Protein AF-0000000083320819 (afdb_homodimer)

pLDDT: mean 87.74, std 8.97, range [34.91, 97.31]

Secondary structure (DSSP, 8-state):
--HHHHHHHHHHHHH--HHHHHHHHTS-HHHHHHHHHHHHHHHTS--EEEETTEEEE-HHHHHHHHHHHHHHHHHHHHHHHHHHHTS---PEEEEEES--TTHHHHHHHHHHH-TT-EEEEEE--HHHHHHHHHTT--SEEEESS----TTEEEEEEEEEEEEEEEETTSTTTT-SEE-GGGGTT-EEEEEPTTSHHHHHHHHHHHHHT---EEEEEES-HHHHHHHHHTTS-BEEEEGGG----TTEEEEEES-TT-EEEEEEEEETT----HHHHHHHHHHHHHHHHHT-/--HHHHHHHHHHHHH--HHHHHHHHTS-HHHHHHHHHHHHHHHTS--EEEETTEEEE-HHHHHHHHHHHHHHHHHHHHHHHHHHHTS---PEEEEEES--TTHHHHHHHHHHH-TT-EEEEEE--HHHHHHHHHTT--SEEEESS----TTEEEEEEEEEEEEEEEETTSTTTT-SEE-GGGGTT-EEEEEPTTSHHHHHHHHHHHHHT---EEEEEES-HHHHHHHHHTTS-BEEEEGGG----TTEEEEEES-TT-EEEEEEEEETT----HHHHHHHHHHHHHHHHHT-

Structure (mmCIF, N/CA/C/O backbone):
data_AF-0000000083320819-model_v1
#
loop_
_entity.id
_entity.type
_entity.pdbx_description
1 polymer 'LysR family transcriptional regulator'
#
loop_
_atom_site.group_PDB
_atom_site.id
_atom_site.type_symbol
_atom_site.label_atom_id
_atom_site.label_alt_id
_atom_site.label_comp_id
_atom_site.label_asym_id
_atom_site.label_entity_id
_atom_site.label_seq_id
_atom_site.pdbx_PDB_ins_code
_atom_site.Cartn_x
_atom_site.Cartn_y
_atom_site.Cartn_z
_atom_site.occupancy
_atom_site.B_iso_or_equiv
_atom_site.auth_seq_id
_atom_site.auth_comp_id
_atom_site.auth_asym_id
_atom_site.auth_atom_id
_atom_site.pdbx_PDB_model_num
ATOM 1 N N . MET A 1 1 ? 3.346 19.578 39.281 1 72.62 1 MET A N 1
ATOM 2 C CA . MET A 1 1 ? 3.295 18.969 37.969 1 72.62 1 MET A CA 1
ATOM 3 C C . MET A 1 1 ? 3.766 19.953 36.906 1 72.62 1 MET A C 1
ATOM 5 O O . MET A 1 1 ? 3.377 21.125 36.906 1 72.62 1 MET A O 1
ATOM 9 N N . GLU A 1 2 ? 4.785 19.547 36.188 1 78.31 2 GLU A N 1
ATOM 10 C CA . GLU A 1 2 ? 5.43 20.391 35.188 1 78.31 2 GLU A CA 1
ATOM 11 C C . GLU A 1 2 ? 5.203 19.859 33.781 1 78.31 2 GLU A C 1
ATOM 13 O O . GLU A 1 2 ? 4.945 18.672 33.594 1 78.31 2 GLU A O 1
ATOM 18 N N . LEU A 1 3 ? 5.246 20.781 32.875 1 80.06 3 LEU A N 1
ATOM 19 C CA . LEU A 1 3 ? 5.02 20.453 31.469 1 80.06 3 LEU A CA 1
ATOM 20 C C . LEU A 1 3 ? 5.969 19.344 31.016 1 80.06 3 LEU A C 1
ATOM 22 O O . LEU A 1 3 ? 5.578 18.469 30.234 1 80.06 3 LEU A O 1
ATOM 26 N N . LEU A 1 4 ? 7.117 19.422 31.5 1 83.12 4 LEU A N 1
ATOM 27 C CA . LEU A 1 4 ? 8.133 18.422 31.141 1 83.12 4 LEU A CA 1
ATOM 28 C C . LEU A 1 4 ? 7.711 17.031 31.594 1 83.12 4 LEU A C 1
ATOM 30 O O . LEU A 1 4 ? 7.969 16.047 30.891 1 83.12 4 LEU A O 1
ATOM 34 N N . GLN A 1 5 ? 7.125 17.016 32.75 1 85.38 5 GLN A N 1
ATOM 35 C CA . GLN A 1 5 ? 6.656 15.734 33.281 1 85.38 5 GLN A CA 1
ATOM 36 C C . GLN A 1 5 ? 5.602 15.125 32.344 1 85.38 5 GLN A C 1
ATOM 38 O O . GLN A 1 5 ? 5.586 13.906 32.125 1 85.38 5 GLN A O 1
ATOM 43 N N . LEU A 1 6 ? 4.758 15.969 31.875 1 87.5 6 LEU A N 1
ATOM 44 C CA . LEU A 1 6 ? 3.713 15.5 30.969 1 87.5 6 LEU A CA 1
ATOM 45 C C . LEU A 1 6 ? 4.309 14.953 29.688 1 87.5 6 LEU A C 1
ATOM 47 O O . LEU A 1 6 ? 3.869 13.914 29.172 1 87.5 6 LEU A O 1
ATOM 51 N N . GLU A 1 7 ? 5.266 15.625 29.203 1 88.19 7 GLU A N 1
ATOM 52 C CA . GLU A 1 7 ? 5.945 15.188 27.984 1 88.19 7 GLU A CA 1
ATOM 53 C C . GLU A 1 7 ? 6.656 13.852 28.203 1 88.19 7 GLU A C 1
ATOM 55 O O . GLU A 1 7 ? 6.59 12.961 27.359 1 88.19 7 GLU A O 1
ATOM 60 N N . TYR A 1 8 ? 7.367 13.828 29.297 1 90 8 TYR A N 1
ATOM 61 C CA . TYR A 1 8 ? 8.062 12.586 29.625 1 90 8 TYR A CA 1
ATOM 62 C C . TYR A 1 8 ? 7.082 11.438 29.781 1 90 8 TYR A C 1
ATOM 64 O O . TYR A 1 8 ? 7.312 10.344 29.25 1 90 8 TYR A O 1
ATOM 72 N N . PHE A 1 9 ? 6.008 11.734 30.484 1 91.38 9 PHE A N 1
ATOM 73 C CA . PHE A 1 9 ? 4.945 10.758 30.703 1 91.38 9 PHE A CA 1
ATOM 74 C C . PHE A 1 9 ? 4.398 10.25 29.375 1 91.38 9 PHE A C 1
ATOM 76 O O . PHE A 1 9 ? 4.258 9.039 29.172 1 91.38 9 PHE A O 1
ATOM 83 N N . ARG A 1 10 ? 4.141 11.125 28.484 1 89.31 10 ARG A N 1
ATOM 84 C CA . ARG A 1 10 ? 3.586 10.781 27.172 1 89.31 10 ARG A CA 1
ATOM 85 C C . ARG A 1 10 ? 4.527 9.867 26.406 1 89.31 10 ARG A C 1
ATOM 87 O O . ARG A 1 10 ? 4.094 8.883 25.812 1 89.31 10 ARG A O 1
ATOM 94 N N . VAL A 1 11 ? 5.773 10.125 26.375 1 90.31 11 VAL A N 1
ATOM 95 C CA . VAL A 1 11 ? 6.766 9.367 25.625 1 90.31 11 VAL A CA 1
ATOM 96 C C . VAL A 1 11 ? 6.926 7.973 26.219 1 90.31 11 VAL A C 1
ATOM 98 O O . VAL A 1 11 ? 6.992 6.977 25.5 1 90.31 11 VAL A O 1
ATOM 101 N N . VAL A 1 12 ? 6.953 7.93 27.531 1 91.38 12 VAL A N 1
ATOM 102 C CA . VAL A 1 12 ? 7.074 6.645 28.219 1 91.38 12 VAL A CA 1
ATOM 103 C C . VAL A 1 12 ? 5.844 5.789 27.922 1 91.38 12 VAL A C 1
ATOM 105 O O . VAL A 1 12 ? 5.961 4.582 27.703 1 91.38 12 VAL A O 1
ATOM 108 N N . ALA A 1 13 ? 4.711 6.406 27.984 1 90.44 13 ALA A N 1
ATOM 109 C CA . ALA A 1 13 ? 3.459 5.695 27.734 1 90.44 13 ALA A CA 1
ATOM 110 C C . ALA A 1 13 ? 3.426 5.117 26.312 1 90.44 13 ALA A C 1
ATOM 112 O O . ALA A 1 13 ? 2.914 4.016 26.109 1 90.44 13 ALA A O 1
ATOM 113 N N . ARG A 1 14 ? 3.959 5.836 25.406 1 86.69 14 ARG A N 1
ATOM 114 C CA . ARG A 1 14 ? 3.938 5.438 24 1 86.69 14 ARG A CA 1
ATOM 115 C C . ARG A 1 14 ? 4.941 4.324 23.734 1 86.69 14 ARG A C 1
ATOM 117 O O . ARG A 1 14 ? 4.637 3.363 23.016 1 86.69 14 ARG A O 1
ATOM 124 N N . LEU A 1 15 ? 6.082 4.414 24.266 1 87.62 15 LEU A N 1
ATOM 125 C CA . LEU A 1 15 ? 7.164 3.482 23.953 1 87.62 15 LEU A CA 1
ATOM 126 C C . LEU A 1 15 ? 7.113 2.268 24.875 1 87.62 15 LEU A C 1
ATOM 128 O O . LEU A 1 15 ? 7.684 1.221 24.562 1 87.62 15 LEU A O 1
ATOM 132 N N . GLU A 1 16 ? 6.488 2.438 26 1 89.69 16 GLU A N 1
ATOM 133 C CA . GLU A 1 16 ? 6.242 1.391 26.984 1 89.69 16 GLU A CA 1
ATOM 134 C C . GLU A 1 16 ? 7.555 0.78 27.469 1 89.69 16 GLU A C 1
ATOM 136 O O . GLU A 1 16 ? 7.605 -0.408 27.797 1 89.69 16 GLU A O 1
ATOM 141 N N . HIS A 1 17 ? 8.586 1.487 27.297 1 88.81 17 HIS A N 1
ATOM 142 C CA . HIS A 1 17 ? 9.93 1.116 27.75 1 88.81 17 HIS A CA 1
ATOM 143 C C . HIS A 1 17 ? 10.695 2.332 28.25 1 88.81 17 HIS A C 1
ATOM 145 O O . HIS A 1 17 ? 10.945 3.273 27.5 1 88.81 17 HIS A O 1
ATOM 151 N N . MET A 1 18 ? 11.156 2.205 29.531 1 90.31 18 MET A N 1
ATOM 152 C CA . MET A 1 18 ? 11.789 3.352 30.188 1 90.31 18 MET A CA 1
ATOM 153 C C . MET A 1 18 ? 13.109 3.705 29.5 1 90.31 18 MET A C 1
ATOM 155 O O . MET A 1 18 ? 13.352 4.871 29.188 1 90.31 18 MET A O 1
ATOM 159 N N . THR A 1 19 ? 13.828 2.701 29.156 1 90 19 THR A N 1
ATOM 160 C CA . THR A 1 19 ? 15.141 2.939 28.562 1 90 19 THR A CA 1
ATOM 161 C C . THR A 1 19 ? 15.008 3.52 27.156 1 90 19 THR A C 1
ATOM 163 O O . THR A 1 19 ? 15.742 4.438 26.797 1 90 19 THR A O 1
ATOM 166 N N . GLU A 1 20 ? 14.109 3.006 26.422 1 90.75 20 GLU A N 1
ATOM 167 C CA . GLU A 1 20 ? 13.867 3.514 25.078 1 90.75 20 GLU A CA 1
ATOM 168 C C . GLU A 1 20 ? 13.328 4.941 25.125 1 90.75 20 GLU A C 1
ATOM 170 O O . GLU A 1 20 ? 13.695 5.77 24.281 1 90.75 20 GLU A O 1
ATOM 175 N N . ALA A 1 21 ? 12.516 5.098 26.031 1 91.44 21 ALA A N 1
ATOM 176 C CA . ALA A 1 21 ? 11.953 6.438 26.188 1 91.44 21 ALA A CA 1
ATOM 177 C C . ALA A 1 21 ? 13.039 7.441 26.562 1 91.44 21 ALA A C 1
ATOM 179 O O . ALA A 1 21 ? 13.07 8.555 26.031 1 91.44 21 ALA A O 1
ATOM 180 N N . ALA A 1 22 ? 13.898 7.062 27.438 1 92.5 22 ALA A N 1
ATOM 181 C CA . ALA A 1 22 ? 14.984 7.941 27.859 1 92.5 22 ALA A CA 1
ATOM 182 C C . ALA A 1 22 ? 15.883 8.289 26.672 1 92.5 22 ALA A C 1
ATOM 184 O O . ALA A 1 22 ? 16.281 9.445 26.5 1 92.5 22 ALA A O 1
ATOM 185 N N . ARG A 1 23 ? 16.141 7.355 25.875 1 88.81 23 ARG A N 1
ATOM 186 C CA . ARG A 1 23 ? 16.938 7.566 24.672 1 88.81 23 ARG A CA 1
ATOM 187 C C . ARG A 1 23 ? 16.25 8.531 23.719 1 88.81 23 ARG A C 1
ATOM 189 O O . ARG A 1 23 ? 16.875 9.461 23.203 1 88.81 23 ARG A O 1
ATOM 196 N N . ALA A 1 24 ? 15.016 8.32 23.625 1 86.81 24 ALA A N 1
ATOM 197 C CA . ALA A 1 24 ? 14.242 9.156 22.703 1 86.81 24 ALA A CA 1
ATOM 198 C C . ALA A 1 24 ? 14.188 10.594 23.203 1 86.81 24 ALA A C 1
ATOM 200 O O . ALA A 1 24 ? 14.156 11.531 22.391 1 86.81 24 ALA A O 1
ATOM 201 N N . LEU A 1 25 ? 14.203 10.758 24.438 1 89.12 25 LEU A N 1
ATOM 202 C CA . LEU A 1 25 ? 14.07 12.07 25.062 1 89.12 25 LEU A CA 1
ATOM 203 C C . LEU A 1 25 ? 15.445 12.68 25.328 1 89.12 25 LEU A C 1
ATOM 205 O O . LEU A 1 25 ? 15.547 13.82 25.781 1 89.12 25 LEU A O 1
ATOM 209 N N . HIS A 1 26 ? 16.469 11.836 25.031 1 90.62 26 HIS A N 1
ATOM 210 C CA . HIS A 1 26 ? 17.859 12.258 25.234 1 90.62 26 HIS A CA 1
ATOM 211 C C . HIS A 1 26 ? 18.109 12.609 26.703 1 90.62 26 HIS A C 1
ATOM 213 O O . HIS A 1 26 ? 18.688 13.664 27 1 90.62 26 HIS A O 1
ATOM 219 N N . VAL A 1 27 ? 17.641 11.812 27.594 1 91.38 27 VAL A N 1
ATOM 220 C CA . VAL A 1 27 ? 17.875 11.93 29.031 1 91.38 27 VAL A CA 1
ATOM 221 C C . VAL A 1 27 ? 18.328 10.586 29.594 1 91.38 27 VAL A C 1
ATOM 223 O O . VAL A 1 27 ? 18.312 9.578 28.875 1 91.38 27 VAL A O 1
ATOM 226 N N . THR A 1 28 ? 18.875 10.578 30.719 1 91.62 28 THR A N 1
ATOM 227 C CA . THR A 1 28 ? 19.234 9.32 31.359 1 91.62 28 THR A CA 1
ATOM 228 C C . THR A 1 28 ? 18 8.578 31.859 1 91.62 28 THR A C 1
ATOM 230 O O . THR A 1 28 ? 17 9.203 32.219 1 91.62 28 THR A O 1
ATOM 233 N N . GLN A 1 29 ? 18.125 7.355 31.812 1 91.88 29 GLN A N 1
ATOM 234 C CA . GLN A 1 29 ? 17.031 6.531 32.312 1 91.88 29 GLN A CA 1
ATOM 235 C C . GLN A 1 29 ? 16.688 6.871 33.75 1 91.88 29 GLN A C 1
ATOM 237 O O . GLN A 1 29 ? 15.523 6.887 34.156 1 91.88 29 GLN A O 1
ATOM 242 N N . SER A 1 30 ? 17.719 7.133 34.594 1 93.12 30 SER A N 1
ATOM 243 C CA . SER A 1 30 ? 17.516 7.473 35.969 1 93.12 30 SER A CA 1
ATOM 244 C C . SER A 1 30 ? 16.734 8.773 36.125 1 93.12 30 SER A C 1
ATOM 246 O O . SER A 1 30 ? 15.82 8.859 36.938 1 93.12 30 SER A O 1
ATOM 248 N N . SER A 1 31 ? 17.062 9.758 35.375 1 92 31 SER A N 1
ATOM 249 C CA . SER A 1 31 ? 16.375 11.039 35.406 1 92 31 SER A CA 1
ATOM 250 C C . SER A 1 31 ? 14.906 10.891 34.969 1 92 31 SER A C 1
ATOM 252 O O . SER A 1 31 ? 14.016 11.469 35.594 1 92 31 SER A O 1
ATOM 254 N N . LEU A 1 32 ? 14.695 10.172 33.938 1 94.12 32 LEU A N 1
ATOM 255 C CA . LEU A 1 32 ? 13.336 9.945 33.469 1 94.12 32 LEU A CA 1
ATOM 256 C C . LEU A 1 32 ? 12.508 9.195 34.5 1 94.12 32 LEU A C 1
ATOM 258 O O . LEU A 1 32 ? 11.352 9.547 34.75 1 94.12 32 LEU A O 1
ATOM 262 N N . SER A 1 33 ? 13.102 8.156 35.062 1 93.25 33 SER A N 1
ATOM 263 C CA . SER A 1 33 ? 12.414 7.367 36.094 1 93.25 33 SER A CA 1
ATOM 264 C C . SER A 1 33 ? 12.016 8.227 37.281 1 93.25 33 SER A C 1
ATOM 266 O O . SER A 1 33 ? 10.898 8.125 37.781 1 93.25 33 SER A O 1
ATOM 268 N N . LYS A 1 34 ? 12.883 9.078 37.688 1 93.25 34 LYS A N 1
ATOM 269 C CA . LYS A 1 34 ? 12.617 9.977 38.812 1 93.25 34 LYS A CA 1
ATOM 270 C C . LYS A 1 34 ? 11.477 10.938 38.469 1 93.25 34 LYS A C 1
ATOM 272 O O . LYS A 1 34 ? 10.633 11.227 39.344 1 93.25 34 LYS A O 1
ATOM 277 N N . THR A 1 35 ? 11.609 11.445 37.312 1 92.19 35 THR A N 1
ATOM 278 C CA . THR A 1 35 ? 10.594 12.398 36.875 1 92.19 35 THR A CA 1
ATOM 279 C C . THR A 1 35 ? 9.211 11.75 36.875 1 92.19 35 THR A C 1
ATOM 281 O O . THR A 1 35 ? 8.234 12.359 37.344 1 92.19 35 THR A O 1
ATOM 284 N N . ILE A 1 36 ? 9.109 10.539 36.406 1 92.81 36 ILE A N 1
ATOM 285 C CA . ILE A 1 36 ? 7.84 9.812 36.344 1 92.81 36 ILE A CA 1
ATOM 286 C C . ILE A 1 36 ? 7.352 9.516 37.75 1 92.81 36 ILE A C 1
ATOM 288 O O . ILE A 1 36 ? 6.16 9.641 38.031 1 92.81 36 ILE A O 1
ATOM 292 N N . ARG A 1 37 ? 8.25 9.109 38.594 1 91.75 37 ARG A N 1
ATOM 293 C CA . ARG A 1 37 ? 7.902 8.836 39.969 1 91.75 37 ARG A CA 1
ATOM 294 C C . ARG A 1 37 ? 7.355 10.078 40.656 1 91.75 37 ARG A C 1
ATOM 296 O O . ARG A 1 37 ? 6.395 10 41.438 1 91.75 37 ARG A O 1
ATOM 303 N N . ARG A 1 38 ? 7.984 11.164 40.438 1 90.69 38 ARG A N 1
ATOM 304 C CA . ARG A 1 38 ? 7.531 12.43 41 1 90.69 38 ARG A CA 1
ATOM 305 C C . ARG A 1 38 ? 6.129 12.773 40.531 1 90.69 38 ARG A C 1
ATOM 307 O O . ARG A 1 38 ? 5.309 13.281 41.281 1 90.69 38 ARG A O 1
ATOM 314 N N . LEU A 1 39 ? 5.906 12.602 39.25 1 90.75 39 LEU A N 1
ATOM 315 C CA . LEU A 1 39 ? 4.586 12.836 38.688 1 90.75 39 LEU A CA 1
ATOM 316 C C . LEU A 1 39 ? 3.535 11.977 39.375 1 90.75 39 LEU A C 1
ATOM 318 O O . LEU A 1 39 ? 2.461 12.461 39.719 1 90.75 39 LEU A O 1
ATOM 322 N N . GLU A 1 40 ? 3.881 10.672 39.562 1 92.62 40 GLU A N 1
ATOM 323 C CA . GLU A 1 40 ? 2.967 9.75 40.219 1 92.62 40 GLU A CA 1
ATOM 324 C C . GLU A 1 40 ? 2.74 10.164 41.688 1 92.62 40 GLU A C 1
ATOM 326 O O . GLU A 1 40 ? 1.622 10.07 42.188 1 92.62 40 GLU A O 1
ATOM 331 N N . GLU A 1 41 ? 3.73 10.633 42.344 1 89.94 41 GLU A N 1
ATOM 332 C CA . GLU A 1 41 ? 3.635 11.102 43.719 1 89.94 41 GLU A CA 1
ATOM 333 C C . GLU A 1 41 ? 2.73 12.328 43.812 1 89.94 41 GLU A C 1
ATOM 335 O O . GLU A 1 41 ? 1.911 12.422 44.75 1 89.94 41 GLU A O 1
ATOM 340 N N . ASP A 1 42 ? 2.939 13.195 42.938 1 86.88 42 ASP A N 1
ATOM 341 C CA . ASP A 1 42 ? 2.109 14.391 42.906 1 86.88 42 ASP A CA 1
ATOM 342 C C . ASP A 1 42 ? 0.636 14.039 42.719 1 86.88 42 ASP A C 1
ATOM 344 O O . ASP A 1 42 ? -0.242 14.68 43.312 1 86.88 42 ASP A O 1
ATOM 348 N N . LEU A 1 43 ? 0.383 13.047 41.875 1 89.44 43 LEU A N 1
ATOM 349 C CA . LEU A 1 43 ? -0.979 12.633 41.562 1 89.44 43 LEU A CA 1
ATOM 350 C C . LEU A 1 43 ? -1.525 11.695 42.625 1 89.44 43 LEU A C 1
ATOM 352 O O . LEU A 1 43 ? -2.738 11.5 42.719 1 89.44 43 LEU A O 1
ATOM 356 N N . GLY A 1 44 ? -0.63 11.062 43.406 1 90.38 44 GLY A N 1
ATOM 357 C CA . GLY A 1 44 ? -1.003 10.203 44.5 1 90.38 44 GLY A CA 1
ATOM 358 C C . GLY A 1 44 ? -1.321 8.781 44.062 1 90.38 44 GLY A C 1
ATOM 359 O O . GLY A 1 44 ? -1.826 7.984 44.875 1 90.38 44 GLY A O 1
ATOM 360 N N . VAL A 1 45 ? -1.174 8.547 42.812 1 91.56 45 VAL A N 1
ATOM 361 C CA . VAL A 1 45 ? -1.456 7.207 42.312 1 91.56 45 VAL A CA 1
ATOM 362 C C . VAL A 1 45 ? -0.4 6.82 41.281 1 91.56 45 VAL A C 1
ATOM 364 O O . VAL A 1 45 ? 0.133 7.68 40.562 1 91.56 45 VAL A O 1
ATOM 367 N N . PRO A 1 46 ? -0.156 5.531 41.125 1 93.12 46 PRO A N 1
ATOM 368 C CA . PRO A 1 46 ? 0.686 5.082 40 1 93.12 46 PRO A CA 1
ATOM 369 C C . PRO A 1 46 ? -0.024 5.172 38.656 1 93.12 46 PRO A C 1
ATOM 371 O O . PRO A 1 46 ? -1.246 5.016 38.594 1 93.12 46 PRO A O 1
ATOM 374 N N . LEU A 1 47 ? 0.798 5.41 37.688 1 94 47 LEU A N 1
ATOM 375 C CA . LEU A 1 47 ? 0.221 5.562 36.375 1 94 47 LEU A CA 1
ATOM 376 C C . LEU A 1 47 ? 0.554 4.359 35.5 1 94 47 LEU A C 1
ATOM 378 O O . LEU A 1 47 ? -0.07 4.16 34.438 1 94 47 LEU A O 1
ATOM 382 N N . PHE A 1 48 ? 1.547 3.52 35.875 1 94.94 48 PHE A N 1
ATOM 383 C CA . PHE A 1 48 ? 2.014 2.4 35.094 1 94.94 48 PHE A CA 1
ATOM 384 C C . PHE A 1 48 ? 1.998 1.107 35.875 1 94.94 48 PHE A C 1
ATOM 386 O O . PHE A 1 48 ? 2.229 1.122 37.094 1 94.94 48 PHE A O 1
ATOM 393 N N . ASP A 1 49 ? 1.624 0.013 35.156 1 92.56 49 ASP A N 1
ATOM 394 C CA . ASP A 1 49 ? 1.908 -1.33 35.656 1 92.56 49 ASP A CA 1
ATOM 395 C C . ASP A 1 49 ? 3.205 -1.873 35.062 1 92.56 49 ASP A C 1
ATOM 397 O O . ASP A 1 49 ? 3.479 -1.674 33.875 1 92.56 49 ASP A O 1
ATOM 401 N N . ARG A 1 50 ? 3.961 -2.395 35.906 1 86 50 ARG A N 1
ATOM 402 C CA . ARG A 1 50 ? 5.273 -2.863 35.5 1 86 50 ARG A CA 1
ATOM 403 C C . ARG A 1 50 ? 5.309 -4.387 35.406 1 86 50 ARG A C 1
ATOM 405 O O . ARG A 1 50 ? 4.805 -5.074 36.281 1 86 50 ARG A O 1
ATOM 412 N N . THR A 1 51 ? 5.516 -4.922 34.281 1 83.69 51 THR A N 1
ATOM 413 C CA . THR A 1 51 ? 5.82 -6.336 34.094 1 83.69 51 THR A CA 1
ATOM 414 C C . THR A 1 51 ? 7.227 -6.512 33.531 1 83.69 51 THR A C 1
ATOM 416 O O . THR A 1 51 ? 7.434 -6.402 32.312 1 83.69 51 THR A O 1
ATOM 419 N N . GLY A 1 52 ? 8.172 -6.855 34.344 1 76.06 52 GLY A N 1
ATOM 420 C CA . GLY A 1 52 ? 9.562 -6.895 33.906 1 76.06 52 GLY A CA 1
ATOM 421 C C . GLY A 1 52 ? 10.078 -5.551 33.438 1 76.06 52 GLY A C 1
ATOM 422 O O . GLY A 1 52 ? 10.023 -4.566 34.188 1 76.06 52 GLY A O 1
ATOM 423 N N . ARG A 1 53 ? 10.461 -5.543 32.25 1 77 53 ARG A N 1
ATOM 424 C CA . ARG A 1 53 ? 11.016 -4.32 31.688 1 77 53 ARG A CA 1
ATOM 425 C C . ARG A 1 53 ? 9.938 -3.523 30.953 1 77 53 ARG A C 1
ATOM 427 O O . ARG A 1 53 ? 10.18 -2.4 30.5 1 77 53 ARG A O 1
ATOM 434 N N . ARG A 1 54 ? 8.836 -4.031 30.859 1 81.75 54 ARG A N 1
ATOM 435 C CA . ARG A 1 54 ? 7.781 -3.35 30.109 1 81.75 54 ARG A CA 1
ATOM 436 C C . ARG A 1 54 ? 6.863 -2.574 31.047 1 81.75 54 ARG A C 1
ATOM 438 O O . ARG A 1 54 ? 6.566 -3.033 32.156 1 81.75 54 ARG A O 1
ATOM 445 N N . LEU A 1 55 ? 6.574 -1.355 30.641 1 88.44 55 LEU A N 1
ATOM 446 C CA . LEU A 1 55 ? 5.645 -0.475 31.344 1 88.44 55 LEU A CA 1
ATOM 447 C C . LEU A 1 55 ? 4.371 -0.274 30.531 1 88.44 55 LEU A C 1
ATOM 449 O O . LEU A 1 55 ? 4.434 0.042 29.328 1 88.44 55 LEU A O 1
ATOM 453 N N . ARG A 1 56 ? 3.252 -0.589 31.172 1 91.44 56 ARG A N 1
ATOM 454 C CA . ARG A 1 56 ? 1.978 -0.312 30.516 1 91.44 56 ARG A CA 1
ATOM 455 C C . ARG A 1 56 ? 1.101 0.588 31.375 1 91.44 56 ARG A C 1
ATOM 457 O O . ARG A 1 56 ? 1.059 0.434 32.594 1 91.44 56 ARG A O 1
ATOM 464 N N . LEU A 1 57 ? 0.42 1.463 30.688 1 91 57 LEU A N 1
ATOM 465 C CA . LEU A 1 57 ? -0.501 2.33 31.422 1 91 57 LEU A CA 1
ATOM 466 C C . LEU A 1 57 ? -1.545 1.51 32.156 1 91 57 LEU A C 1
ATOM 468 O O . LEU A 1 57 ? -2.125 0.576 31.609 1 91 57 LEU A O 1
ATOM 472 N N . ASN A 1 58 ? -1.752 1.777 33.406 1 90.81 58 ASN A N 1
ATOM 473 C CA . ASN A 1 58 ? -2.9 1.222 34.125 1 90.81 58 ASN A CA 1
ATOM 474 C C . ASN A 1 58 ? -4.145 2.088 33.938 1 90.81 58 ASN A C 1
ATOM 476 O O . ASN A 1 58 ? -4.168 2.971 33.094 1 90.81 58 ASN A O 1
ATOM 480 N N . GLU A 1 59 ? -5.176 1.868 34.688 1 88.06 59 GLU A N 1
ATOM 481 C CA . GLU A 1 59 ? -6.43 2.6 34.531 1 88.06 59 GLU A CA 1
ATOM 482 C C . GLU A 1 59 ? -6.238 4.086 34.812 1 88.06 59 GLU A C 1
ATOM 484 O O . GLU A 1 59 ? -6.715 4.938 34.062 1 88.06 59 GLU A O 1
ATOM 489 N N . SER A 1 60 ? -5.602 4.363 35.906 1 89.75 60 SER A N 1
ATOM 490 C CA . SER A 1 60 ? -5.301 5.75 36.25 1 89.75 60 SER A CA 1
ATOM 491 C C . SER A 1 60 ? -4.438 6.406 35.188 1 89.75 60 SER A C 1
ATOM 493 O O . SER A 1 60 ? -4.633 7.578 34.844 1 89.75 60 SER A O 1
ATOM 495 N N . GLY A 1 61 ? -3.492 5.648 34.688 1 91 61 GLY A N 1
ATOM 496 C CA . GLY A 1 61 ? -2.619 6.148 33.625 1 91 61 GLY A CA 1
ATOM 497 C C . GLY A 1 61 ? -3.363 6.508 32.344 1 91 61 GLY A C 1
ATOM 498 O O . GLY A 1 61 ? -3.104 7.547 31.75 1 91 61 GLY A O 1
ATOM 499 N N . ARG A 1 62 ? -4.285 5.75 31.984 1 89 62 ARG A N 1
ATOM 500 C CA . ARG A 1 62 ? -5.078 5.996 30.781 1 89 62 ARG A CA 1
ATOM 501 C C . ARG A 1 62 ? -5.922 7.258 30.938 1 89 62 ARG A C 1
ATOM 503 O O . ARG A 1 62 ? -6.023 8.055 30 1 89 62 ARG A O 1
ATOM 510 N N . LEU A 1 63 ? -6.512 7.375 32.062 1 85.81 63 LEU A N 1
ATOM 511 C CA . LEU A 1 63 ? -7.305 8.57 32.344 1 85.81 63 LEU A CA 1
ATOM 512 C C . LEU A 1 63 ? -6.434 9.82 32.312 1 85.81 63 LEU A C 1
ATOM 514 O O . LEU A 1 63 ? -6.805 10.82 31.703 1 85.81 63 LEU A O 1
ATOM 518 N N . PHE A 1 64 ? -5.344 9.734 33.031 1 87.19 64 PHE A N 1
ATOM 519 C CA . PHE A 1 64 ? -4.438 10.875 33.062 1 87.19 64 PHE A CA 1
ATOM 520 C C . PHE A 1 64 ? -3.902 11.195 31.672 1 87.19 64 PHE A C 1
ATOM 522 O O . PHE A 1 64 ? -3.738 12.367 31.328 1 87.19 64 PHE A O 1
ATOM 529 N N . MET A 1 65 ? -3.643 10.188 30.875 1 89 65 MET A N 1
ATOM 530 C CA . MET A 1 65 ? -3.121 10.375 29.531 1 89 65 MET A CA 1
ATOM 531 C C . MET A 1 65 ? -4.082 11.203 28.688 1 89 65 MET A C 1
ATOM 533 O O . MET A 1 65 ? -3.666 12.141 28 1 89 65 MET A O 1
ATOM 537 N N . ARG A 1 66 ? -5.301 10.922 28.812 1 81.81 66 ARG A N 1
ATOM 538 C CA . ARG A 1 66 ? -6.316 11.656 28.062 1 81.81 66 ARG A CA 1
ATOM 539 C C . ARG A 1 66 ? -6.293 13.141 28.406 1 81.81 66 ARG A C 1
ATOM 541 O O . ARG A 1 66 ? -6.316 13.992 27.516 1 81.81 66 ARG A O 1
ATOM 548 N N . ARG A 1 67 ? -6.219 13.383 29.656 1 80.12 67 ARG A N 1
ATOM 549 C CA . ARG A 1 67 ? -6.234 14.766 30.125 1 80.12 67 ARG A CA 1
ATOM 550 C C . ARG A 1 67 ? -4.914 15.461 29.812 1 80.12 67 ARG A C 1
ATOM 552 O O . ARG A 1 67 ? -4.898 16.641 29.453 1 80.12 67 ARG A O 1
ATOM 559 N N . ALA A 1 68 ? -3.857 14.734 30.016 1 82.94 68 ALA A N 1
ATOM 560 C CA . ALA A 1 68 ? -2.539 15.289 29.719 1 82.94 68 ALA A CA 1
ATOM 561 C C . ALA A 1 68 ? -2.428 15.672 28.234 1 82.94 68 ALA A C 1
ATOM 563 O O . ALA A 1 68 ? -1.922 16.75 27.906 1 82.94 68 ALA A O 1
ATOM 564 N N . GLU A 1 69 ? -2.906 14.812 27.438 1 83.94 69 GLU A N 1
ATOM 565 C CA . GLU A 1 69 ? -2.885 15.086 26 1 83.94 69 GLU A CA 1
ATOM 566 C C . GLU A 1 69 ? -3.711 16.312 25.656 1 83.94 69 GLU A C 1
ATOM 568 O O . GLU A 1 69 ? -3.303 17.141 24.828 1 83.94 69 GLU A O 1
ATOM 573 N N . GLN A 1 70 ? -4.812 16.438 26.312 1 79.69 70 GLN A N 1
ATOM 574 C CA . GLN A 1 70 ? -5.656 17.609 26.094 1 79.69 70 GLN A CA 1
ATOM 575 C C . GLN A 1 70 ? -4.945 18.891 26.516 1 79.69 70 GLN A C 1
ATOM 577 O O . GLN A 1 70 ? -5.016 19.906 25.828 1 79.69 70 GLN A O 1
ATOM 582 N N . ALA A 1 71 ? -4.336 18.812 27.641 1 79.38 71 ALA A N 1
ATOM 583 C CA . ALA A 1 71 ? -3.607 19.984 28.141 1 79.38 71 ALA A CA 1
ATOM 584 C C . ALA A 1 71 ? -2.471 20.359 27.203 1 79.38 71 ALA A C 1
ATOM 586 O O . ALA A 1 71 ? -2.301 21.547 26.875 1 79.38 71 ALA A O 1
ATOM 587 N N . LEU A 1 72 ? -1.747 19.359 26.828 1 82.38 72 LEU A N 1
ATOM 588 C CA . LEU A 1 72 ? -0.632 19.609 25.922 1 82.38 72 LEU A CA 1
ATOM 589 C C . LEU A 1 72 ? -1.131 20.141 24.594 1 82.38 72 LEU A C 1
ATOM 591 O O . LEU A 1 72 ? -0.495 21.016 23.984 1 82.38 72 LEU A O 1
ATOM 595 N N . PHE A 1 73 ? -2.217 19.672 24.234 1 81.12 73 PHE A N 1
ATOM 596 C CA . PHE A 1 73 ? -2.844 20.141 23 1 81.12 73 PHE A CA 1
ATOM 597 C C . PHE A 1 73 ? -3.209 21.609 23.094 1 81.12 73 PHE A C 1
ATOM 599 O O . PHE A 1 73 ? -2.893 22.406 22.203 1 81.12 73 PHE A O 1
ATOM 606 N N . GLU A 1 74 ? -3.785 22.016 24.188 1 79.88 74 GLU A N 1
ATOM 607 C CA . GLU A 1 74 ? -4.191 23.406 24.375 1 79.88 74 GLU A CA 1
ATOM 608 C C . GLU A 1 74 ? -2.982 24.344 24.406 1 79.88 74 GLU A C 1
ATOM 610 O O . GLU A 1 74 ? -3.033 25.438 23.859 1 79.88 74 GLU A O 1
ATOM 615 N N . LEU A 1 75 ? -2.016 23.859 25 1 75.94 75 LEU A N 1
ATOM 616 C CA . LEU A 1 75 ? -0.8 24.672 25.047 1 75.94 75 LEU A CA 1
ATOM 617 C C . LEU A 1 75 ? -0.198 24.828 23.656 1 75.94 75 LEU A C 1
ATOM 619 O O . LEU A 1 75 ? 0.26 25.922 23.297 1 75.94 75 LEU A O 1
ATOM 623 N N . GLU A 1 76 ? -0.179 23.766 22.953 1 79.38 76 GLU A N 1
ATOM 624 C CA . GLU A 1 76 ? 0.338 23.828 21.594 1 79.38 76 GLU A CA 1
ATOM 625 C C . GLU A 1 76 ? -0.502 24.75 20.719 1 79.38 76 GLU A C 1
ATOM 627 O O . GLU A 1 76 ? 0.037 25.5 19.906 1 79.38 76 GLU A O 1
ATOM 632 N N . GLN A 1 77 ? -1.749 24.719 20.922 1 78.88 77 GLN A N 1
ATOM 633 C CA . GLN A 1 77 ? -2.627 25.625 20.172 1 78.88 77 GLN A CA 1
ATOM 634 C C . GLN A 1 77 ? -2.324 27.078 20.5 1 78.88 77 GLN A C 1
ATOM 636 O O . GLN A 1 77 ? -2.27 27.922 19.594 1 78.88 77 GLN A O 1
ATOM 641 N N . ALA A 1 78 ? -2.152 27.312 21.688 1 74.88 78 ALA A N 1
ATOM 642 C CA . ALA A 1 78 ? -1.843 28.672 22.125 1 74.88 78 ALA A CA 1
ATOM 643 C C . ALA A 1 78 ? -0.536 29.172 21.5 1 74.88 78 ALA A C 1
ATOM 645 O O . ALA A 1 78 ? -0.451 30.312 21.031 1 74.88 78 ALA A O 1
ATOM 646 N N . ARG A 1 79 ? 0.375 28.328 21.547 1 75.25 79 ARG A N 1
ATOM 647 C CA . ARG A 1 79 ? 1.666 28.656 20.953 1 75.25 79 ARG A CA 1
ATOM 648 C C . ARG A 1 79 ? 1.521 28.953 19.469 1 75.25 79 ARG A C 1
ATOM 650 O O . ARG A 1 79 ? 2.08 29.938 18.969 1 75.25 79 ARG A O 1
ATOM 657 N N . GLN A 1 80 ? 0.775 28.109 18.812 1 75.12 80 GLN A N 1
ATOM 658 C CA . GLN A 1 80 ? 0.562 28.281 17.375 1 75.12 80 GLN A CA 1
ATOM 659 C C . GLN A 1 80 ? -0.177 29.594 17.094 1 75.12 80 GLN A C 1
ATOM 661 O O . GLN A 1 80 ? 0.158 30.312 16.141 1 75.12 80 GLN A O 1
ATOM 666 N N . GLU A 1 81 ? -1.097 29.906 17.859 1 76 81 GLU A N 1
ATOM 667 C CA . GLU A 1 81 ? -1.87 31.125 17.703 1 76 81 GLU A CA 1
ATOM 668 C C . GLU A 1 81 ? -0.981 32.375 17.844 1 76 81 GLU A C 1
ATOM 670 O O . GLU A 1 81 ? -1.098 33.312 17.047 1 76 81 GLU A O 1
ATOM 675 N N . VAL A 1 82 ? -0.167 32.25 18.766 1 73.75 82 VAL A N 1
ATOM 676 C CA . VAL A 1 82 ? 0.72 33.375 19.016 1 73.75 82 VAL A CA 1
ATOM 677 C C . VAL A 1 82 ? 1.729 33.531 17.891 1 73.75 82 VAL A C 1
ATOM 679 O O . VAL A 1 82 ? 2.025 34.625 17.438 1 73.75 82 VAL A O 1
ATOM 682 N N . ARG A 1 83 ? 2.256 32.406 17.438 1 72.94 83 ARG A N 1
ATOM 683 C CA . ARG A 1 83 ? 3.234 32.406 16.359 1 72.94 83 ARG A CA 1
ATOM 684 C C . ARG A 1 83 ? 2.621 32.938 15.062 1 72.94 83 ARG A C 1
ATOM 686 O O . ARG A 1 83 ? 3.287 33.625 14.289 1 72.94 83 ARG A O 1
ATOM 693 N N . ASP A 1 84 ? 1.469 32.531 14.773 1 73.56 84 ASP A N 1
ATOM 694 C CA . ASP A 1 84 ? 0.767 32.938 13.562 1 73.56 84 ASP A CA 1
ATOM 695 C C . ASP A 1 84 ? 0.613 34.469 13.523 1 73.56 84 ASP A C 1
ATOM 697 O O . ASP A 1 84 ? 0.556 35.062 12.438 1 73.56 84 ASP A O 1
ATOM 701 N N . LEU A 1 85 ? 0.501 35.062 14.641 1 67.31 85 LEU A N 1
ATOM 702 C CA . LEU A 1 85 ? 0.404 36.531 14.719 1 67.31 85 LEU A CA 1
ATOM 703 C C . LEU A 1 85 ? 1.711 37.188 14.289 1 67.31 85 LEU A C 1
ATOM 705 O O . LEU A 1 85 ? 1.713 38.312 13.805 1 67.31 85 LEU A O 1
ATOM 709 N N . SER A 1 86 ? 2.785 36.406 14.461 1 64.81 86 SER A N 1
ATOM 710 C CA . SER A 1 86 ? 4.082 37 14.148 1 64.81 86 SER A CA 1
ATOM 711 C C . SER A 1 86 ? 4.469 36.75 12.695 1 64.81 86 SER A C 1
ATOM 713 O O . SER A 1 86 ? 5.48 37.25 12.219 1 64.81 86 SER A O 1
ATOM 715 N N . ALA A 1 87 ? 3.566 36.531 11.602 1 59.62 87 ALA A N 1
ATOM 716 C CA . ALA A 1 87 ? 3.646 36.344 10.156 1 59.62 87 ALA A CA 1
ATOM 717 C C . ALA A 1 87 ? 4.781 35.375 9.797 1 59.62 87 ALA A C 1
ATOM 719 O O . ALA A 1 87 ? 4.949 35 8.633 1 59.62 87 ALA A O 1
ATOM 720 N N . ARG A 1 88 ? 5.883 35.125 10.555 1 53.66 88 ARG A N 1
ATOM 721 C CA . ARG A 1 88 ? 7.18 34.625 10.133 1 53.66 88 ARG A CA 1
ATOM 722 C C . ARG A 1 88 ? 7.176 33.094 10.117 1 53.66 88 ARG A C 1
ATOM 724 O O . ARG A 1 88 ? 8.234 32.469 9.992 1 53.66 88 ARG A O 1
ATOM 731 N N . SER A 1 89 ? 5.973 32.5 10.312 1 55.25 89 SER A N 1
ATOM 732 C CA . SER A 1 89 ? 6.309 31.141 10.734 1 55.25 89 SER A CA 1
ATOM 733 C C . SER A 1 89 ? 6.297 30.172 9.547 1 55.25 89 SER A C 1
ATOM 735 O O . SER A 1 89 ? 5.441 30.281 8.664 1 55.25 89 SER A O 1
ATOM 737 N N . ASP A 1 90 ? 7.551 29.734 9.297 1 59.69 90 ASP A N 1
ATOM 738 C CA . ASP A 1 90 ? 7.742 28.531 8.477 1 59.69 90 ASP A CA 1
ATOM 739 C C . ASP A 1 90 ? 6.785 27.422 8.898 1 59.69 90 ASP A C 1
ATOM 741 O O . ASP A 1 90 ? 7.07 26.672 9.828 1 59.69 90 ASP A O 1
ATOM 745 N N . GLU A 1 91 ? 5.539 27.656 8.492 1 72.38 91 GLU A N 1
ATOM 746 C CA . GLU A 1 91 ? 4.48 26.734 8.914 1 72.38 91 GLU A CA 1
ATOM 747 C C . GLU A 1 91 ? 4.523 25.438 8.109 1 72.38 91 GLU A C 1
ATOM 749 O O . GLU A 1 91 ? 4.77 25.453 6.902 1 72.38 91 GLU A O 1
ATOM 754 N N . THR A 1 92 ? 4.719 24.344 8.883 1 84.44 92 THR A N 1
ATOM 755 C CA . THR A 1 92 ? 4.605 23.031 8.273 1 84.44 92 THR A CA 1
ATOM 756 C C . THR A 1 92 ? 3.209 22.453 8.5 1 84.44 92 THR A C 1
ATOM 758 O O . THR A 1 92 ? 2.723 22.406 9.633 1 84.44 92 THR A O 1
ATOM 761 N N . LEU A 1 93 ? 2.553 22.203 7.469 1 90.56 93 LEU A N 1
ATOM 762 C CA . LEU A 1 93 ? 1.258 21.531 7.531 1 90.56 93 LEU A CA 1
ATOM 763 C C . LEU A 1 93 ? 1.426 20.016 7.484 1 90.56 93 LEU A C 1
ATOM 765 O O . LEU A 1 93 ? 2.045 19.484 6.562 1 90.56 93 LEU A O 1
ATOM 769 N N . LYS A 1 94 ? 0.894 19.312 8.484 1 93.44 94 LYS A N 1
ATOM 770 C CA . LYS A 1 94 ? 0.985 17.859 8.555 1 93.44 94 LYS A CA 1
ATOM 771 C C . LYS A 1 94 ? -0.343 17.203 8.18 1 93.44 94 LYS A C 1
ATOM 773 O O . LYS A 1 94 ? -1.386 17.547 8.75 1 93.44 94 LYS A O 1
ATOM 778 N N . LEU A 1 95 ? -0.238 16.234 7.219 1 94.62 95 LEU A N 1
ATOM 779 C CA . LEU A 1 95 ? -1.444 15.617 6.676 1 94.62 95 LEU A CA 1
ATOM 780 C C . LEU A 1 95 ? -1.35 14.094 6.73 1 94.62 95 LEU A C 1
ATOM 782 O O . LEU A 1 95 ? -0.294 13.523 6.445 1 94.62 95 LEU A O 1
ATOM 786 N N . ALA A 1 96 ? -2.438 13.461 7.156 1 94.94 96 ALA A N 1
ATOM 787 C CA . ALA A 1 96 ? -2.607 12.023 7 1 94.94 96 ALA A CA 1
ATOM 788 C C . ALA A 1 96 ? -3.643 11.703 5.922 1 94.94 96 ALA A C 1
ATOM 790 O O . ALA A 1 96 ? -4.676 12.375 5.832 1 94.94 96 ALA A O 1
ATOM 791 N N . VAL A 1 97 ? -3.279 10.695 5.113 1 91.56 97 VAL A N 1
ATOM 792 C CA . VAL A 1 97 ? -4.176 10.398 4.004 1 91.56 97 VAL A CA 1
ATOM 793 C C . VAL A 1 97 ? -4.34 8.883 3.867 1 91.56 97 VAL A C 1
ATOM 795 O O . VAL A 1 97 ? -3.365 8.133 3.984 1 91.56 97 VAL A O 1
ATOM 798 N N . THR A 1 98 ? -5.629 8.43 3.664 1 85 98 THR A N 1
ATOM 799 C CA . THR A 1 98 ? -5.859 7.016 3.412 1 85 98 THR A CA 1
ATOM 800 C C . THR A 1 98 ? -5.895 6.73 1.913 1 85 98 THR A C 1
ATOM 802 O O . THR A 1 98 ? -5.598 5.613 1.479 1 85 98 THR A O 1
ATOM 805 N N . ALA A 1 99 ? -6.449 7.605 1.172 1 74.25 99 ALA A N 1
ATOM 806 C CA . ALA A 1 99 ? -6.523 7.449 -0.279 1 74.25 99 ALA A CA 1
ATOM 807 C C . ALA A 1 99 ? -6 8.695 -0.991 1 74.25 99 ALA A C 1
ATOM 809 O O . ALA A 1 99 ? -6.562 9.781 -0.848 1 74.25 99 ALA A O 1
ATOM 810 N N . GLY A 1 100 ? -5.039 8.555 -1.829 1 76 100 GLY A N 1
ATOM 811 C CA . GLY A 1 100 ? -4.277 9.727 -2.232 1 76 100 GLY A CA 1
ATOM 812 C C . GLY A 1 100 ? -4.469 10.086 -3.693 1 76 100 GLY A C 1
ATOM 813 O O . GLY A 1 100 ? -3.676 10.844 -4.262 1 76 100 GLY A O 1
ATOM 814 N N . SER A 1 101 ? -5.598 9.68 -4.293 1 79.44 101 SER A N 1
ATOM 815 C CA . SER A 1 101 ? -5.668 9.844 -5.738 1 79.44 101 SER A CA 1
ATOM 816 C C . SER A 1 101 ? -5.73 11.32 -6.117 1 79.44 101 SER A C 1
ATOM 818 O O . SER A 1 101 ? -5.145 11.734 -7.121 1 79.44 101 SER A O 1
ATOM 820 N N . ARG A 1 102 ? -6.273 12.148 -5.297 1 86.56 102 ARG A N 1
ATOM 821 C CA . ARG A 1 102 ? -6.438 13.562 -5.633 1 86.56 102 ARG A CA 1
ATOM 822 C C . ARG A 1 102 ? -5.379 14.414 -4.941 1 86.56 102 ARG A C 1
ATOM 824 O O . ARG A 1 102 ? -5.32 15.625 -5.148 1 86.56 102 ARG A O 1
ATOM 831 N N . LEU A 1 103 ? -4.562 13.82 -4.23 1 89.38 103 LEU A N 1
ATOM 832 C CA . LEU A 1 103 ? -3.6 14.531 -3.395 1 89.38 103 LEU A CA 1
ATOM 833 C C . LEU A 1 103 ? -2.672 15.391 -4.25 1 89.38 103 LEU A C 1
ATOM 835 O O . LEU A 1 103 ? -2.398 16.547 -3.91 1 89.38 103 LEU A O 1
ATOM 839 N N . PRO A 1 104 ? -2.178 14.898 -5.398 1 88.88 104 PRO A N 1
ATOM 840 C CA . PRO A 1 104 ? -1.271 15.719 -6.203 1 88.88 104 PRO A CA 1
ATOM 841 C C . PRO A 1 104 ? -1.899 17.047 -6.629 1 88.88 104 PRO A C 1
ATOM 843 O O . PRO A 1 104 ? -1.271 18.094 -6.504 1 88.88 104 PRO A O 1
ATOM 846 N N . ASP A 1 105 ? -3.127 16.984 -7.012 1 90.25 105 ASP A N 1
ATOM 847 C CA . ASP A 1 105 ? -3.814 18.203 -7.457 1 90.25 105 ASP A CA 1
ATOM 848 C C . ASP A 1 105 ? -4.062 19.141 -6.285 1 90.25 105 ASP A C 1
ATOM 850 O O . ASP A 1 105 ? -3.912 20.359 -6.426 1 90.25 105 ASP A O 1
ATOM 854 N N . ILE A 1 106 ? -4.422 18.562 -5.227 1 92.62 106 ILE A N 1
ATOM 855 C CA . ILE A 1 106 ? -4.715 19.359 -4.039 1 92.62 106 ILE A CA 1
ATOM 856 C C . ILE A 1 106 ? -3.445 20.062 -3.555 1 92.62 106 ILE A C 1
ATOM 858 O O . ILE A 1 106 ? -3.455 21.25 -3.271 1 92.62 106 ILE A O 1
ATOM 862 N N . LEU A 1 107 ? -2.352 19.344 -3.482 1 93 107 LEU A N 1
ATOM 863 C CA . LEU A 1 107 ? -1.092 19.906 -2.998 1 93 107 LEU A CA 1
ATOM 864 C C . LEU A 1 107 ? -0.543 20.938 -3.977 1 93 107 LEU A C 1
ATOM 866 O O . LEU A 1 107 ? 0.047 21.938 -3.561 1 93 107 LEU A O 1
ATOM 870 N N . LYS A 1 108 ? -0.725 20.672 -5.227 1 91.31 108 LYS A N 1
ATOM 871 C CA . LYS A 1 108 ? -0.316 21.641 -6.234 1 91.31 108 LYS A CA 1
ATOM 872 C C . LYS A 1 108 ? -1.057 22.969 -6.059 1 91.31 108 LYS A C 1
ATOM 874 O O . LYS A 1 108 ? -0.441 24.031 -6.066 1 91.31 108 LYS A O 1
ATOM 879 N N . ALA A 1 109 ? -2.336 22.859 -5.922 1 92 109 ALA A N 1
ATOM 880 C CA . ALA A 1 109 ? -3.16 24.047 -5.707 1 92 109 ALA A CA 1
ATOM 881 C C . ALA A 1 109 ? -2.748 24.781 -4.438 1 92 109 ALA A C 1
ATOM 883 O O . ALA A 1 109 ? -2.656 26.016 -4.426 1 92 109 ALA A O 1
ATOM 884 N N . PHE A 1 110 ? -2.494 24.078 -3.426 1 91.81 110 PHE A N 1
ATOM 885 C CA . PHE A 1 110 ? -2.105 24.672 -2.15 1 91.81 110 PHE A CA 1
ATOM 886 C C . PHE A 1 110 ? -0.755 25.359 -2.268 1 91.81 110 PHE A C 1
ATOM 888 O O . PHE A 1 110 ? -0.581 26.469 -1.767 1 91.81 110 PHE A O 1
ATOM 895 N N . ARG A 1 111 ? 0.147 24.656 -2.877 1 88.44 111 ARG A N 1
ATOM 896 C CA . ARG A 1 111 ? 1.46 25.266 -3.088 1 88.44 111 ARG A CA 1
ATOM 897 C C . ARG A 1 111 ? 1.349 26.547 -3.895 1 88.44 111 ARG A C 1
ATOM 899 O O . ARG A 1 111 ? 2.088 27.5 -3.652 1 88.44 111 ARG A O 1
ATOM 906 N N . GLY A 1 112 ? 0.542 26.531 -4.891 1 86.81 112 GLY A N 1
ATOM 907 C CA . GLY A 1 112 ? 0.3 27.75 -5.656 1 86.81 112 GLY A CA 1
ATOM 908 C C . GLY A 1 112 ? -0.214 28.891 -4.809 1 86.81 112 GLY A C 1
ATOM 909 O O . GLY A 1 112 ? 0.166 30.047 -5.023 1 86.81 112 GLY A O 1
ATOM 910 N N . SER A 1 113 ? -0.989 28.578 -3.838 1 86.12 113 SER A N 1
ATOM 911 C CA . SER A 1 113 ? -1.594 29.594 -2.977 1 86.12 113 SER A CA 1
ATOM 912 C C . SER A 1 113 ? -0.642 30.016 -1.861 1 86.12 113 SER A C 1
ATOM 914 O O . SER A 1 113 ? -0.69 31.156 -1.39 1 86.12 113 SER A O 1
ATOM 916 N N . ARG A 1 114 ? 0.191 29.031 -1.488 1 85.56 114 ARG A N 1
ATOM 917 C CA . ARG A 1 114 ? 1.144 29.266 -0.41 1 85.56 114 ARG A CA 1
ATOM 918 C C . ARG A 1 114 ? 2.504 28.656 -0.73 1 85.56 114 ARG A C 1
ATOM 920 O O . ARG A 1 114 ? 2.893 27.656 -0.135 1 85.56 114 ARG A O 1
ATOM 927 N N . PRO A 1 115 ? 3.279 29.297 -1.495 1 79 115 PRO A N 1
ATOM 928 C CA . PRO A 1 115 ? 4.547 28.719 -1.96 1 79 115 PRO A CA 1
ATOM 929 C C . PRO A 1 115 ? 5.547 28.516 -0.828 1 79 115 PRO A C 1
ATOM 931 O O . PRO A 1 115 ? 6.418 27.641 -0.924 1 79 115 PRO A O 1
ATOM 934 N N . GLY A 1 116 ? 5.414 29.203 0.264 1 76.62 116 GLY A N 1
ATOM 935 C CA . GLY A 1 116 ? 6.41 29.125 1.32 1 76.62 116 GLY A CA 1
ATOM 936 C C . GLY A 1 116 ? 6.055 28.094 2.385 1 76.62 116 GLY A C 1
ATOM 937 O O . GLY A 1 116 ? 6.879 27.781 3.244 1 76.62 116 GLY A O 1
ATOM 938 N N . VAL A 1 117 ? 4.902 27.547 2.33 1 79.19 117 VAL A N 1
ATOM 939 C CA . VAL A 1 117 ? 4.465 26.609 3.367 1 79.19 117 VAL A CA 1
ATOM 940 C C . VAL A 1 117 ? 5.02 25.219 3.082 1 79.19 117 VAL A C 1
ATOM 942 O O . VAL A 1 117 ? 5.023 24.766 1.935 1 79.19 117 VAL A O 1
ATOM 945 N N . GLN A 1 118 ? 5.578 24.703 4.102 1 84.19 118 GLN A N 1
ATOM 946 C CA . GLN A 1 118 ? 6.008 23.312 4.027 1 84.19 118 GLN A CA 1
ATOM 947 C C . GLN A 1 118 ? 4.887 22.375 4.441 1 84.19 118 GLN A C 1
ATOM 949 O O . GLN A 1 118 ? 4.027 22.734 5.246 1 84.19 118 GLN A O 1
ATOM 954 N N . PHE A 1 119 ? 4.84 21.266 3.762 1 86.06 119 PHE A N 1
ATOM 955 C CA . PHE A 1 119 ? 3.885 20.25 4.203 1 86.06 119 PHE A CA 1
ATOM 956 C C . PHE A 1 119 ? 4.543 18.875 4.273 1 86.06 119 PHE A C 1
ATOM 958 O O . PHE A 1 119 ? 5.57 18.641 3.631 1 86.06 119 PHE A O 1
ATOM 965 N N . TYR A 1 120 ? 3.99 18.141 5.125 1 91.06 120 TYR A N 1
ATOM 966 C CA . TYR A 1 120 ? 4.387 16.75 5.312 1 91.06 120 TYR A CA 1
ATOM 967 C C . TYR A 1 120 ? 3.176 15.828 5.277 1 91.06 120 TYR A C 1
ATOM 969 O O . TYR A 1 120 ? 2.273 15.945 6.109 1 91.06 120 TYR A O 1
ATOM 977 N N . VAL A 1 121 ? 3.18 14.953 4.254 1 92.75 121 VAL A N 1
ATOM 978 C CA . VAL A 1 121 ? 2.045 14.055 4.059 1 92.75 121 VAL A CA 1
ATOM 979 C C . VAL A 1 121 ? 2.467 12.617 4.34 1 92.75 121 VAL A C 1
ATOM 981 O O . VAL A 1 121 ? 3.52 12.172 3.877 1 92.75 121 VAL A O 1
ATOM 984 N N . GLN A 1 122 ? 1.615 11.961 5.094 1 90.75 122 GLN A N 1
ATOM 985 C CA . GLN A 1 122 ? 1.825 10.539 5.348 1 90.75 122 GLN A CA 1
ATOM 986 C C . GLN A 1 122 ? 0.598 9.727 4.949 1 90.75 122 GLN A C 1
ATOM 988 O O . GLN A 1 122 ? -0.517 10.016 5.387 1 90.75 122 GLN A O 1
ATOM 993 N N . MET A 1 123 ? 0.85 8.727 4.125 1 87.81 123 MET A N 1
ATOM 994 C CA . MET A 1 123 ? -0.189 7.723 3.916 1 87.81 123 MET A CA 1
ATOM 995 C C . MET A 1 123 ? -0.357 6.848 5.156 1 87.81 123 MET A C 1
ATOM 997 O O . MET A 1 123 ? 0.624 6.328 5.688 1 87.81 123 MET A O 1
ATOM 1001 N N . GLN A 1 124 ? -1.648 6.711 5.641 1 87.19 124 GLN A N 1
ATOM 1002 C CA . GLN A 1 124 ? -1.942 5.961 6.855 1 87.19 124 GLN A CA 1
ATOM 1003 C C . GLN A 1 124 ? -3.225 5.148 6.703 1 87.19 124 GLN A C 1
ATOM 1005 O O . GLN A 1 124 ? -4.102 5.504 5.91 1 87.19 124 GLN A O 1
ATOM 1010 N N . THR A 1 125 ? -3.301 4.031 7.449 1 84.12 125 THR A N 1
ATOM 1011 C CA . THR A 1 125 ? -4.578 3.344 7.605 1 84.12 125 THR A CA 1
ATOM 1012 C C . THR A 1 125 ? -5.555 4.191 8.414 1 84.12 125 THR A C 1
ATOM 1014 O O . THR A 1 125 ? -5.152 5.156 9.07 1 84.12 125 THR A O 1
ATOM 1017 N N . THR A 1 126 ? -6.758 3.793 8.359 1 86.5 126 THR A N 1
ATOM 1018 C CA . THR A 1 126 ? -7.766 4.508 9.133 1 86.5 126 THR A CA 1
ATOM 1019 C C . THR A 1 126 ? -7.43 4.48 10.625 1 86.5 126 THR A C 1
ATOM 1021 O O . THR A 1 126 ? -7.59 5.484 11.32 1 86.5 126 THR A O 1
ATOM 1024 N N . ARG A 1 127 ? -6.969 3.406 11.07 1 86.62 127 ARG A N 1
ATOM 1025 C CA . ARG A 1 127 ? -6.605 3.262 12.477 1 86.62 127 ARG A CA 1
ATOM 1026 C C . ARG A 1 127 ? -5.449 4.184 12.836 1 86.62 127 ARG A C 1
ATOM 1028 O O . ARG A 1 127 ? -5.52 4.918 13.828 1 86.62 127 ARG A O 1
ATOM 1035 N N . GLU A 1 128 ? -4.391 4.16 12.078 1 87.69 128 GLU A N 1
ATOM 1036 C CA . GLU A 1 128 ? -3.238 5.023 12.305 1 87.69 128 GLU A CA 1
ATOM 1037 C C . GLU A 1 128 ? -3.637 6.496 12.266 1 87.69 128 GLU A C 1
ATOM 1039 O O . GLU A 1 128 ? -3.162 7.297 13.078 1 87.69 128 GLU A O 1
ATOM 1044 N N . MET A 1 129 ? -4.473 6.777 11.352 1 91.62 129 MET A N 1
ATOM 1045 C CA . MET A 1 129 ? -4.922 8.148 11.141 1 91.62 129 MET A CA 1
ATOM 1046 C C . MET A 1 129 ? -5.691 8.656 12.352 1 91.62 129 MET A C 1
ATOM 1048 O O . MET A 1 129 ? -5.492 9.797 12.789 1 91.62 129 MET A O 1
ATOM 1052 N N . THR A 1 130 ? -6.531 7.82 12.906 1 91.56 130 THR A N 1
ATOM 1053 C CA . THR A 1 130 ? -7.301 8.18 14.094 1 91.56 130 THR A CA 1
ATOM 1054 C C . THR A 1 130 ? -6.375 8.461 15.273 1 91.56 130 THR A C 1
ATOM 1056 O O . THR A 1 130 ? -6.574 9.43 16.016 1 91.56 130 THR A O 1
ATOM 1059 N N . GLU A 1 131 ? -5.402 7.648 15.383 1 89.25 131 GLU A N 1
ATOM 1060 C CA . GLU A 1 131 ? -4.422 7.824 16.453 1 89.25 131 GLU A CA 1
ATOM 1061 C C . GLU A 1 131 ? -3.621 9.109 16.25 1 89.25 131 GLU A C 1
ATOM 1063 O O . GLU A 1 131 ? -3.393 9.852 17.203 1 89.25 131 GLU A O 1
ATOM 1068 N N . SER A 1 132 ? -3.221 9.344 15.023 1 92.06 132 SER A N 1
ATOM 1069 C CA . SER A 1 132 ? -2.449 10.547 14.711 1 92.06 132 SER A CA 1
ATOM 1070 C C . SER A 1 132 ? -3.252 11.805 15 1 92.06 132 SER A C 1
ATOM 1072 O O . SER A 1 132 ? -2.705 12.797 15.5 1 92.06 132 SER A O 1
ATOM 1074 N N . LEU A 1 133 ? -4.5 11.805 14.719 1 91.75 133 LEU A N 1
ATOM 1075 C CA . LEU A 1 133 ? -5.383 12.93 14.992 1 91.75 133 LEU A CA 1
ATOM 1076 C C . LEU A 1 133 ? -5.562 13.133 16.484 1 91.75 133 LEU A C 1
ATOM 1078 O O . LEU A 1 133 ? -5.461 14.258 16.984 1 91.75 133 LEU A O 1
ATOM 1082 N N . ALA A 1 134 ? -5.754 12.016 17.156 1 85.75 134 ALA A N 1
ATOM 1083 C CA . ALA A 1 134 ? -5.969 12.07 18.594 1 85.75 134 ALA A CA 1
ATOM 1084 C C . ALA A 1 134 ? -4.73 12.602 19.312 1 85.75 134 ALA A C 1
ATOM 1086 O O . ALA A 1 134 ? -4.84 13.312 20.312 1 85.75 134 ALA A O 1
ATOM 1087 N N . ARG A 1 135 ? -3.621 12.281 18.766 1 81 135 ARG A N 1
ATOM 1088 C CA . ARG A 1 135 ? -2.354 12.656 19.391 1 81 135 ARG A CA 1
ATOM 1089 C C . ARG A 1 135 ? -1.852 13.992 18.859 1 81 135 ARG A C 1
ATOM 1091 O O . ARG A 1 135 ? -0.75 14.43 19.188 1 81 135 ARG A O 1
ATOM 1098 N N . ASN A 1 136 ? -2.561 14.539 18.016 1 83.88 136 ASN A N 1
ATOM 1099 C CA . ASN A 1 136 ? -2.227 15.836 17.438 1 83.88 136 ASN A CA 1
ATOM 1100 C C . ASN A 1 136 ? -0.935 15.773 16.625 1 83.88 136 ASN A C 1
ATOM 1102 O O . ASN A 1 136 ? -0.132 16.703 16.656 1 83.88 136 ASN A O 1
ATOM 1106 N N . GLU A 1 137 ? -0.775 14.703 16.031 1 87.81 137 GLU A N 1
ATOM 1107 C CA . GLU A 1 137 ? 0.433 14.523 15.227 1 87.81 137 GLU A CA 1
ATOM 1108 C C . GLU A 1 137 ? 0.239 15.039 13.805 1 87.81 137 GLU A C 1
ATOM 1110 O O . GLU A 1 137 ? 1.211 15.25 13.078 1 87.81 137 GLU A O 1
ATOM 1115 N N . VAL A 1 138 ? -1.039 15.242 13.422 1 92.81 138 VAL A N 1
ATOM 1116 C CA . VAL A 1 138 ? -1.365 15.812 12.117 1 92.81 138 VAL A CA 1
ATOM 1117 C C . VAL A 1 138 ? -2.389 16.938 12.281 1 92.81 138 VAL A C 1
ATOM 1119 O O . VAL A 1 138 ? -3.168 16.938 13.234 1 92.81 138 VAL A O 1
ATOM 1122 N N . ASP A 1 139 ? -2.328 17.875 11.328 1 92.19 139 ASP A N 1
ATOM 1123 C CA . ASP A 1 139 ? -3.262 19 11.336 1 92.19 139 ASP A CA 1
ATOM 1124 C C . ASP A 1 139 ? -4.598 18.609 10.719 1 92.19 139 ASP A C 1
ATOM 1126 O O . ASP A 1 139 ? -5.656 19.016 11.203 1 92.19 139 ASP A O 1
ATOM 1130 N N . PHE A 1 140 ? -4.488 17.875 9.617 1 95.25 140 PHE A N 1
ATOM 1131 C CA . PHE A 1 140 ? -5.66 17.391 8.898 1 95.25 140 PHE A CA 1
ATOM 1132 C C . PHE A 1 140 ? -5.477 15.938 8.469 1 95.25 140 PHE A C 1
ATOM 1134 O O . PHE A 1 140 ? -4.348 15.445 8.406 1 95.25 140 PHE A O 1
ATOM 1141 N N . ALA A 1 141 ? -6.637 15.344 8.234 1 95.88 141 ALA A N 1
ATOM 1142 C CA . ALA A 1 141 ? -6.645 14.047 7.57 1 95.88 141 ALA A CA 1
ATOM 1143 C C . ALA A 1 141 ? -7.66 14.016 6.43 1 95.88 141 ALA A C 1
ATOM 1145 O O . ALA A 1 141 ? -8.719 14.641 6.52 1 95.88 141 ALA A O 1
ATOM 1146 N N . LEU A 1 142 ? -7.277 13.453 5.383 1 94.25 142 LEU A N 1
ATOM 1147 C CA . LEU A 1 142 ? -8.18 13.094 4.297 1 94.25 142 LEU A CA 1
ATOM 1148 C C . LEU A 1 142 ? -8.438 11.586 4.277 1 94.25 142 LEU A C 1
ATOM 1150 O O . LEU A 1 142 ? -7.52 10.805 4.012 1 94.25 142 LEU A O 1
ATOM 1154 N N . SER A 1 143 ? -9.727 11.289 4.543 1 92.62 143 SER A N 1
ATOM 1155 C CA . SER A 1 143 ? -9.977 9.883 4.824 1 92.62 143 SER A CA 1
ATOM 1156 C C . SER A 1 143 ? -11.133 9.344 3.982 1 92.62 143 SER A C 1
ATOM 1158 O O . SER A 1 143 ? -12.094 10.07 3.709 1 92.62 143 SER A O 1
ATOM 1160 N N . SER A 1 144 ? -11 8.117 3.59 1 89.75 144 SER A N 1
ATOM 1161 C CA . SER A 1 144 ? -12.094 7.281 3.105 1 89.75 144 SER A CA 1
ATOM 1162 C C . SER A 1 144 ? -11.938 5.844 3.588 1 89.75 144 SER A C 1
ATOM 1164 O O . SER A 1 144 ? -10.938 5.188 3.299 1 89.75 144 SER A O 1
ATOM 1166 N N . PRO A 1 145 ? -12.844 5.301 4.328 1 88.06 145 PRO A N 1
ATOM 1167 C CA . PRO A 1 145 ? -14.102 5.926 4.727 1 88.06 145 PRO A CA 1
ATOM 1168 C C . PRO A 1 145 ? -13.922 7.02 5.773 1 88.06 145 PRO A C 1
ATOM 1170 O O . PRO A 1 145 ? -12.836 7.152 6.348 1 88.06 145 PRO A O 1
ATOM 1173 N N . PRO A 1 146 ? -14.992 7.82 6 1 91.38 146 PRO A N 1
ATOM 1174 C CA . PRO A 1 146 ? -14.906 8.836 7.055 1 91.38 146 PRO A CA 1
ATOM 1175 C C . PRO A 1 146 ? -14.711 8.234 8.445 1 91.38 146 PRO A C 1
ATOM 1177 O O . PRO A 1 146 ? -15.055 7.066 8.664 1 91.38 146 PRO A O 1
ATOM 1180 N N . VAL A 1 147 ? -14.109 8.953 9.258 1 89.62 147 VAL A N 1
ATOM 1181 C CA . VAL A 1 147 ? -13.961 8.586 10.656 1 89.62 147 VAL A CA 1
ATOM 1182 C C . VAL A 1 147 ? -14.836 9.484 11.531 1 89.62 147 VAL A C 1
ATOM 1184 O O . VAL A 1 147 ? -14.695 10.711 11.5 1 89.62 147 VAL A O 1
ATOM 1187 N N . ARG A 1 148 ? -15.648 8.758 12.227 1 90.62 148 ARG A N 1
ATOM 1188 C CA . ARG A 1 148 ? -16.516 9.484 13.141 1 90.62 148 ARG A CA 1
ATOM 1189 C C . ARG A 1 148 ? -16.25 9.109 14.594 1 90.62 148 ARG A C 1
ATOM 1191 O O . ARG A 1 148 ? -16.688 8.055 15.055 1 90.62 148 ARG A O 1
ATOM 1198 N N . GLU A 1 149 ? -15.43 9.852 15.219 1 90.25 149 GLU A N 1
ATOM 1199 C CA . GLU A 1 149 ? -15.055 9.641 16.609 1 90.25 149 GLU A CA 1
ATOM 1200 C C . GLU A 1 149 ? -15.188 10.93 17.422 1 90.25 149 GLU A C 1
ATOM 1202 O O . GLU A 1 149 ? -15.094 12.023 16.859 1 90.25 149 GLU A O 1
ATOM 1207 N N . ASP A 1 150 ? -15.352 10.727 18.703 1 88.94 150 ASP A N 1
ATOM 1208 C CA . ASP A 1 150 ? -15.43 11.891 19.594 1 88.94 150 ASP A CA 1
ATOM 1209 C C . ASP A 1 150 ? -14.133 12.695 19.562 1 88.94 150 ASP A C 1
ATOM 1211 O O . ASP A 1 150 ? -13.047 12.117 19.578 1 88.94 150 ASP A O 1
ATOM 1215 N N . GLY A 1 151 ? -14.367 13.977 19.438 1 90.31 151 GLY A N 1
ATOM 1216 C CA . GLY A 1 151 ? -13.211 14.852 19.484 1 90.31 151 GLY A CA 1
ATOM 1217 C C . GLY A 1 151 ? -12.609 15.102 18.109 1 90.31 151 GLY A C 1
ATOM 1218 O O . GLY A 1 151 ? -11.68 15.906 17.969 1 90.31 151 GLY A O 1
ATOM 1219 N N . ILE A 1 152 ? -13.148 14.445 17.141 1 93.38 152 ILE A N 1
ATOM 1220 C CA . ILE A 1 152 ? -12.68 14.633 15.766 1 93.38 152 ILE A CA 1
ATOM 1221 C C . ILE A 1 152 ? -13.812 15.203 14.906 1 93.38 152 ILE A C 1
ATOM 1223 O O . ILE A 1 152 ? -14.914 14.648 14.875 1 93.38 152 ILE A O 1
ATOM 1227 N N . VAL A 1 153 ? -13.562 16.328 14.32 1 94.38 153 VAL A N 1
ATOM 1228 C CA . VAL A 1 153 ? -14.516 16.891 13.367 1 94.38 153 VAL A CA 1
ATOM 1229 C C . VAL A 1 153 ? -14.422 16.156 12.039 1 94.38 153 VAL A C 1
ATOM 1231 O O . VAL A 1 153 ? -13.328 15.906 11.531 1 94.38 153 VAL A O 1
ATOM 1234 N N . CYS A 1 154 ? -15.531 15.789 11.555 1 95.56 154 CYS A N 1
ATOM 1235 C CA . CYS A 1 154 ? -15.633 15.07 10.289 1 95.56 154 CYS A CA 1
ATOM 1236 C C . CYS A 1 154 ? -16.484 15.852 9.289 1 95.56 154 CYS A C 1
ATOM 1238 O O . CYS A 1 154 ? -17.688 16.031 9.484 1 95.56 154 CYS A O 1
ATOM 1240 N N . ARG A 1 155 ? -15.898 16.328 8.227 1 94.25 155 ARG A N 1
ATOM 1241 C CA . ARG A 1 155 ? -16.609 17.016 7.16 1 94.25 155 ARG A CA 1
ATOM 1242 C C . ARG A 1 155 ? -16.531 16.234 5.855 1 94.25 155 ARG A C 1
ATOM 1244 O O . ARG A 1 155 ? -15.461 16.109 5.258 1 94.25 155 ARG A O 1
ATOM 1251 N N . ILE A 1 156 ? -17.656 15.812 5.375 1 94.94 156 ILE A N 1
ATOM 1252 C CA . ILE A 1 156 ? -17.688 15.148 4.078 1 94.94 156 ILE A CA 1
ATOM 1253 C C . ILE A 1 156 ? -17.438 16.172 2.969 1 94.94 156 ILE A C 1
ATOM 1255 O O . ILE A 1 156 ? -18.172 17.156 2.852 1 94.94 156 ILE A O 1
ATOM 1259 N N . VAL A 1 157 ? -16.406 15.906 2.178 1 94.06 157 VAL A N 1
ATOM 1260 C CA . VAL A 1 157 ? -16.047 16.906 1.178 1 94.06 157 VAL A CA 1
ATOM 1261 C C . VAL A 1 157 ? -16.406 16.391 -0.217 1 94.06 157 VAL A C 1
ATOM 1263 O O . VAL A 1 157 ? -16.453 17.172 -1.176 1 94.06 157 VAL A O 1
ATOM 1266 N N . HIS A 1 158 ? -16.594 15.07 -0.339 1 93.31 158 HIS A N 1
ATOM 1267 C CA . HIS A 1 158 ? -16.859 14.523 -1.667 1 93.31 158 HIS A CA 1
ATOM 1268 C C . HIS A 1 158 ? -17.531 13.164 -1.579 1 93.31 158 HIS A C 1
ATOM 1270 O O . HIS A 1 158 ? -17.172 12.336 -0.734 1 93.31 158 HIS A O 1
ATOM 1276 N N . ASN A 1 159 ? -18.562 12.969 -2.352 1 93.44 159 ASN A N 1
ATOM 1277 C CA . ASN A 1 159 ? -19.094 11.641 -2.652 1 93.44 159 ASN A CA 1
ATOM 1278 C C . ASN A 1 159 ? -18.516 11.086 -3.951 1 93.44 159 ASN A C 1
ATOM 1280 O O . ASN A 1 159 ? -18.844 11.562 -5.039 1 93.44 159 ASN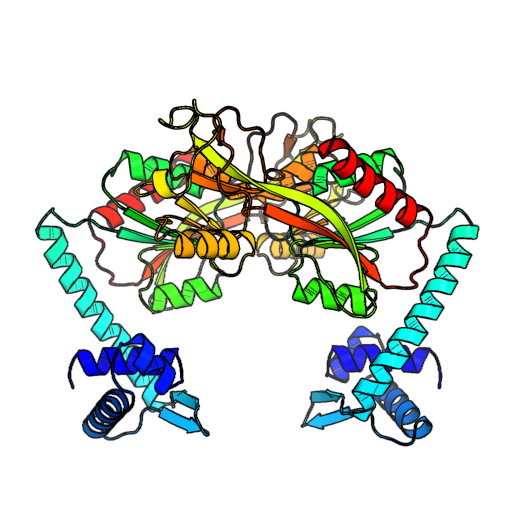 A O 1
ATOM 1284 N N . ASP A 1 160 ? -17.688 10.109 -3.826 1 92.81 160 ASP A N 1
ATOM 1285 C CA . ASP A 1 160 ? -16.844 9.594 -4.91 1 92.81 160 ASP A CA 1
ATOM 1286 C C . ASP A 1 160 ? -17.422 8.305 -5.488 1 92.81 160 ASP A C 1
ATOM 1288 O O . ASP A 1 160 ? -17.188 7.223 -4.953 1 92.81 160 ASP A O 1
ATOM 1292 N N . PRO A 1 161 ? -18.125 8.422 -6.613 1 94.88 161 PRO A N 1
ATOM 1293 C CA . PRO A 1 161 ? -18.703 7.203 -7.184 1 94.88 161 PRO A CA 1
ATOM 1294 C C . PRO A 1 161 ? -17.641 6.215 -7.652 1 94.88 161 PRO A C 1
ATOM 1296 O O . PRO A 1 161 ? -16.531 6.621 -8.031 1 94.88 161 PRO A O 1
ATOM 1299 N N . LEU A 1 162 ? -18.016 4.918 -7.516 1 95.62 162 LEU A N 1
ATOM 1300 C CA . LEU A 1 162 ? -17.172 3.898 -8.141 1 95.62 162 LEU A CA 1
ATOM 1301 C C . LEU A 1 162 ? -17.531 3.736 -9.617 1 95.62 162 LEU A C 1
ATOM 1303 O O . LEU A 1 162 ? -18.703 3.805 -9.984 1 95.62 162 LEU A O 1
ATOM 1307 N N . ILE A 1 163 ? -16.5 3.521 -10.422 1 95.81 163 ILE A N 1
ATOM 1308 C CA . ILE A 1 163 ? -16.656 3.375 -11.859 1 95.81 163 ILE A CA 1
ATOM 1309 C C . ILE A 1 163 ? -15.953 2.109 -12.336 1 95.81 163 ILE A C 1
ATOM 1311 O O . ILE A 1 163 ? -15.156 1.52 -11.594 1 95.81 163 ILE A O 1
ATOM 1315 N N . LEU A 1 164 ? -16.312 1.712 -13.484 1 97.19 164 LEU A N 1
ATOM 1316 C CA . LEU A 1 164 ? -15.688 0.551 -14.117 1 97.19 164 LEU A CA 1
ATOM 1317 C C . LEU A 1 164 ? -14.664 0.98 -15.164 1 97.19 164 LEU A C 1
ATOM 1319 O O . LEU A 1 164 ? -14.977 1.8 -16.031 1 97.19 164 LEU A O 1
ATOM 1323 N N . ALA A 1 165 ? -13.461 0.543 -15.07 1 96.5 165 ALA A N 1
ATOM 1324 C CA . ALA A 1 165 ? -12.43 0.75 -16.078 1 96.5 165 ALA A CA 1
ATOM 1325 C C . ALA A 1 165 ? -12.273 -0.483 -16.969 1 96.5 165 ALA A C 1
ATOM 1327 O O . ALA A 1 165 ? -12.117 -1.6 -16.469 1 96.5 165 ALA A O 1
ATOM 1328 N N . VAL A 1 166 ? -12.367 -0.316 -18.25 1 97.31 166 VAL A N 1
ATOM 1329 C CA . VAL A 1 166 ? -12.195 -1.39 -19.219 1 97.31 166 VAL A CA 1
ATOM 1330 C C . VAL A 1 166 ? -11.195 -0.962 -20.297 1 97.31 166 VAL A C 1
ATOM 1332 O O . VAL A 1 166 ? -11.008 0.233 -20.547 1 97.31 166 VAL A O 1
ATOM 1335 N N . PRO A 1 167 ? -10.516 -1.949 -20.922 1 95 167 PRO A N 1
ATOM 1336 C CA . PRO A 1 167 ? -9.719 -1.566 -22.094 1 95 167 PRO A CA 1
ATOM 1337 C C . PRO A 1 167 ? -10.547 -0.875 -23.172 1 95 167 PRO A C 1
ATOM 1339 O O . PRO A 1 167 ? -11.734 -1.168 -23.328 1 95 167 PRO A O 1
ATOM 1342 N N . ALA A 1 168 ? -9.898 -0.016 -23.922 1 92.94 168 ALA A N 1
ATOM 1343 C CA . ALA A 1 168 ? -10.594 0.777 -24.938 1 92.94 168 ALA A CA 1
ATOM 1344 C C . ALA A 1 168 ? -11.242 -0.118 -25.984 1 92.94 168 ALA A C 1
ATOM 1346 O O . ALA A 1 168 ? -12.273 0.235 -26.562 1 92.94 168 ALA A O 1
ATOM 1347 N N . GLU A 1 169 ? -10.711 -1.262 -26.219 1 92.69 169 GLU A N 1
ATOM 1348 C CA . GLU A 1 169 ? -11.219 -2.162 -27.25 1 92.69 169 GLU A CA 1
ATOM 1349 C C . GLU A 1 169 ? -12.18 -3.189 -26.641 1 92.69 169 GLU A C 1
ATOM 1351 O O . GLU A 1 169 ? -12.664 -4.078 -27.344 1 92.69 169 GLU A O 1
ATOM 1356 N N . HIS A 1 170 ? -12.422 -3.125 -25.375 1 94.5 170 HIS A N 1
ATOM 1357 C CA . HIS A 1 170 ? -13.32 -4.066 -24.719 1 94.5 170 HIS A CA 1
ATOM 1358 C C . HIS A 1 170 ? -14.75 -3.914 -25.219 1 94.5 170 HIS A C 1
ATOM 1360 O O . HIS A 1 170 ? -15.164 -2.82 -25.594 1 94.5 170 HIS A O 1
ATOM 1366 N N . ARG A 1 171 ? -15.555 -4.875 -25.172 1 95 171 ARG A N 1
ATOM 1367 C CA . ARG A 1 171 ? -16.922 -4.906 -25.688 1 95 171 ARG A CA 1
ATOM 1368 C C . ARG A 1 171 ? -17.797 -3.896 -24.953 1 95 171 ARG A C 1
ATOM 1370 O O . ARG A 1 171 ? -18.766 -3.391 -25.516 1 95 171 ARG A O 1
ATOM 1377 N N . LEU A 1 172 ? -17.438 -3.57 -23.766 1 95.38 172 LEU A N 1
ATOM 1378 C CA . LEU A 1 172 ? -18.266 -2.676 -22.969 1 95.38 172 LEU A CA 1
ATOM 1379 C C . LEU A 1 172 ? -17.844 -1.222 -23.172 1 95.38 172 LEU A C 1
ATOM 1381 O O . LEU A 1 172 ? -18.547 -0.305 -22.734 1 95.38 172 LEU A O 1
ATOM 1385 N N . ALA A 1 173 ? -16.641 -0.799 -23.688 1 93.88 173 ALA A N 1
ATOM 1386 C CA . ALA A 1 173 ? -16.031 0.531 -23.781 1 93.88 173 ALA A CA 1
ATOM 1387 C C . ALA A 1 173 ? -16.984 1.512 -24.453 1 93.88 173 ALA A C 1
ATOM 1389 O O . ALA A 1 173 ? -16.969 2.711 -24.172 1 93.88 173 ALA A O 1
ATOM 1390 N N . GLY A 1 174 ? -17.984 1.095 -25.125 1 88.69 174 GLY A N 1
ATOM 1391 C CA . GLY A 1 174 ? -18.891 1.975 -25.828 1 88.69 174 GLY A CA 1
ATOM 1392 C C . GLY A 1 174 ? -20.141 2.295 -25.047 1 88.69 174 GLY A C 1
ATOM 1393 O O . GLY A 1 174 ? -20.906 3.195 -25.422 1 88.69 174 GLY A O 1
ATOM 1394 N N . GLN A 1 175 ? -20.266 1.766 -23.922 1 92.25 175 GLN A N 1
ATOM 1395 C CA . GLN A 1 175 ? -21.438 1.984 -23.094 1 92.25 175 GLN A CA 1
ATOM 1396 C C . GLN A 1 175 ? -21.172 3.066 -22.047 1 92.25 175 GLN A C 1
ATOM 1398 O O . GLN A 1 175 ? -20.016 3.334 -21.688 1 92.25 175 GLN A O 1
ATOM 1403 N N . ASP A 1 176 ? -22.266 3.68 -21.594 1 93.56 176 ASP A N 1
ATOM 1404 C CA . ASP A 1 176 ? -22.141 4.711 -20.562 1 93.56 176 ASP A CA 1
ATOM 1405 C C . ASP A 1 176 ? -22.266 4.109 -19.172 1 93.56 176 ASP A C 1
ATOM 1407 O O . ASP A 1 176 ? -21.578 4.547 -18.234 1 93.56 176 ASP A O 1
ATOM 1411 N N . ARG A 1 177 ? -23.203 3.133 -19.125 1 96.06 177 ARG A N 1
ATOM 1412 C CA . ARG A 1 177 ? -23.516 2.516 -17.844 1 96.06 177 ARG A CA 1
ATOM 1413 C C . ARG A 1 177 ? -23.578 0.997 -17.969 1 96.06 177 ARG A C 1
ATOM 1415 O O . ARG A 1 177 ? -23.891 0.466 -19.031 1 96.06 177 ARG A O 1
ATOM 1422 N N . VAL A 1 178 ? -23.219 0.312 -16.906 1 97 178 VAL A N 1
ATOM 1423 C CA . VAL A 1 178 ? -23.281 -1.146 -16.875 1 97 178 VAL A CA 1
ATOM 1424 C C . VAL A 1 178 ? -23.656 -1.618 -15.469 1 97 178 VAL A C 1
ATOM 1426 O O . VAL A 1 178 ? -23.25 -1.02 -14.477 1 97 178 VAL A O 1
ATOM 1429 N N . GLY A 1 179 ? -24.5 -2.615 -15.445 1 97.19 179 GLY A N 1
ATOM 1430 C CA . GLY A 1 179 ? -24.797 -3.24 -14.164 1 97.19 179 GLY A CA 1
ATOM 1431 C C . GLY A 1 179 ? -23.812 -4.32 -13.781 1 97.19 179 GLY A C 1
ATOM 1432 O O . GLY A 1 179 ? -23.203 -4.961 -14.648 1 97.19 179 GLY A O 1
ATOM 1433 N N . LEU A 1 180 ? -23.703 -4.574 -12.469 1 96.56 180 LEU A N 1
ATOM 1434 C CA . LEU A 1 180 ? -22.766 -5.57 -11.953 1 96.56 180 LEU A CA 1
ATOM 1435 C C . LEU A 1 180 ? -23.078 -6.953 -12.516 1 96.56 180 LEU A C 1
ATOM 1437 O O . LEU A 1 180 ? -22.172 -7.75 -12.758 1 96.56 180 LEU A O 1
ATOM 1441 N N . ALA A 1 181 ? -24.344 -7.219 -12.719 1 95.44 181 ALA A N 1
ATOM 1442 C CA . ALA A 1 181 ? -24.766 -8.523 -13.211 1 95.44 181 ALA A CA 1
ATOM 1443 C C . ALA A 1 181 ? -24.172 -8.805 -14.594 1 95.44 181 ALA A C 1
ATOM 1445 O O . ALA A 1 181 ? -23.891 -9.953 -14.93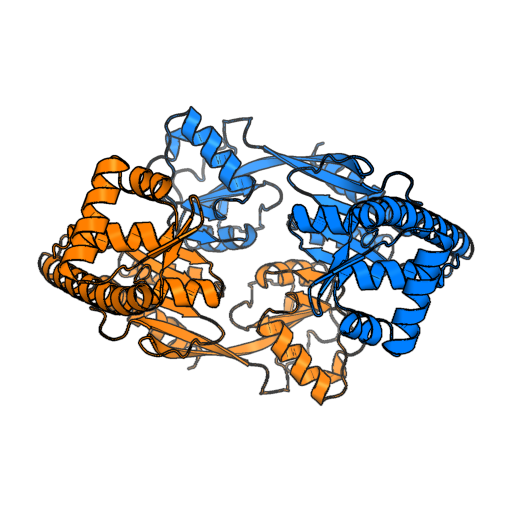8 1 95.44 181 ALA A O 1
ATOM 1446 N N . GLN A 1 182 ? -23.984 -7.781 -15.375 1 95.31 182 GLN A N 1
ATOM 1447 C CA . GLN A 1 182 ? -23.438 -7.906 -16.719 1 95.31 182 GLN A CA 1
ATOM 1448 C C . GLN A 1 182 ? -21.953 -8.219 -16.703 1 95.31 182 GLN A C 1
ATOM 1450 O O . GLN A 1 182 ? -21.359 -8.539 -17.734 1 95.31 182 GLN A O 1
ATOM 1455 N N . LEU A 1 183 ? -21.328 -8.133 -15.5 1 96 183 LEU A N 1
ATOM 1456 C CA . LEU A 1 183 ? -19.891 -8.297 -15.383 1 96 183 LEU A CA 1
ATOM 1457 C C . LEU A 1 183 ? -19.531 -9.727 -15 1 96 183 LEU A C 1
ATOM 1459 O O . LEU A 1 183 ? -18.344 -10.062 -14.875 1 96 183 LEU A O 1
ATOM 1463 N N . GLN A 1 184 ? -20.562 -10.508 -14.867 1 92.69 184 GLN A N 1
ATOM 1464 C CA . GLN A 1 184 ? -20.312 -11.914 -14.578 1 92.69 184 GLN A CA 1
ATOM 1465 C C . GLN A 1 184 ? -19.484 -12.562 -15.68 1 92.69 184 GLN A C 1
ATOM 1467 O O . GLN A 1 184 ? -19.75 -12.352 -16.859 1 92.69 184 GLN A O 1
ATOM 1472 N N . GLY A 1 185 ? -18.453 -13.336 -15.266 1 91.69 185 GLY A N 1
ATOM 1473 C CA . GLY A 1 185 ? -17.625 -14.031 -16.234 1 91.69 185 GLY A CA 1
ATOM 1474 C C . GLY A 1 185 ? -16.391 -13.242 -16.641 1 91.69 185 GLY A C 1
ATOM 1475 O O . GLY A 1 185 ? -15.469 -13.797 -17.234 1 91.69 185 GLY A O 1
ATOM 1476 N N . GLU A 1 186 ? -16.359 -11.945 -16.375 1 93.88 186 GLU A N 1
ATOM 1477 C CA . GLU A 1 186 ? -15.195 -11.109 -16.656 1 93.88 186 GLU A CA 1
ATOM 1478 C C . GLU A 1 186 ? -14.102 -11.297 -15.609 1 93.88 186 GLU A C 1
ATOM 1480 O O . GLU A 1 186 ? -14.398 -11.594 -14.445 1 93.88 186 GLU A O 1
ATOM 1485 N N . SER A 1 187 ? -12.859 -11.133 -16.047 1 93.94 187 SER A N 1
ATOM 1486 C CA . SER A 1 187 ? -11.75 -11.102 -15.094 1 93.94 187 SER A CA 1
ATOM 1487 C C . SER A 1 187 ? -11.562 -9.711 -14.508 1 93.94 187 SER A C 1
ATOM 1489 O O . SER A 1 187 ? -11.672 -8.711 -15.219 1 93.94 187 SER A O 1
ATOM 1491 N N . PHE A 1 188 ? -11.25 -9.695 -13.211 1 95.81 188 PHE A N 1
ATOM 1492 C CA . PHE A 1 188 ? -11.109 -8.414 -12.531 1 95.81 188 PHE A CA 1
ATOM 1493 C C . PHE A 1 188 ? -9.734 -8.297 -11.883 1 95.81 188 PHE A C 1
ATOM 1495 O O . PHE A 1 188 ? -9.117 -9.312 -11.531 1 95.81 188 PHE A O 1
ATOM 1502 N N . VAL A 1 189 ? -9.273 -7.109 -11.875 1 94.94 189 VAL A N 1
ATOM 1503 C CA . VAL A 1 189 ? -8.148 -6.719 -11.031 1 94.94 189 VAL A CA 1
ATOM 1504 C C . VAL A 1 189 ? -8.609 -5.727 -9.969 1 94.94 189 VAL A C 1
ATOM 1506 O O . VAL A 1 189 ? -9.312 -4.762 -10.281 1 94.94 189 VAL A O 1
ATOM 1509 N N . GLY A 1 190 ? -8.289 -5.977 -8.688 1 93.12 190 GLY A N 1
ATOM 1510 C CA . GLY A 1 190 ? -8.805 -5.121 -7.637 1 93.12 190 GLY A CA 1
ATOM 1511 C C . GLY A 1 190 ? -7.91 -5.074 -6.41 1 93.12 190 GLY A C 1
ATOM 1512 O O . GLY A 1 190 ? -6.855 -5.715 -6.383 1 93.12 190 GLY A O 1
ATOM 1513 N N . VAL A 1 191 ? -8.352 -4.246 -5.523 1 88.56 191 VAL A N 1
ATOM 1514 C CA . VAL A 1 191 ? -7.652 -4.188 -4.242 1 88.56 191 VAL A CA 1
ATOM 1515 C C . VAL A 1 191 ? -8.109 -5.34 -3.352 1 88.56 191 VAL A C 1
ATOM 1517 O O . VAL A 1 191 ? -9.156 -5.938 -3.59 1 88.56 191 VAL A O 1
ATOM 1520 N N . LYS A 1 192 ? -7.328 -5.664 -2.383 1 87.06 192 LYS A N 1
ATOM 1521 C CA . LYS A 1 192 ? -7.57 -6.801 -1.5 1 87.06 192 LYS A CA 1
ATOM 1522 C C . LYS A 1 192 ? -8.781 -6.551 -0.599 1 87.06 192 LYS A C 1
ATOM 1524 O O . LYS A 1 192 ? -9.195 -5.402 -0.412 1 87.06 192 LYS A O 1
ATOM 1529 N N . LYS A 1 193 ? -9.305 -7.664 -0.081 1 84.94 193 LYS A N 1
ATOM 1530 C CA . LYS A 1 193 ? -10.32 -7.559 0.963 1 84.94 193 LYS A CA 1
ATOM 1531 C C . LYS A 1 193 ? -9.789 -6.785 2.168 1 84.94 193 LYS A C 1
ATOM 1533 O O . LYS A 1 193 ? -8.609 -6.887 2.506 1 84.94 193 LYS A O 1
ATOM 1538 N N . GLY A 1 194 ? -10.641 -6.055 2.732 1 76.75 194 GLY A N 1
ATOM 1539 C CA . GLY A 1 194 ? -10.219 -5.191 3.824 1 76.75 194 GLY A CA 1
ATOM 1540 C C . GLY A 1 194 ? -10.109 -3.732 3.42 1 76.75 194 GLY A C 1
ATOM 1541 O O . GLY A 1 194 ? -10.148 -2.844 4.273 1 76.75 194 GLY A O 1
ATOM 1542 N N . TYR A 1 195 ? -9.961 -3.6 2.141 1 78.81 195 TYR A N 1
ATOM 1543 C CA . TYR A 1 195 ? -10.039 -2.238 1.621 1 78.81 195 TYR A CA 1
ATOM 1544 C C . TYR A 1 195 ? -11.492 -1.819 1.421 1 78.81 195 TYR A C 1
ATOM 1546 O O . TYR A 1 195 ? -12.312 -2.604 0.935 1 78.81 195 TYR A O 1
ATOM 1554 N N . GLY A 1 196 ? -11.82 -0.65 1.772 1 81.25 196 GLY A N 1
ATOM 1555 C CA . GLY A 1 196 ? -13.195 -0.162 1.763 1 81.25 196 GLY A CA 1
ATOM 1556 C C . GLY A 1 196 ? -13.883 -0.342 0.423 1 81.25 196 GLY A C 1
ATOM 1557 O O . GLY A 1 196 ? -15.031 -0.783 0.364 1 81.25 196 GLY A O 1
ATOM 1558 N N . THR A 1 197 ? -13.172 -0.046 -0.63 1 87.06 197 THR A N 1
ATOM 1559 C CA . THR A 1 197 ? -13.75 -0.145 -1.965 1 87.06 197 THR A CA 1
ATOM 1560 C C . THR A 1 197 ? -14.086 -1.595 -2.301 1 87.06 197 THR A C 1
ATOM 1562 O O . THR A 1 197 ? -15.164 -1.881 -2.824 1 87.06 197 THR A O 1
ATOM 1565 N N . ARG A 1 198 ? -13.203 -2.488 -1.959 1 91.06 198 ARG A N 1
ATOM 1566 C CA . ARG A 1 198 ? -13.414 -3.91 -2.211 1 91.06 198 ARG A CA 1
ATOM 1567 C C . ARG A 1 198 ? -14.586 -4.445 -1.394 1 91.06 198 ARG A C 1
ATOM 1569 O O . ARG A 1 198 ? -15.453 -5.133 -1.926 1 91.06 198 ARG A O 1
ATOM 1576 N N . ASP A 1 199 ? -14.648 -4.145 -0.166 1 90.31 199 ASP A N 1
ATOM 1577 C CA . ASP A 1 199 ? -15.695 -4.637 0.723 1 90.31 199 ASP A CA 1
ATOM 1578 C C . ASP A 1 199 ? -17.062 -4.125 0.291 1 90.31 199 ASP A C 1
ATOM 1580 O O . ASP A 1 199 ? -18.047 -4.863 0.34 1 90.31 199 ASP A O 1
ATOM 1584 N N . LEU A 1 200 ? -17.094 -2.906 -0.109 1 92.31 200 LEU A N 1
ATOM 1585 C CA . LEU A 1 200 ? -18.328 -2.314 -0.604 1 92.31 200 LEU A CA 1
ATOM 1586 C C . LEU A 1 200 ? -18.812 -3.045 -1.85 1 92.31 200 LEU A C 1
ATOM 1588 O O . LEU A 1 200 ? -19.984 -3.414 -1.938 1 92.31 200 LEU A O 1
ATOM 1592 N N . VAL A 1 201 ? -17.938 -3.273 -2.789 1 95.19 201 VAL A N 1
ATOM 1593 C CA . VAL A 1 201 ? -18.297 -3.953 -4.031 1 95.19 201 VAL A CA 1
ATOM 1594 C C . VAL A 1 201 ? -18.781 -5.371 -3.727 1 95.19 201 VAL A C 1
ATOM 1596 O O . VAL A 1 201 ? -19.797 -5.82 -4.258 1 95.19 201 VAL A O 1
ATOM 1599 N N . ASP A 1 202 ? -18.078 -6.043 -2.846 1 94.25 202 ASP A N 1
ATOM 1600 C CA . ASP A 1 202 ? -18.453 -7.41 -2.49 1 94.25 202 ASP A CA 1
ATOM 1601 C C . ASP A 1 202 ? -19.844 -7.457 -1.858 1 94.25 202 ASP A C 1
ATOM 1603 O O . ASP A 1 202 ? -20.641 -8.344 -2.164 1 94.25 202 ASP A O 1
ATOM 1607 N N . THR A 1 203 ? -20.078 -6.539 -0.993 1 94.12 203 THR A N 1
ATOM 1608 C CA . THR A 1 203 ? -21.375 -6.48 -0.312 1 94.12 203 THR A CA 1
ATOM 1609 C C . THR A 1 203 ? -22.5 -6.309 -1.317 1 94.12 203 THR A C 1
ATOM 1611 O O . THR A 1 203 ? -23.516 -7.008 -1.241 1 94.12 203 THR A O 1
ATOM 1614 N N . VAL A 1 204 ? -22.328 -5.422 -2.223 1 95.19 204 VAL A N 1
ATOM 1615 C CA . VAL A 1 204 ? -23.359 -5.156 -3.217 1 95.19 204 VAL A CA 1
ATOM 1616 C C . VAL A 1 204 ? -23.5 -6.359 -4.145 1 95.19 204 VAL A C 1
ATOM 1618 O O . VAL A 1 204 ? -24.625 -6.766 -4.473 1 95.19 204 VAL A O 1
ATOM 1621 N N . CYS A 1 205 ? -22.422 -6.945 -4.559 1 95.75 205 CYS A N 1
ATOM 1622 C CA . CYS A 1 205 ? -22.453 -8.141 -5.395 1 95.75 205 CYS A CA 1
ATOM 1623 C C . CYS A 1 205 ? -23.203 -9.273 -4.703 1 95.75 205 CYS A C 1
ATOM 1625 O O . CYS A 1 205 ? -24.031 -9.945 -5.328 1 95.75 205 CYS A O 1
ATOM 1627 N N . ASP A 1 206 ? -22.891 -9.445 -3.445 1 94.31 206 ASP A N 1
ATOM 1628 C CA . ASP A 1 206 ? -23.562 -10.484 -2.668 1 94.31 206 ASP A CA 1
ATOM 1629 C C . ASP A 1 206 ? -25.078 -10.289 -2.662 1 94.31 206 ASP A C 1
ATOM 1631 O O . ASP A 1 206 ? -25.828 -11.25 -2.816 1 94.31 206 ASP A O 1
ATOM 1635 N N . SER A 1 207 ? -25.5 -9.102 -2.479 1 94.56 207 SER A N 1
ATOM 1636 C CA . SER A 1 207 ? -26.938 -8.789 -2.436 1 94.56 207 SER A CA 1
ATOM 1637 C C . SER A 1 207 ? -27.594 -9.07 -3.777 1 94.56 207 SER A C 1
ATOM 1639 O O . SER A 1 207 ? -28.812 -9.297 -3.838 1 94.56 207 SER A O 1
ATOM 1641 N N . LEU A 1 208 ? -26.844 -9.109 -4.875 1 94.31 208 LEU A N 1
ATOM 1642 C CA . LEU A 1 208 ? -27.359 -9.312 -6.223 1 94.31 208 LEU A CA 1
ATOM 1643 C C . LEU A 1 208 ? -27.141 -10.75 -6.68 1 94.31 208 LEU A C 1
ATOM 1645 O O . LEU A 1 208 ? -27.578 -11.133 -7.77 1 94.31 208 LEU A O 1
ATOM 1649 N N . GLY A 1 209 ? -26.391 -11.484 -5.848 1 94.38 209 GLY A N 1
ATOM 1650 C CA . GLY A 1 209 ? -26.047 -12.844 -6.242 1 94.38 209 GLY A CA 1
ATOM 1651 C C . GLY A 1 209 ? -25.016 -12.891 -7.359 1 94.38 209 GLY A C 1
ATOM 1652 O O . GLY A 1 209 ? -25.062 -13.773 -8.219 1 94.38 209 GLY A O 1
ATOM 1653 N N . VAL A 1 210 ? -24.219 -11.867 -7.469 1 93.75 210 VAL A N 1
ATOM 1654 C CA . VAL A 1 210 ? -23.188 -11.766 -8.484 1 93.75 210 VAL A CA 1
ATOM 1655 C C . VAL A 1 210 ? -21.812 -12.047 -7.855 1 93.75 210 VAL A C 1
ATOM 1657 O O . VAL A 1 210 ? -21.562 -11.68 -6.707 1 93.75 210 VAL A O 1
ATOM 1660 N N . ALA A 1 211 ? -20.969 -12.75 -8.586 1 93 211 ALA A N 1
ATOM 1661 C CA . ALA A 1 211 ? -19.594 -12.977 -8.141 1 93 211 ALA A CA 1
ATOM 1662 C C . ALA A 1 211 ? -18.594 -12.484 -9.188 1 93 211 ALA A C 1
ATOM 1664 O O . ALA A 1 211 ? -18.672 -12.867 -10.352 1 93 211 ALA A O 1
ATOM 1665 N N . LEU A 1 212 ? -17.719 -11.625 -8.75 1 93.75 212 LEU A N 1
ATOM 1666 C CA . LEU A 1 212 ? -16.672 -11.156 -9.641 1 93.75 212 LEU A CA 1
ATOM 1667 C C . LEU A 1 212 ? -15.422 -12.031 -9.508 1 93.75 212 LEU A C 1
ATOM 1669 O O . LEU A 1 212 ? -15.07 -12.461 -8.406 1 93.75 212 LEU A O 1
ATOM 1673 N N . ASP A 1 213 ? -14.789 -12.305 -10.562 1 93.69 213 ASP A N 1
ATOM 1674 C CA . ASP A 1 213 ? -13.609 -13.164 -10.594 1 93.69 213 ASP A CA 1
ATOM 1675 C C . ASP A 1 213 ? -12.328 -12.328 -10.602 1 93.69 213 ASP A C 1
ATOM 1677 O O . ASP A 1 213 ? -11.906 -11.844 -11.656 1 93.69 213 ASP A O 1
ATOM 1681 N N . TYR A 1 214 ? -11.641 -12.219 -9.484 1 92.44 214 TYR A N 1
ATOM 1682 C CA . TYR A 1 214 ? -10.414 -11.438 -9.375 1 92.44 214 TYR A CA 1
ATOM 1683 C C . TYR A 1 214 ? -9.195 -12.281 -9.734 1 92.44 214 TYR A C 1
ATOM 1685 O O . TYR A 1 214 ? -8.93 -13.297 -9.094 1 92.44 214 TYR A O 1
ATOM 1693 N N . VAL A 1 215 ? -8.445 -11.789 -10.711 1 91.88 215 VAL A N 1
ATOM 1694 C CA . VAL A 1 215 ? -7.23 -12.477 -11.133 1 91.88 215 VAL A CA 1
ATOM 1695 C C . VAL A 1 215 ? -6.012 -11.773 -10.555 1 91.88 215 VAL A C 1
ATOM 1697 O O . VAL A 1 215 ? -4.891 -12.281 -10.641 1 91.88 215 VAL A O 1
ATOM 1700 N N . TYR A 1 216 ? -6.262 -10.594 -10.008 1 90.5 216 TYR A N 1
ATOM 1701 C CA . TYR A 1 216 ? -5.238 -9.812 -9.32 1 90.5 216 TYR A CA 1
ATOM 1702 C C . TYR A 1 216 ? -5.824 -9.078 -8.117 1 90.5 216 TYR A C 1
ATOM 1704 O O . TYR A 1 216 ? -6.887 -8.461 -8.219 1 90.5 216 TYR A O 1
ATOM 1712 N N . GLU A 1 217 ? -5.129 -9.188 -7.035 1 89.56 217 GLU A N 1
ATOM 1713 C CA . GLU A 1 217 ? -5.496 -8.422 -5.848 1 89.56 217 GLU A CA 1
ATOM 1714 C C . GLU A 1 217 ? -4.285 -7.699 -5.266 1 89.56 217 GLU A C 1
ATOM 1716 O O . GLU A 1 217 ? -3.303 -8.336 -4.871 1 89.56 217 GLU A O 1
ATOM 1721 N N . GLY A 1 218 ? -4.422 -6.379 -5.266 1 85.31 218 GLY A N 1
ATOM 1722 C CA . GLY A 1 218 ? -3.338 -5.566 -4.734 1 85.31 218 GLY A CA 1
ATOM 1723 C C . GLY A 1 218 ? -3.799 -4.555 -3.705 1 85.31 218 GLY A C 1
ATOM 1724 O O . GLY A 1 218 ? -4.859 -4.715 -3.098 1 85.31 218 GLY A O 1
ATOM 1725 N N . ASP A 1 219 ? -2.939 -3.568 -3.438 1 75.56 219 ASP A N 1
ATOM 1726 C CA . ASP A 1 219 ? -3.229 -2.643 -2.344 1 75.56 219 ASP A CA 1
ATOM 1727 C C . ASP A 1 219 ? -3.26 -1.199 -2.84 1 75.56 219 ASP A C 1
ATOM 1729 O O . ASP A 1 219 ? -3.336 -0.264 -2.041 1 75.56 219 ASP A O 1
ATOM 1733 N N . GLU A 1 220 ? -3.223 -1.041 -4.148 1 72.56 220 GLU A N 1
ATOM 1734 C CA . GLU A 1 220 ? -3.188 0.32 -4.676 1 72.56 220 GLU A CA 1
ATOM 1735 C C . GLU A 1 220 ? -4.059 0.45 -5.922 1 72.56 220 GLU A C 1
ATOM 1737 O O . GLU A 1 220 ? -3.748 -0.122 -6.965 1 72.56 220 GLU A O 1
ATOM 1742 N N . PRO A 1 221 ? -5 1.313 -5.898 1 72.75 221 PRO A N 1
ATOM 1743 C CA . PRO A 1 221 ? -5.918 1.468 -7.027 1 72.75 221 PRO A CA 1
ATOM 1744 C C . PRO A 1 221 ? -5.227 2 -8.281 1 72.75 221 PRO A C 1
ATOM 1746 O O . PRO A 1 221 ? -5.582 1.613 -9.398 1 72.75 221 PRO A O 1
ATOM 1749 N N . THR A 1 222 ? -4.246 2.859 -8.125 1 68.88 222 THR A N 1
ATOM 1750 C CA . THR A 1 222 ? -3.607 3.471 -9.289 1 68.88 222 THR A CA 1
ATOM 1751 C C . THR A 1 222 ? -2.871 2.422 -10.117 1 68.88 222 THR A C 1
ATOM 1753 O O . THR A 1 222 ? -2.715 2.578 -11.328 1 68.88 222 THR A O 1
ATOM 1756 N N . ARG A 1 223 ? -2.521 1.358 -9.5 1 77.69 223 ARG A N 1
ATOM 1757 C CA . ARG A 1 223 ? -1.839 0.281 -10.211 1 77.69 223 ARG A CA 1
ATOM 1758 C C . ARG A 1 223 ? -2.82 -0.528 -11.055 1 77.69 223 ARG A C 1
ATOM 1760 O O . ARG A 1 223 ? -2.434 -1.144 -12.047 1 77.69 223 ARG A O 1
ATOM 1767 N N . LEU A 1 224 ? -3.998 -0.474 -10.688 1 88.88 224 LEU A N 1
ATOM 1768 C CA . LEU A 1 224 ? -5.012 -1.282 -11.352 1 88.88 224 LEU A CA 1
ATOM 1769 C C . LEU A 1 224 ? -5.168 -0.859 -12.812 1 88.88 224 LEU A C 1
ATOM 1771 O O . LEU A 1 224 ? -5.395 -1.699 -13.688 1 88.88 224 LEU A O 1
ATOM 1775 N N . LEU A 1 225 ? -4.945 0.399 -13.055 1 89.19 225 LEU A N 1
ATOM 1776 C CA . LEU A 1 225 ? -5.188 0.91 -14.398 1 89.19 225 LEU A CA 1
ATOM 1777 C C . LEU A 1 225 ? -4.156 0.365 -15.383 1 89.19 225 LEU A C 1
ATOM 1779 O O . LEU A 1 225 ? -4.477 0.106 -16.547 1 89.19 225 LEU A O 1
ATOM 1783 N N . ALA A 1 226 ? -2.924 0.23 -14.938 1 87.19 226 ALA A N 1
ATOM 1784 C CA . ALA A 1 226 ? -1.907 -0.367 -15.797 1 87.19 226 ALA A CA 1
ATOM 1785 C C . ALA A 1 226 ? -2.277 -1.8 -16.172 1 87.19 226 ALA A C 1
ATOM 1787 O O . ALA A 1 226 ? -2 -2.248 -17.281 1 87.19 226 ALA A O 1
ATOM 1788 N N . LEU A 1 227 ? -2.883 -2.514 -15.273 1 91.12 227 LEU A N 1
ATOM 1789 C CA . LEU A 1 227 ? -3.312 -3.885 -15.523 1 91.12 227 LEU A CA 1
ATOM 1790 C C . LEU A 1 227 ? -4.508 -3.916 -16.469 1 91.12 227 LEU A C 1
ATOM 1792 O O . LEU A 1 227 ? -4.602 -4.793 -17.328 1 91.12 227 LEU A O 1
ATOM 1796 N N . VAL A 1 228 ? -5.387 -2.938 -16.297 1 94.38 228 VAL A N 1
ATOM 1797 C CA . VAL A 1 228 ? -6.52 -2.814 -17.203 1 94.38 228 VAL A CA 1
ATOM 1798 C C . VAL A 1 228 ? -6.012 -2.539 -18.625 1 94.38 228 VAL A C 1
ATOM 1800 O O . VAL A 1 228 ? -6.441 -3.189 -19.578 1 94.38 228 VAL A O 1
ATOM 1803 N N . GLU A 1 229 ? -5.129 -1.617 -18.703 1 90.5 229 GLU A N 1
ATOM 1804 C CA . GLU A 1 229 ? -4.559 -1.251 -20 1 90.5 229 GLU A CA 1
ATOM 1805 C C . GLU A 1 229 ? -3.914 -2.455 -20.672 1 90.5 229 GLU A C 1
ATOM 1807 O O . GLU A 1 229 ? -4.012 -2.613 -21.891 1 90.5 229 GLU A O 1
ATOM 1812 N N . ALA A 1 230 ? -3.289 -3.273 -19.891 1 89.25 230 ALA A N 1
ATOM 1813 C CA . ALA A 1 230 ? -2.584 -4.441 -20.406 1 89.25 230 ALA A CA 1
ATOM 1814 C C . ALA A 1 230 ? -3.561 -5.562 -20.766 1 89.25 230 ALA A C 1
ATOM 1816 O O . ALA A 1 230 ? -3.154 -6.617 -21.25 1 89.25 230 ALA A O 1
ATOM 1817 N N . GLY A 1 231 ? -4.836 -5.359 -20.406 1 91.06 231 GLY A N 1
ATOM 1818 C CA . GLY A 1 231 ? -5.859 -6.328 -20.766 1 91.06 231 GLY A CA 1
ATOM 1819 C C . GLY A 1 231 ? -5.941 -7.492 -19.781 1 91.06 231 GLY A C 1
ATOM 1820 O O . GLY A 1 231 ? -6.477 -8.547 -20.125 1 91.06 231 GLY A O 1
ATOM 1821 N N . ILE A 1 232 ? -5.434 -7.309 -18.625 1 91.88 232 ILE A N 1
ATOM 1822 C CA . ILE A 1 232 ? -5.391 -8.398 -17.641 1 91.88 232 ILE A CA 1
ATOM 1823 C C . ILE A 1 232 ? -6.773 -8.594 -17.031 1 91.88 232 ILE A C 1
ATOM 1825 O O . ILE A 1 232 ? -7.18 -9.727 -16.75 1 91.88 232 ILE A O 1
ATOM 1829 N N . GLY A 1 233 ? -7.434 -7.5 -16.828 1 94.94 233 GLY A N 1
ATOM 1830 C CA . GLY A 1 233 ? -8.773 -7.543 -16.25 1 94.94 233 GLY A CA 1
ATOM 1831 C C . GLY A 1 233 ? -9.43 -6.18 -16.172 1 94.94 233 GLY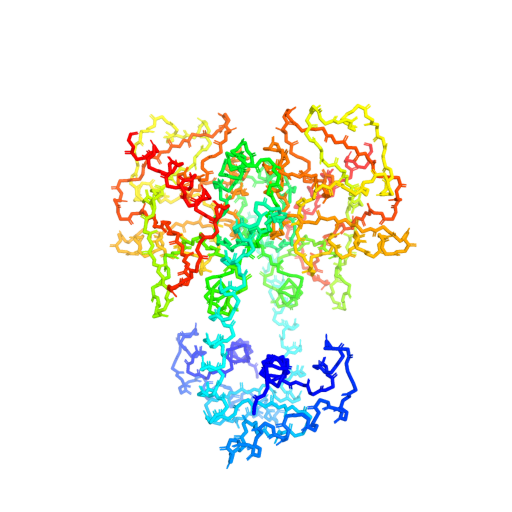 A C 1
ATOM 1832 O O . GLY A 1 233 ? -8.805 -5.164 -16.469 1 94.94 233 GLY A O 1
ATOM 1833 N N . LEU A 1 234 ? -10.711 -6.207 -15.789 1 97.12 234 LEU A N 1
ATOM 1834 C CA . LEU A 1 234 ? -11.445 -4.98 -15.516 1 97.12 234 LEU A CA 1
ATOM 1835 C C . LEU A 1 234 ? -11.25 -4.527 -14.078 1 97.12 234 LEU A C 1
ATOM 1837 O O . LEU A 1 234 ? -10.828 -5.312 -13.227 1 97.12 234 LEU A O 1
ATOM 1841 N N . ALA A 1 235 ? -11.484 -3.275 -13.859 1 96.69 235 ALA A N 1
ATOM 1842 C CA . ALA A 1 235 ? -11.328 -2.781 -12.5 1 96.69 235 ALA A CA 1
ATOM 1843 C C . ALA A 1 235 ? -12.484 -1.872 -12.102 1 96.69 235 ALA A C 1
ATOM 1845 O O . ALA A 1 235 ? -12.953 -1.064 -12.906 1 96.69 235 ALA A O 1
ATOM 1846 N N . ILE A 1 236 ? -12.984 -2.068 -10.914 1 95.81 236 ILE A N 1
ATOM 1847 C CA . ILE A 1 236 ? -13.875 -1.108 -10.266 1 95.81 236 ILE A CA 1
ATOM 1848 C C . ILE A 1 236 ? -13.07 -0.228 -9.312 1 95.81 236 ILE A C 1
ATOM 1850 O O . ILE A 1 236 ? -12.398 -0.731 -8.406 1 95.81 236 ILE A O 1
ATOM 1854 N N . LEU A 1 237 ? -13.094 1.079 -9.578 1 93.19 237 LEU A N 1
ATOM 1855 C CA . LEU A 1 237 ? -12.289 2.004 -8.789 1 93.19 237 LEU A CA 1
ATOM 1856 C C . LEU A 1 237 ? -13.016 3.332 -8.602 1 93.19 237 LEU A C 1
ATOM 1858 O O . LEU A 1 237 ? -13.984 3.621 -9.305 1 93.19 237 LEU A O 1
ATOM 1862 N N . PRO A 1 238 ? -12.578 4.121 -7.613 1 92.25 238 PRO A N 1
ATOM 1863 C CA . PRO A 1 238 ? -13.195 5.434 -7.422 1 92.25 238 PRO A CA 1
ATOM 1864 C C . PRO A 1 238 ? -12.969 6.371 -8.609 1 92.25 238 PRO A C 1
ATOM 1866 O O . PRO A 1 238 ? -11.891 6.355 -9.211 1 92.25 238 PRO A O 1
ATOM 1869 N N . GLU A 1 239 ? -13.906 7.184 -8.891 1 91.81 239 GLU A N 1
ATOM 1870 C CA . GLU A 1 239 ? -13.812 8.164 -9.969 1 91.81 239 GLU A CA 1
ATOM 1871 C C . GLU A 1 239 ? -12.586 9.055 -9.797 1 91.81 239 GLU A C 1
ATOM 1873 O O . GLU A 1 239 ? -11.992 9.5 -10.781 1 91.81 239 GLU A O 1
ATOM 1878 N N . THR A 1 240 ? -12.25 9.336 -8.586 1 88.31 240 THR A N 1
ATOM 1879 C CA . THR A 1 240 ? -11.109 10.203 -8.297 1 88.31 240 THR A CA 1
ATOM 1880 C C . THR A 1 240 ? -9.805 9.555 -8.758 1 88.31 240 THR A C 1
ATOM 1882 O O . THR A 1 240 ? -8.797 10.242 -8.922 1 88.31 240 THR A O 1
ATOM 1885 N N . ALA A 1 241 ? -9.828 8.242 -8.883 1 86.5 241 ALA A N 1
ATOM 1886 C CA . ALA A 1 241 ? -8.633 7.527 -9.312 1 86.5 241 ALA A CA 1
ATOM 1887 C C . ALA A 1 241 ? -8.602 7.371 -10.836 1 86.5 241 ALA A C 1
ATOM 1889 O O . ALA A 1 241 ? -7.738 6.676 -11.375 1 86.5 241 ALA A O 1
ATOM 1890 N N . ARG A 1 242 ? -9.531 8.031 -11.469 1 86.69 242 ARG A N 1
ATOM 1891 C CA . ARG A 1 242 ? -9.57 7.977 -12.93 1 86.69 242 ARG A CA 1
ATOM 1892 C C . ARG A 1 242 ? -8.273 8.516 -13.531 1 86.69 242 ARG A C 1
ATOM 1894 O O . ARG A 1 242 ? -7.805 9.586 -13.148 1 86.69 242 ARG A O 1
ATOM 1901 N N . GLY A 1 243 ? -7.477 7.738 -14.125 1 74.62 243 GLY A N 1
ATOM 1902 C CA . GLY A 1 243 ? -6.242 8.164 -14.766 1 74.62 243 GLY A CA 1
ATOM 1903 C C . GLY A 1 243 ? -6.445 8.641 -16.188 1 74.62 243 GLY A C 1
ATOM 1904 O O . GLY A 1 243 ? -7.562 8.609 -16.703 1 74.62 243 GLY A O 1
ATOM 1905 N N . ARG A 1 244 ? -5.387 9.344 -16.594 1 69.75 244 ARG A N 1
ATOM 1906 C CA . ARG A 1 244 ? -5.395 9.836 -17.969 1 69.75 244 ARG A CA 1
ATOM 1907 C C . ARG A 1 244 ? -4.809 8.797 -18.922 1 69.75 244 ARG A C 1
ATOM 1909 O O . ARG A 1 244 ? -3.666 8.93 -19.375 1 69.75 244 ARG A O 1
ATOM 1916 N N . TYR A 1 245 ? -5.516 7.715 -18.969 1 73.38 245 TYR A N 1
ATOM 1917 C CA . TYR A 1 245 ? -5.07 6.695 -19.922 1 73.38 245 TYR A CA 1
ATOM 1918 C C . TYR A 1 245 ? -5.949 6.684 -21.156 1 73.38 245 TYR A C 1
ATOM 1920 O O . TYR A 1 245 ? -7.156 6.441 -21.078 1 73.38 245 TYR A O 1
ATOM 1928 N N . GLU A 1 246 ? -5.348 7.023 -22.172 1 75.94 246 GLU A N 1
ATOM 1929 C CA . GLU A 1 246 ? -6.086 7.02 -23.422 1 75.94 246 GLU A CA 1
ATOM 1930 C C . GLU A 1 246 ? -6.574 5.621 -23.781 1 75.94 246 GLU A C 1
ATOM 1932 O O . GLU A 1 246 ? -7.582 5.465 -24.469 1 75.94 246 GLU A O 1
ATOM 1937 N N . SER A 1 247 ? -5.965 4.664 -23.328 1 89.44 247 SER A N 1
ATOM 1938 C CA . SER A 1 247 ? -6.258 3.289 -23.719 1 89.44 247 SER A CA 1
ATOM 1939 C C . SER A 1 247 ? -7.227 2.635 -22.734 1 89.44 247 SER A C 1
ATOM 1941 O O . SER A 1 247 ? -7.441 1.423 -22.781 1 89.44 247 SER A O 1
ATOM 1943 N N . VAL A 1 248 ? -7.844 3.426 -21.891 1 93.31 248 VAL A N 1
ATOM 1944 C CA . VAL A 1 248 ? -8.805 2.912 -20.922 1 93.31 248 VAL A CA 1
ATOM 1945 C C . VAL A 1 248 ? -10.117 3.689 -21.031 1 93.31 248 VAL A C 1
ATOM 1947 O O . VAL A 1 248 ? -10.109 4.918 -21.156 1 93.31 248 VAL A O 1
ATOM 1950 N N . SER A 1 249 ? -11.211 2.99 -21.125 1 95.44 249 SER A N 1
ATOM 1951 C CA . SER A 1 249 ? -12.547 3.578 -21.109 1 95.44 249 SER A CA 1
ATOM 1952 C C . SER A 1 249 ? -13.203 3.389 -19.75 1 95.44 249 SER A C 1
ATOM 1954 O O . SER A 1 249 ? -12.969 2.381 -19.062 1 95.44 249 SER A O 1
ATOM 1956 N N . TYR A 1 250 ? -14.016 4.297 -19.375 1 96 250 TYR A N 1
ATOM 1957 C CA . TYR A 1 250 ? -14.656 4.273 -18.062 1 96 250 TYR A CA 1
ATOM 1958 C C . TYR A 1 250 ? -16.172 4.258 -18.203 1 96 250 TYR A C 1
ATOM 1960 O O . TYR A 1 250 ? -16.734 4.941 -19.062 1 96 250 TYR A O 1
ATOM 1968 N N . LEU A 1 251 ? -16.828 3.453 -17.406 1 97.19 251 LEU A N 1
ATOM 1969 C CA . LEU A 1 251 ? -18.281 3.357 -17.359 1 97.19 251 LEU A CA 1
ATOM 1970 C C . LEU A 1 251 ? -18.812 3.637 -15.953 1 97.19 251 LEU A C 1
ATOM 1972 O O . LEU A 1 251 ? -18.156 3.277 -14.969 1 97.19 251 LEU A O 1
ATOM 1976 N N . HIS A 1 252 ? -19.984 4.203 -15.953 1 96.75 252 HIS A N 1
ATOM 1977 C CA . HIS A 1 252 ? -20.688 4.316 -14.672 1 96.75 252 HIS A CA 1
ATOM 1978 C C . HIS A 1 252 ? -21.375 3.008 -14.305 1 96.75 252 HIS A C 1
ATOM 1980 O O . HIS A 1 252 ? -21.781 2.246 -15.188 1 96.75 252 HIS A O 1
ATOM 1986 N N . LEU A 1 253 ? -21.422 2.762 -13 1 97.19 253 LEU A N 1
ATOM 1987 C CA . LEU A 1 253 ? -22.141 1.597 -12.516 1 97.19 253 LEU A CA 1
ATOM 1988 C C . LEU A 1 253 ? -23.594 1.951 -12.219 1 97.19 253 LEU A C 1
ATOM 1990 O O . LEU A 1 253 ? -23.891 3.033 -11.695 1 97.19 253 LEU A O 1
ATOM 1994 N N . GLU A 1 254 ? -24.484 1.106 -12.484 1 95.62 254 GLU A N 1
ATOM 1995 C CA . GLU A 1 254 ? -25.906 1.35 -12.297 1 95.62 254 GLU A CA 1
ATOM 1996 C C . GLU A 1 254 ? -26.266 1.378 -10.812 1 95.62 254 GLU A C 1
ATOM 1998 O O . GLU A 1 254 ? -27.219 2.055 -10.414 1 95.62 254 GLU A O 1
ATOM 2003 N N . GLU A 1 255 ? -25.531 0.625 -10.016 1 95.06 255 GLU A N 1
ATOM 2004 C CA . GLU A 1 255 ? -25.797 0.538 -8.578 1 95.06 255 GLU A CA 1
ATOM 2005 C C . GLU A 1 255 ? -25.375 1.815 -7.859 1 95.06 255 GLU A C 1
ATOM 2007 O O . GLU A 1 255 ? -24.188 2.037 -7.625 1 95.06 255 GLU A O 1
ATOM 2012 N N . ALA A 1 256 ? -26.266 2.613 -7.465 1 85 256 ALA A N 1
ATOM 2013 C CA . ALA A 1 256 ? -26.031 3.953 -6.926 1 85 256 ALA A CA 1
ATOM 2014 C C . ALA A 1 256 ? -25.312 3.889 -5.586 1 85 256 ALA A C 1
ATOM 2016 O O . ALA A 1 256 ? -24.688 4.871 -5.16 1 85 256 ALA A O 1
ATOM 2017 N N . GLN A 1 257 ? -25.422 2.713 -4.965 1 91.81 257 GLN A N 1
ATOM 2018 C CA . GLN A 1 257 ? -24.828 2.592 -3.641 1 91.81 257 GLN A CA 1
ATOM 2019 C C . GLN A 1 257 ? -23.312 2.443 -3.729 1 91.81 257 GLN A C 1
ATOM 2021 O O . GLN A 1 257 ? -22.609 2.537 -2.717 1 91.81 257 GLN A O 1
ATOM 2026 N N . LEU A 1 258 ? -22.875 2.277 -4.938 1 95.06 258 LEU A N 1
ATOM 2027 C CA . LEU A 1 258 ? -21.438 2.1 -5.117 1 95.06 258 LEU A CA 1
ATOM 2028 C C . LEU A 1 258 ? -20.734 3.447 -5.156 1 95.06 258 LEU A C 1
ATOM 2030 O O . LEU A 1 258 ? -20.312 3.9 -6.223 1 95.06 258 LEU A O 1
ATOM 2034 N N . SER A 1 259 ? -20.625 4.047 -4.004 1 94.56 259 SER A N 1
ATOM 2035 C CA . SER A 1 259 ? -19.922 5.309 -3.793 1 94.56 259 SER A CA 1
ATOM 2036 C C . SER A 1 259 ? -19.219 5.332 -2.439 1 94.56 259 SER A C 1
ATOM 2038 O O . SER A 1 259 ? -19.641 4.637 -1.509 1 94.56 259 SER A O 1
ATOM 2040 N N . ARG A 1 260 ? -18.156 6.078 -2.443 1 91.81 260 ARG A N 1
ATOM 2041 C CA . ARG A 1 260 ? -17.453 6.246 -1.176 1 91.81 260 ARG A CA 1
ATOM 2042 C C . ARG A 1 260 ? -17.391 7.715 -0.769 1 91.81 260 ARG A C 1
ATOM 2044 O O . ARG A 1 260 ? -17.422 8.602 -1.624 1 91.81 260 ARG A O 1
ATOM 2051 N N . GLU A 1 261 ? -17.344 7.914 0.51 1 92.25 261 GLU A N 1
ATOM 2052 C CA . GLU A 1 261 ? -17.25 9.273 1.035 1 92.25 261 GLU A CA 1
ATOM 2053 C C . GLU A 1 261 ? -15.805 9.641 1.363 1 92.25 261 GLU A C 1
ATOM 2055 O O . GLU A 1 261 ? -15.078 8.836 1.949 1 92.25 261 GLU A O 1
ATOM 2060 N N . ILE A 1 262 ? -15.453 10.789 0.918 1 93.25 262 ILE A N 1
ATOM 2061 C CA . ILE A 1 262 ? -14.18 11.375 1.331 1 93.25 262 ILE A CA 1
ATOM 2062 C C . ILE A 1 262 ? -14.438 12.484 2.352 1 93.25 262 ILE A C 1
ATOM 2064 O O . ILE A 1 262 ? -15.297 13.344 2.143 1 93.25 262 ILE A O 1
ATOM 2068 N N . ALA A 1 263 ? -13.695 12.391 3.432 1 94.94 263 ALA A N 1
ATOM 2069 C CA . ALA A 1 263 ? -13.898 13.367 4.5 1 94.94 263 ALA A CA 1
ATOM 2070 C C . ALA A 1 263 ? -12.594 14.086 4.844 1 94.94 263 ALA A C 1
ATOM 2072 O O . ALA A 1 263 ? -11.516 13.5 4.758 1 94.94 263 ALA A O 1
ATOM 2073 N N . LEU A 1 264 ? -12.719 15.305 5.121 1 95.5 264 LEU A N 1
ATOM 2074 C CA . LEU A 1 264 ? -11.672 16.078 5.785 1 95.5 264 LEU A CA 1
ATOM 2075 C C . LEU A 1 264 ? -11.867 16.062 7.301 1 95.5 264 LEU A C 1
ATOM 2077 O O . LEU A 1 264 ? -12.953 16.375 7.793 1 95.5 264 LEU A O 1
ATOM 2081 N N . LEU A 1 265 ? -10.805 15.641 8 1 96.31 265 LEU A N 1
ATOM 2082 C CA . LEU A 1 265 ? -10.883 15.477 9.445 1 96.31 265 LEU A CA 1
ATOM 2083 C C . LEU A 1 265 ? -9.875 16.375 10.156 1 96.31 265 LEU A C 1
ATOM 2085 O O . LEU A 1 265 ? -8.773 16.609 9.648 1 96.31 265 LEU A O 1
ATOM 2089 N N . TRP A 1 266 ? -10.227 16.828 11.305 1 94.75 266 TRP A N 1
ATOM 2090 C CA . TRP A 1 266 ? -9.305 17.5 12.211 1 94.75 266 TRP A CA 1
ATOM 2091 C C . TRP A 1 266 ? -9.805 17.438 13.648 1 94.75 266 TRP A C 1
ATOM 2093 O O . TRP A 1 266 ? -10.969 17.109 13.898 1 94.75 266 TRP A O 1
ATOM 2103 N N . LYS A 1 267 ? -8.891 17.656 14.594 1 92.38 267 LYS A N 1
ATOM 2104 C CA . LYS A 1 267 ? -9.258 17.625 16 1 92.38 267 LYS A CA 1
ATOM 2105 C C . LYS A 1 267 ? -10.164 18.781 16.375 1 92.38 267 LYS A C 1
ATOM 2107 O O . LYS A 1 267 ? -9.93 19.922 15.961 1 92.38 267 LYS A O 1
ATOM 2112 N N . GLU A 1 268 ? -11.156 18.484 17.109 1 89.88 268 GLU A N 1
ATOM 2113 C CA . GLU A 1 268 ? -12.062 19.516 17.609 1 89.88 268 GLU A CA 1
ATOM 2114 C C . GLU A 1 268 ? -11.328 20.516 18.484 1 89.88 268 GLU A C 1
ATOM 2116 O O . GLU A 1 268 ? -10.516 20.141 19.328 1 89.88 268 GLU A O 1
ATOM 2121 N N . GLY A 1 269 ? -11.586 21.828 18.25 1 84.94 269 GLY A N 1
ATOM 2122 C CA . GLY A 1 269 ? -10.977 22.859 19.062 1 84.94 269 GLY A CA 1
ATOM 2123 C C . GLY A 1 269 ? -9.602 23.266 18.578 1 84.94 269 GLY A C 1
ATOM 2124 O O . GLY A 1 269 ? -9 24.203 19.125 1 84.94 269 GLY A O 1
ATOM 2125 N N . ARG A 1 270 ? -9.094 22.594 17.594 1 85.56 270 ARG A N 1
ATOM 2126 C CA . ARG A 1 270 ? -7.773 22.938 17.062 1 85.56 270 ARG A CA 1
ATOM 2127 C C . ARG A 1 270 ? -7.758 24.359 16.484 1 85.56 270 ARG A C 1
ATOM 2129 O O . ARG A 1 270 ? -8.695 24.766 15.805 1 85.56 270 ARG A O 1
ATOM 2136 N N . TYR A 1 271 ? -6.707 25.016 16.891 1 80.81 271 TYR A N 1
ATOM 2137 C CA . TYR A 1 271 ? -6.457 26.297 16.25 1 80.81 271 TYR A CA 1
ATOM 2138 C C . TYR A 1 271 ? -5.996 26.094 14.805 1 80.81 271 TYR A C 1
ATOM 2140 O O . TYR A 1 271 ? -5.062 25.328 14.547 1 80.81 271 TYR A O 1
ATOM 2148 N N . LEU A 1 272 ? -6.648 26.703 13.891 1 83.25 272 LEU A N 1
ATOM 2149 C CA . LEU A 1 272 ? -6.262 26.641 12.484 1 83.25 272 LEU A CA 1
ATOM 2150 C C . LEU A 1 272 ? -5.406 27.844 12.094 1 83.25 272 LEU A C 1
ATOM 2152 O O . LEU A 1 272 ? -5.91 28.953 12 1 83.25 272 LEU A O 1
ATOM 2156 N N . SER A 1 273 ? -4.152 27.562 11.906 1 81.81 273 SER A N 1
ATOM 2157 C CA . SER A 1 273 ? -3.264 28.594 11.398 1 81.81 273 SER A CA 1
ATOM 2158 C C . SER A 1 273 ? -3.725 29.094 10.031 1 81.81 273 SER A C 1
ATOM 2160 O O . SER A 1 273 ? -4.648 28.531 9.438 1 81.81 273 SER A O 1
ATOM 2162 N N . SER A 1 274 ? -3.113 30.188 9.594 1 82.25 274 SER A N 1
ATOM 2163 C CA . SER A 1 274 ? -3.447 30.719 8.273 1 82.25 274 SER A CA 1
ATOM 2164 C C . SER A 1 274 ? -3.225 29.672 7.184 1 82.25 274 SER A C 1
ATOM 2166 O O . SER A 1 274 ? -4.055 29.516 6.285 1 82.25 274 SER A O 1
ATOM 2168 N N . ALA A 1 275 ? -2.141 28.984 7.316 1 83.88 275 ALA A N 1
ATOM 2169 C CA . ALA A 1 275 ? -1.831 27.938 6.348 1 83.88 275 ALA A CA 1
ATOM 2170 C C . ALA A 1 275 ? -2.865 26.812 6.402 1 83.88 275 ALA A C 1
ATOM 2172 O O . ALA A 1 275 ? -3.297 26.312 5.363 1 83.88 275 ALA A O 1
ATOM 2173 N N . ALA A 1 276 ? -3.293 26.5 7.598 1 87.81 276 ALA A N 1
ATOM 2174 C CA . ALA A 1 276 ? -4.285 25.438 7.781 1 87.81 276 ALA A CA 1
ATOM 2175 C C . ALA A 1 276 ? -5.637 25.859 7.207 1 87.81 276 ALA A C 1
ATOM 2177 O O . ALA A 1 276 ? -6.32 25.047 6.566 1 87.81 276 ALA A O 1
ATOM 2178 N N . GLN A 1 277 ? -5.973 27.078 7.473 1 88.56 277 GLN A N 1
ATOM 2179 C CA . GLN A 1 277 ? -7.227 27.609 6.934 1 88.56 277 GLN A CA 1
ATOM 2180 C C . GLN A 1 277 ? -7.211 27.609 5.406 1 88.56 277 GLN A C 1
ATOM 2182 O O . GLN A 1 277 ? -8.203 27.25 4.77 1 88.56 277 GLN A O 1
ATOM 2187 N N . GLN A 1 278 ? -6.117 28 4.918 1 88.69 278 GLN A N 1
ATOM 2188 C CA . GLN A 1 278 ? -5.988 28.016 3.465 1 88.69 278 GLN A CA 1
ATOM 2189 C C . GLN A 1 278 ? -6.066 26.609 2.887 1 88.69 278 GLN A C 1
ATOM 2191 O O . GLN A 1 278 ? -6.68 26.406 1.837 1 88.69 278 GLN A O 1
ATOM 2196 N N . PHE A 1 279 ? -5.449 25.672 3.525 1 93.12 279 PHE A N 1
ATOM 2197 C CA . PHE A 1 279 ? -5.496 24.297 3.053 1 93.12 279 PHE A CA 1
ATOM 2198 C C . PHE A 1 279 ? -6.93 23.781 3.049 1 93.12 279 PHE A C 1
ATOM 2200 O O . PHE A 1 279 ? -7.363 23.141 2.084 1 93.12 279 PHE A O 1
ATOM 2207 N N . ARG A 1 280 ? -7.582 24.031 4.141 1 92.56 280 ARG A N 1
ATOM 2208 C CA . ARG A 1 280 ? -8.984 23.625 4.223 1 92.56 280 ARG A CA 1
ATOM 2209 C C . ARG A 1 280 ? -9.781 24.203 3.057 1 92.56 280 ARG A C 1
ATOM 2211 O O . ARG A 1 280 ? -10.57 23.484 2.43 1 92.56 280 ARG A O 1
ATOM 2218 N N . SER A 1 281 ? -9.578 25.438 2.746 1 92.81 281 SER A N 1
ATOM 2219 C CA . SER A 1 281 ? -10.273 26.094 1.644 1 92.81 281 SER A CA 1
ATOM 2220 C C . SER A 1 281 ? -9.938 25.438 0.31 1 92.81 281 SER A C 1
ATOM 2222 O O . SER A 1 281 ? -10.828 25.219 -0.52 1 92.81 281 SER A O 1
ATOM 2224 N N . VAL A 1 282 ? -8.711 25.109 0.07 1 93.69 282 VAL A N 1
ATOM 2225 C CA . VAL A 1 282 ? -8.266 24.469 -1.163 1 93.69 282 VAL A CA 1
ATOM 2226 C C . VAL A 1 282 ? -8.961 23.109 -1.329 1 93.69 282 VAL A C 1
ATOM 2228 O O . VAL A 1 282 ? -9.422 22.781 -2.42 1 93.69 282 VAL A O 1
ATOM 2231 N N . VAL A 1 283 ? -9.023 22.312 -0.256 1 93.94 283 VAL A N 1
ATOM 2232 C CA . VAL A 1 283 ? -9.648 21 -0.302 1 93.94 283 VAL A CA 1
ATOM 2233 C C . VAL A 1 283 ? -11.125 21.141 -0.654 1 93.94 283 VAL A C 1
ATOM 2235 O O . VAL A 1 283 ? -11.633 20.438 -1.533 1 93.94 283 VAL A O 1
ATOM 2238 N N . LEU A 1 284 ? -11.766 22.109 -0.005 1 91.88 284 LEU A N 1
ATOM 2239 C CA . LEU A 1 284 ? -13.195 22.312 -0.219 1 91.88 284 LEU A CA 1
ATOM 2240 C C . LEU A 1 284 ? -13.469 22.797 -1.637 1 91.88 284 LEU A C 1
ATOM 2242 O O . LEU A 1 284 ? -14.438 22.359 -2.271 1 91.88 284 LEU A O 1
ATOM 2246 N N . HIS A 1 285 ? -12.656 23.625 -2.119 1 91.19 285 HIS A N 1
ATOM 2247 C CA . HIS A 1 285 ? -12.82 24.141 -3.475 1 91.19 285 HIS A CA 1
ATOM 2248 C C . HIS A 1 285 ? -12.562 23.047 -4.508 1 91.19 285 HIS A C 1
ATOM 2250 O O . HIS A 1 285 ? -13.281 22.953 -5.504 1 91.19 285 HIS A O 1
ATOM 2256 N N . HIS A 1 286 ? -11.492 22.297 -4.246 1 90.88 286 HIS A N 1
ATOM 2257 C CA . HIS A 1 286 ? -11.133 21.219 -5.176 1 90.88 286 HIS A CA 1
ATOM 2258 C C . HIS A 1 286 ? -12.289 20.234 -5.352 1 90.88 286 HIS A C 1
ATOM 2260 O O . HIS A 1 286 ? -12.625 19.875 -6.48 1 90.88 286 HIS A O 1
ATOM 2266 N N . PHE A 1 287 ? -12.914 19.812 -4.289 1 89.5 287 PHE A N 1
ATOM 2267 C CA . PHE A 1 287 ? -13.969 18.812 -4.363 1 89.5 287 PHE A CA 1
ATOM 2268 C C . PHE A 1 287 ? -15.32 19.453 -4.617 1 89.5 287 PHE A C 1
ATOM 2270 O O . PHE A 1 287 ? -16.25 18.812 -5.117 1 89.5 287 PHE A O 1
ATOM 2277 N N . GLY A 1 288 ? -15.586 20.672 -4.07 1 79.44 288 GLY A N 1
ATOM 2278 C CA . GLY A 1 288 ? -16.812 21.406 -4.34 1 79.44 288 GLY A CA 1
ATOM 2279 C C . GLY A 1 288 ? -17.016 21.703 -5.812 1 79.44 288 GLY A C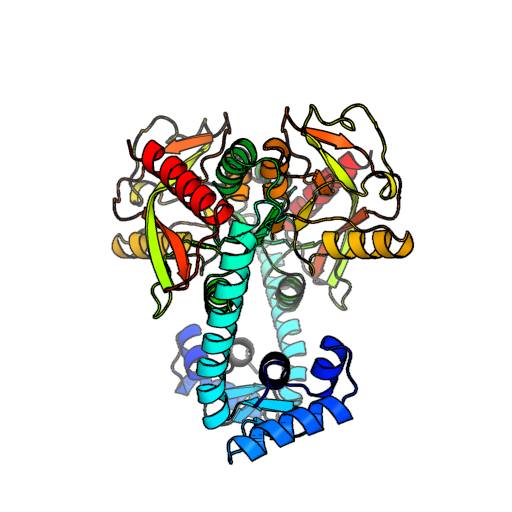 1
ATOM 2280 O O . GLY A 1 288 ? -18.156 21.719 -6.297 1 79.44 288 GLY A O 1
ATOM 2281 N N . HIS A 1 289 ? -16 22.141 -6.5 1 60.53 289 HIS A N 1
ATOM 2282 C CA . HIS A 1 289 ? -16.078 22.391 -7.934 1 60.53 289 HIS A CA 1
ATOM 2283 C C . HIS A 1 289 ? -16.328 21.094 -8.711 1 60.53 289 HIS A C 1
ATOM 2285 O O . HIS A 1 289 ? -16.953 21.125 -9.773 1 60.53 289 HIS A O 1
ATOM 2291 N N . GLU A 1 290 ? -15.859 20 -8.289 1 48.41 290 GLU A N 1
ATOM 2292 C CA . GLU A 1 290 ? -16.062 18.734 -9.008 1 48.41 290 GLU A CA 1
ATOM 2293 C C . GLU A 1 290 ? -17.516 18.266 -8.891 1 48.41 290 GLU A C 1
ATOM 2295 O O . GLU A 1 290 ? -18 17.531 -9.75 1 48.41 290 GLU A O 1
ATOM 2300 N N . SER A 1 291 ? -18.219 18.562 -7.75 1 42.31 291 SER A N 1
ATOM 2301 C CA . SER A 1 291 ? -19.641 18.25 -7.602 1 42.31 291 SER A CA 1
ATOM 2302 C C . SER A 1 291 ? -20.5 19.156 -8.477 1 42.31 291 SER A C 1
ATOM 2304 O O . SER A 1 291 ? -21.719 18.953 -8.578 1 42.31 291 SER A O 1
ATOM 2306 N N . LEU A 1 292 ? -20.062 20.359 -8.938 1 34.91 292 LEU A N 1
ATOM 2307 C CA . LEU A 1 292 ? -20.922 21.141 -9.836 1 34.91 292 LEU A CA 1
ATOM 2308 C C . LEU A 1 292 ? -20.75 20.688 -11.281 1 34.91 292 LEU A C 1
ATOM 2310 O O . LEU A 1 292 ? -19.625 20.391 -11.719 1 34.91 292 LEU A O 1
ATOM 2314 N N . MET B 1 1 ? -2.402 -43.156 9.992 1 72.94 1 MET B N 1
ATOM 2315 C CA . MET B 1 1 ? -2.377 -41.75 9.602 1 72.94 1 MET B CA 1
ATOM 2316 C C . MET B 1 1 ? -2.867 -41.562 8.164 1 72.94 1 MET B C 1
ATOM 2318 O O . MET B 1 1 ? -2.479 -42.312 7.273 1 72.94 1 MET B O 1
ATOM 2322 N N . GLU B 1 2 ? -3.895 -40.781 8.031 1 78.25 2 GLU B N 1
ATOM 2323 C CA . GLU B 1 2 ? -4.559 -40.562 6.75 1 78.25 2 GLU B CA 1
ATOM 2324 C C . GLU B 1 2 ? -4.352 -39.156 6.254 1 78.25 2 GLU B C 1
ATOM 2326 O O . GLU B 1 2 ? -4.086 -38.25 7.051 1 78.25 2 GLU B O 1
ATOM 2331 N N . LEU B 1 3 ? -4.41 -39.031 4.953 1 79.81 3 LEU B N 1
ATOM 2332 C CA . LEU B 1 3 ? -4.203 -37.75 4.305 1 79.81 3 LEU B CA 1
ATOM 2333 C C . LEU B 1 3 ? -5.156 -36.719 4.871 1 79.81 3 LEU B C 1
ATOM 2335 O O . LEU B 1 3 ? -4.773 -35.531 5.051 1 79.81 3 LEU B O 1
ATOM 2339 N N . LEU B 1 4 ? -6.297 -37.125 5.16 1 82.88 4 LEU B N 1
ATOM 2340 C CA . LEU B 1 4 ? -7.312 -36.25 5.695 1 82.88 4 LEU B CA 1
ATOM 2341 C C . LEU B 1 4 ? -6.883 -35.688 7.047 1 82.88 4 LEU B C 1
ATOM 2343 O O . LEU B 1 4 ? -7.148 -34.531 7.359 1 82.88 4 LEU B O 1
ATOM 2347 N N . GLN B 1 5 ? -6.285 -36.562 7.797 1 85.38 5 GLN B N 1
ATOM 2348 C CA . GLN B 1 5 ? -5.805 -36.125 9.109 1 85.38 5 GLN B CA 1
ATOM 2349 C C . GLN B 1 5 ? -4.762 -35 8.969 1 85.38 5 GLN B C 1
ATOM 2351 O O . GLN B 1 5 ? -4.75 -34.062 9.758 1 85.38 5 GLN B O 1
ATOM 2356 N N . LEU B 1 6 ? -3.93 -35.188 8.008 1 87.31 6 LEU B N 1
ATOM 2357 C CA . LEU B 1 6 ? -2.895 -34.188 7.773 1 87.31 6 LEU B CA 1
ATOM 2358 C C . LEU B 1 6 ? -3.51 -32.844 7.371 1 87.31 6 LEU B C 1
ATOM 2360 O O . LEU B 1 6 ? -3.072 -31.797 7.836 1 87.31 6 LEU B O 1
ATOM 2364 N N . GLU B 1 7 ? -4.484 -32.938 6.562 1 88.06 7 GLU B N 1
ATOM 2365 C CA . GLU B 1 7 ? -5.184 -31.719 6.129 1 88.06 7 GLU B CA 1
ATOM 2366 C C . GLU B 1 7 ? -5.887 -31.047 7.301 1 88.06 7 GLU B C 1
ATOM 2368 O O . GLU B 1 7 ? -5.828 -29.812 7.441 1 88.06 7 GLU B O 1
ATOM 2373 N N . TYR B 1 8 ? -6.562 -31.859 8.023 1 89.94 8 TYR B N 1
ATOM 2374 C CA . TYR B 1 8 ? -7.25 -31.328 9.195 1 89.94 8 TYR B CA 1
ATOM 2375 C C . TYR B 1 8 ? -6.258 -30.688 10.172 1 89.94 8 TYR B C 1
ATOM 2377 O O . TYR B 1 8 ? -6.492 -29.594 10.672 1 89.94 8 TYR B O 1
ATOM 2385 N N . PHE B 1 9 ? -5.18 -31.406 10.375 1 91.25 9 PHE B N 1
ATOM 2386 C CA . PHE B 1 9 ? -4.109 -30.938 11.25 1 91.25 9 PHE B CA 1
ATOM 2387 C C . PHE B 1 9 ? -3.582 -29.594 10.781 1 91.25 9 PHE B C 1
ATOM 2389 O O . PHE B 1 9 ? -3.438 -28.656 11.578 1 91.25 9 PHE B O 1
ATOM 2396 N N . ARG B 1 10 ? -3.34 -29.469 9.539 1 89.19 10 ARG B N 1
ATOM 2397 C CA . ARG B 1 10 ? -2.801 -28.25 8.953 1 89.19 10 ARG B CA 1
ATOM 2398 C C . ARG B 1 10 ? -3.75 -27.078 9.164 1 89.19 10 ARG B C 1
ATOM 2400 O O . ARG B 1 10 ? -3.32 -25.984 9.531 1 89.19 10 ARG B O 1
ATOM 2407 N N . VAL B 1 11 ? -4.996 -27.234 8.969 1 90.25 11 VAL B N 1
ATOM 2408 C CA . VAL B 1 11 ? -5.996 -26.172 9.07 1 90.25 11 VAL B CA 1
ATOM 2409 C C . VAL B 1 11 ? -6.141 -25.75 10.531 1 90.25 11 VAL B C 1
ATOM 2411 O O . VAL B 1 11 ? -6.207 -24.547 10.828 1 90.25 11 VAL B O 1
ATOM 2414 N N . VAL B 1 12 ? -6.141 -26.719 11.398 1 91.31 12 VAL B N 1
ATOM 2415 C CA . VAL B 1 12 ? -6.25 -26.422 12.82 1 91.31 12 VAL B CA 1
ATOM 2416 C C . VAL B 1 12 ? -5.016 -25.641 13.273 1 91.31 12 VAL B C 1
ATOM 2418 O O . VAL B 1 12 ? -5.129 -24.688 14.055 1 91.31 12 VAL B O 1
ATOM 2421 N N . ALA B 1 13 ? -3.891 -26.047 12.82 1 90.31 13 ALA B N 1
ATOM 2422 C CA . ALA B 1 13 ? -2.639 -25.406 13.195 1 90.31 13 ALA B CA 1
ATOM 2423 C C . ALA B 1 13 ? -2.621 -23.953 12.727 1 90.31 13 ALA B C 1
ATOM 2425 O O . ALA B 1 13 ? -2.105 -23.062 13.43 1 90.31 13 ALA B O 1
ATOM 2426 N N . ARG B 1 14 ? -3.172 -23.719 11.594 1 86.56 14 ARG B N 1
ATOM 2427 C CA . ARG B 1 14 ? -3.168 -22.391 11 1 86.56 14 ARG B CA 1
ATOM 2428 C C . ARG B 1 14 ? -4.172 -21.469 11.695 1 86.56 14 ARG B C 1
ATOM 2430 O O . ARG B 1 14 ? -3.867 -20.312 11.977 1 86.56 14 ARG B O 1
ATOM 2437 N N . LEU B 1 15 ? -5.297 -21.938 11.984 1 87.5 15 LEU B N 1
ATOM 2438 C CA . LEU B 1 15 ? -6.379 -21.109 12.516 1 87.5 15 LEU B CA 1
ATOM 2439 C C . LEU B 1 15 ? -6.312 -21.047 14.039 1 87.5 15 LEU B C 1
ATOM 2441 O O . LEU B 1 15 ? -6.871 -20.125 14.641 1 87.5 15 LEU B O 1
ATOM 2445 N N . GLU B 1 16 ? -5.676 -22 14.617 1 89.56 16 GLU B N 1
ATOM 2446 C CA . GLU B 1 16 ? -5.418 -22.078 16.047 1 89.56 16 GLU B CA 1
ATOM 2447 C C . GLU B 1 16 ? -6.719 -22.078 16.844 1 89.56 16 GLU B C 1
ATOM 2449 O O . GLU B 1 16 ? -6.766 -21.547 17.969 1 89.56 16 GLU B O 1
ATOM 2454 N N . HIS B 1 17 ? -7.766 -22.406 16.203 1 88.62 17 HIS B N 1
ATOM 2455 C CA . HIS B 1 17 ? -9.094 -22.516 16.781 1 88.62 17 HIS B CA 1
ATOM 2456 C C . HIS B 1 17 ? -9.867 -23.688 16.203 1 88.62 17 HIS B C 1
ATOM 2458 O O . HIS B 1 17 ? -10.141 -23.719 14.992 1 88.62 17 HIS B O 1
ATOM 2464 N N . MET B 1 18 ? -10.305 -24.594 17.125 1 90.06 18 MET B N 1
ATOM 2465 C CA . MET B 1 18 ? -10.93 -25.844 16.672 1 90.06 18 MET B CA 1
ATOM 2466 C C . MET B 1 18 ? -12.258 -25.562 15.977 1 90.06 18 MET B C 1
ATOM 2468 O O . MET B 1 18 ? -12.516 -26.078 14.891 1 90.06 18 MET B O 1
ATOM 2472 N N . THR B 1 19 ? -12.977 -24.656 16.531 1 89.62 19 THR B N 1
ATOM 2473 C CA . THR B 1 19 ? -14.305 -24.375 15.984 1 89.62 19 THR B CA 1
ATOM 2474 C C . THR B 1 19 ? -14.188 -23.672 14.633 1 89.62 19 THR B C 1
ATOM 2476 O O . THR B 1 19 ? -14.93 -23.984 13.703 1 89.62 19 THR B O 1
ATOM 2479 N N . GLU B 1 20 ? -13.305 -22.766 14.547 1 90.69 20 GLU B N 1
ATOM 2480 C CA . GLU B 1 20 ? -13.086 -22.062 13.289 1 90.69 20 GLU B CA 1
ATOM 2481 C C . GLU B 1 20 ? -12.555 -23 12.219 1 90.69 20 GLU B C 1
ATOM 2483 O O . GLU B 1 20 ? -12.938 -22.906 11.047 1 90.69 20 GLU B O 1
ATOM 2488 N N . ALA B 1 21 ? -11.727 -23.797 12.672 1 91.25 21 ALA B N 1
ATOM 2489 C CA . ALA B 1 21 ? -11.164 -24.766 11.742 1 91.25 21 ALA B CA 1
ATOM 2490 C C . ALA B 1 21 ? -12.25 -25.719 11.227 1 91.25 21 ALA B C 1
ATOM 2492 O O . ALA B 1 21 ? -12.289 -26.016 10.031 1 91.25 21 ALA B O 1
ATOM 2493 N N . ALA B 1 22 ? -13.086 -26.156 12.102 1 92.38 22 ALA B N 1
ATOM 2494 C CA . ALA B 1 22 ? -14.172 -27.047 11.703 1 92.38 22 ALA B CA 1
ATOM 2495 C C . ALA B 1 22 ? -15.094 -26.375 10.68 1 92.38 22 ALA B C 1
ATOM 2497 O O . ALA B 1 22 ? -15.484 -27 9.695 1 92.38 22 ALA B O 1
ATOM 2498 N N . ARG B 1 23 ? -15.344 -25.172 10.891 1 88.69 23 ARG B N 1
ATOM 2499 C CA . ARG B 1 23 ? -16.172 -24.391 9.969 1 88.69 23 ARG B CA 1
ATOM 2500 C C . ARG B 1 23 ? -15.492 -24.281 8.602 1 88.69 23 ARG B C 1
ATOM 2502 O O . ARG B 1 23 ? -16.141 -24.484 7.57 1 88.69 23 ARG B O 1
ATOM 2509 N N . ALA B 1 24 ? -14.273 -24.047 8.688 1 86.88 24 ALA B N 1
ATOM 2510 C CA . ALA B 1 24 ? -13.508 -23.875 7.453 1 86.88 24 ALA B CA 1
ATOM 2511 C C . ALA B 1 24 ? -13.453 -25.188 6.664 1 86.88 24 ALA B C 1
ATOM 2513 O O . ALA B 1 24 ? -13.438 -25.172 5.43 1 86.88 24 ALA B O 1
ATOM 2514 N N . LEU B 1 25 ? -13.445 -26.234 7.336 1 89.12 25 LEU B N 1
ATOM 2515 C CA . LEU B 1 25 ? -13.312 -27.547 6.727 1 89.12 25 LEU B CA 1
ATOM 2516 C C . LEU B 1 25 ? -14.688 -28.156 6.453 1 89.12 25 LEU B C 1
ATOM 2518 O O . LEU B 1 25 ? -14.781 -29.234 5.871 1 89.12 25 LEU B O 1
ATOM 2522 N N . HIS B 1 26 ? -15.727 -27.391 6.926 1 90.56 26 HIS B N 1
ATOM 2523 C CA . HIS B 1 26 ? -17.109 -27.844 6.746 1 90.56 26 HIS B CA 1
ATOM 2524 C C . HIS B 1 26 ? -17.344 -29.188 7.418 1 90.56 26 HIS B C 1
ATOM 2526 O O . HIS B 1 26 ? -17.906 -30.094 6.812 1 90.56 26 HIS B O 1
ATOM 2532 N N . VAL B 1 27 ? -16.859 -29.359 8.602 1 91.38 27 VAL B N 1
ATOM 2533 C CA . VAL B 1 27 ? -17.078 -30.531 9.438 1 91.38 27 VAL B CA 1
ATOM 2534 C C . VAL B 1 27 ? -17.516 -30.109 10.836 1 91.38 27 VAL B C 1
ATOM 2536 O O . VAL B 1 27 ? -17.5 -28.906 11.156 1 91.38 27 VAL B O 1
ATOM 2539 N N . THR B 1 28 ? -18.031 -30.969 11.57 1 91.56 28 THR B N 1
ATOM 2540 C CA . THR B 1 28 ? -18.375 -30.656 12.953 1 91.56 28 THR B CA 1
ATOM 2541 C C . THR B 1 28 ? -17.125 -30.562 13.82 1 91.56 28 THR B C 1
ATOM 2543 O O . THR B 1 28 ? -16.125 -31.219 13.555 1 91.56 28 THR B O 1
ATOM 2546 N N . GLN B 1 29 ? -17.25 -29.734 14.734 1 91.75 29 GLN B N 1
ATOM 2547 C CA . GLN B 1 29 ? -16.141 -29.578 15.672 1 91.75 29 GLN B CA 1
ATOM 2548 C C . GLN B 1 29 ? -15.789 -30.906 16.328 1 91.75 29 GLN B C 1
ATOM 2550 O O . GLN B 1 29 ? -14.617 -31.203 16.562 1 91.75 29 GLN B O 1
ATOM 2555 N N . SER B 1 30 ? -16.812 -31.703 16.688 1 93 30 SER B N 1
ATOM 2556 C CA . SER B 1 30 ? -16.594 -33 17.312 1 93 30 SER B CA 1
ATOM 2557 C C . SER B 1 30 ? -15.805 -33.938 16.406 1 93 30 SER B C 1
ATOM 2559 O O . SER B 1 30 ? -14.883 -34.625 16.859 1 93 30 SER B O 1
ATOM 2561 N N . SER B 1 31 ? -16.156 -33.969 15.172 1 92 31 SER B N 1
ATOM 2562 C CA . SER B 1 31 ? -15.461 -34.812 14.203 1 92 31 SER B CA 1
ATOM 2563 C C . SER B 1 31 ? -14.008 -34.406 14.023 1 92 31 SER B C 1
ATOM 2565 O O . SER B 1 31 ? -13.109 -35.25 13.977 1 92 31 SER B O 1
ATOM 2567 N N . LEU B 1 32 ? -13.805 -33.156 13.906 1 94 32 LEU B N 1
ATOM 2568 C CA . LEU B 1 32 ? -12.453 -32.594 13.75 1 94 32 LEU B CA 1
ATOM 2569 C C . LEU B 1 32 ? -11.602 -32.906 14.977 1 94 32 LEU B C 1
ATOM 2571 O O . LEU B 1 32 ? -10.445 -33.312 14.844 1 94 32 LEU B O 1
ATOM 2575 N N . SER B 1 33 ? -12.188 -32.688 16.156 1 93.06 33 SER B N 1
ATOM 2576 C CA . SER B 1 33 ? -11.477 -32.969 17.406 1 93.06 33 SER B CA 1
ATOM 2577 C C . SER B 1 33 ? -11.062 -34.438 17.5 1 93.06 33 SER B C 1
ATOM 2579 O O . SER B 1 33 ? -9.938 -34.75 17.891 1 93.06 33 SER B O 1
ATOM 2581 N N . LYS B 1 34 ? -11.93 -35.281 17.125 1 93.12 34 LYS B N 1
ATOM 2582 C CA . LYS B 1 34 ? -11.648 -36.719 17.141 1 93.12 34 LYS B CA 1
ATOM 2583 C C . LYS B 1 34 ? -10.523 -37.094 16.172 1 93.12 34 LYS B C 1
ATOM 2585 O O . LYS B 1 34 ? -9.664 -37.906 16.5 1 93.12 34 LYS B O 1
ATOM 2590 N N . THR B 1 35 ? -10.672 -36.531 15.062 1 92 35 THR B N 1
ATOM 2591 C CA . THR B 1 35 ? -9.672 -36.781 14.031 1 92 35 THR B CA 1
ATOM 2592 C C . THR B 1 35 ? -8.289 -36.344 14.508 1 92 35 THR B C 1
ATOM 2594 O O . THR B 1 35 ? -7.305 -37.062 14.312 1 92 35 THR B O 1
ATOM 2597 N N . ILE B 1 36 ? -8.188 -35.188 15.117 1 92.75 36 ILE B N 1
ATOM 2598 C CA . ILE B 1 36 ? -6.918 -34.688 15.617 1 92.75 36 ILE B CA 1
ATOM 2599 C C . ILE B 1 36 ? -6.406 -35.562 16.75 1 92.75 36 ILE B C 1
ATOM 2601 O O . ILE B 1 36 ? -5.211 -35.844 16.828 1 92.75 36 ILE B O 1
ATOM 2605 N N . ARG B 1 37 ? -7.285 -35.938 17.609 1 91.56 37 ARG B N 1
ATOM 2606 C CA . ARG B 1 37 ? -6.922 -36.844 18.703 1 91.56 37 ARG B CA 1
ATOM 2607 C C . ARG B 1 37 ? -6.367 -38.156 18.188 1 91.56 37 ARG B C 1
ATOM 2609 O O . ARG B 1 37 ? -5.395 -38.688 18.719 1 91.56 37 ARG B O 1
ATOM 2616 N N . ARG B 1 38 ? -7.012 -38.688 17.219 1 90.5 38 ARG B N 1
ATOM 2617 C CA . ARG B 1 38 ? -6.555 -39.938 16.609 1 90.5 38 ARG B CA 1
ATOM 2618 C C . ARG B 1 38 ? -5.16 -39.781 16.016 1 90.5 38 ARG B C 1
ATOM 2620 O O . ARG B 1 38 ? -4.332 -40.688 16.109 1 90.5 38 ARG B O 1
ATOM 2627 N N . LEU B 1 39 ? -4.957 -38.688 15.328 1 90.62 39 LEU B N 1
ATOM 2628 C CA . LEU B 1 39 ? -3.643 -38.375 14.766 1 90.62 39 LEU B CA 1
ATOM 2629 C C . LEU B 1 39 ? -2.578 -38.344 15.852 1 90.62 39 LEU B C 1
ATOM 2631 O O . LEU B 1 39 ? -1.501 -38.938 15.695 1 90.62 39 LEU B O 1
ATOM 2635 N N . GLU B 1 40 ? -2.918 -37.656 16.984 1 92.5 40 GLU B N 1
ATOM 2636 C CA . GLU B 1 40 ? -1.989 -37.562 18.109 1 92.5 40 GLU B CA 1
ATOM 2637 C C . GLU B 1 40 ? -1.741 -38.938 18.719 1 92.5 40 GLU B C 1
ATOM 2639 O O . GLU B 1 40 ? -0.615 -39.281 19.109 1 92.5 40 GLU B O 1
ATOM 2644 N N . GLU B 1 41 ? -2.723 -39.75 18.797 1 89.94 41 GLU B N 1
ATOM 2645 C CA . GLU B 1 41 ? -2.607 -41.125 19.328 1 89.94 41 GLU B CA 1
ATOM 2646 C C . GLU B 1 41 ? -1.707 -41.969 18.438 1 89.94 41 GLU B C 1
ATOM 2648 O O . GLU B 1 41 ? -0.872 -42.719 18.938 1 89.94 41 GLU B O 1
ATOM 2653 N N . ASP B 1 42 ? -1.924 -41.875 17.203 1 86.75 42 ASP B N 1
ATOM 2654 C CA . ASP B 1 42 ? -1.099 -42.594 16.266 1 86.75 42 ASP B CA 1
ATOM 2655 C C . ASP B 1 42 ? 0.374 -42.219 16.406 1 86.75 42 ASP B C 1
ATOM 2657 O O . ASP B 1 42 ? 1.257 -43.062 16.266 1 86.75 42 ASP B O 1
ATOM 2661 N N . LEU B 1 43 ? 0.617 -40.906 16.609 1 89.38 43 LEU B N 1
ATOM 2662 C CA . LEU B 1 43 ? 1.975 -40.406 16.703 1 89.38 43 LEU B CA 1
ATOM 2663 C C . LEU B 1 43 ? 2.541 -40.625 18.109 1 89.38 43 LEU B C 1
ATOM 2665 O O . LEU B 1 43 ? 3.758 -40.562 18.297 1 89.38 43 LEU B O 1
ATOM 2669 N N . GLY B 1 44 ? 1.657 -40.812 19.094 1 90.25 44 GLY B N 1
ATOM 2670 C CA . GLY B 1 44 ? 2.051 -41.125 20.469 1 90.25 44 GLY B CA 1
ATOM 2671 C C . GLY B 1 44 ? 2.367 -39.875 21.281 1 90.25 44 GLY B C 1
ATOM 2672 O O . GLY B 1 44 ? 2.887 -39.969 22.391 1 90.25 44 GLY B O 1
ATOM 2673 N N . VAL B 1 45 ? 2.217 -38.75 20.656 1 91.5 45 VAL B N 1
ATOM 2674 C CA . VAL B 1 45 ? 2.494 -37.5 21.344 1 91.5 45 VAL B CA 1
ATOM 2675 C C . VAL B 1 45 ? 1.425 -36.469 20.984 1 91.5 45 VAL B C 1
ATOM 2677 O O . VAL B 1 45 ? 0.883 -36.469 19.875 1 91.5 45 VAL B O 1
ATOM 2680 N N . PRO B 1 46 ? 1.164 -35.531 21.875 1 93 46 PRO B N 1
ATOM 2681 C CA . PRO B 1 46 ? 0.306 -34.406 21.516 1 93 46 PRO B CA 1
ATOM 2682 C C . PRO B 1 46 ? 0.996 -33.406 20.578 1 93 46 PRO B C 1
ATOM 2684 O O . PRO B 1 46 ? 2.217 -33.25 20.641 1 93 46 PRO B O 1
ATOM 2687 N N . LEU B 1 47 ? 0.163 -32.844 19.797 1 93.88 47 LEU B N 1
ATOM 2688 C CA . LEU B 1 47 ? 0.721 -31.906 18.812 1 93.88 47 LEU B CA 1
ATOM 2689 C C . LEU B 1 47 ? 0.379 -30.453 19.172 1 93.88 47 LEU B C 1
ATOM 2691 O O . LEU B 1 47 ? 0.985 -29.516 18.656 1 93.88 47 LEU B O 1
ATOM 2695 N N . PHE B 1 48 ? -0.608 -30.234 20.094 1 94.88 48 PHE B N 1
ATOM 2696 C CA . PHE B 1 48 ? -1.083 -28.906 20.438 1 94.88 48 PHE B CA 1
ATOM 2697 C C . PHE B 1 48 ? -1.052 -28.703 21.938 1 94.88 48 PHE B C 1
ATOM 2699 O O . PHE B 1 48 ? -1.264 -29.641 22.703 1 94.88 48 PHE B O 1
ATOM 2706 N N . ASP B 1 49 ? -0.68 -27.422 22.312 1 92.38 49 ASP B N 1
ATOM 2707 C CA . ASP B 1 49 ? -0.955 -26.953 23.656 1 92.38 49 ASP B CA 1
ATOM 2708 C C . ASP B 1 49 ? -2.262 -26.156 23.703 1 92.38 49 ASP B C 1
ATOM 2710 O O . ASP B 1 49 ? -2.555 -25.375 22.797 1 92.38 49 ASP B O 1
ATOM 2714 N N . ARG B 1 50 ? -3.01 -26.516 24.672 1 85.62 50 ARG B N 1
ATOM 2715 C CA . ARG B 1 50 ? -4.332 -25.906 24.766 1 85.62 50 ARG B CA 1
ATOM 2716 C C . ARG B 1 50 ? -4.367 -24.859 25.875 1 85.62 50 ARG B C 1
ATOM 2718 O O . ARG B 1 50 ? -3.854 -25.094 26.969 1 85.62 50 ARG B O 1
ATOM 2725 N N . THR B 1 51 ? -4.574 -23.656 25.562 1 83.12 51 THR B N 1
ATOM 2726 C CA . THR B 1 51 ? -4.879 -22.594 26.531 1 83.12 51 THR B CA 1
ATOM 2727 C C . THR B 1 51 ? -6.293 -22.062 26.312 1 83.12 51 THR B C 1
ATOM 2729 O O . THR B 1 51 ? -6.52 -21.219 25.469 1 83.12 51 THR B O 1
ATOM 2732 N N . GLY B 1 52 ? -7.234 -22.484 27.125 1 75.69 52 GLY B N 1
ATOM 2733 C CA . GLY B 1 52 ? -8.625 -22.141 26.891 1 75.69 52 GLY B CA 1
ATOM 2734 C C . GLY B 1 52 ? -9.148 -22.641 25.547 1 75.69 52 GLY B C 1
ATOM 2735 O O . GLY B 1 52 ? -9.086 -23.828 25.266 1 75.69 52 GLY B O 1
ATOM 2736 N N . ARG B 1 53 ? -9.547 -21.734 24.797 1 76.38 53 ARG B N 1
ATOM 2737 C CA . ARG B 1 53 ? -10.109 -22.078 23.484 1 76.38 53 ARG B CA 1
ATOM 2738 C C . ARG B 1 53 ? -9.047 -22.016 22.406 1 76.38 53 ARG B C 1
ATOM 2740 O O . ARG B 1 53 ? -9.297 -22.406 21.25 1 76.38 53 ARG B O 1
ATOM 2747 N N . ARG B 1 54 ? -7.949 -21.609 22.719 1 81.38 54 ARG B N 1
ATOM 2748 C CA . ARG B 1 54 ? -6.906 -21.469 21.703 1 81.38 54 ARG B CA 1
ATOM 2749 C C . ARG B 1 54 ? -5.973 -22.672 21.703 1 81.38 54 ARG B C 1
ATOM 2751 O O . ARG B 1 54 ? -5.652 -23.219 22.766 1 81.38 54 ARG B O 1
ATOM 2758 N N . LEU B 1 55 ? -5.699 -23.156 20.5 1 88.12 55 LEU B N 1
ATOM 2759 C CA . LEU B 1 55 ? -4.766 -24.25 20.266 1 88.12 55 LEU B CA 1
ATOM 2760 C C . LEU B 1 55 ? -3.506 -23.75 19.562 1 88.12 55 LEU B C 1
ATOM 2762 O O . LEU B 1 55 ? -3.59 -23.047 18.547 1 88.12 55 LEU B O 1
ATOM 2766 N N . ARG B 1 56 ? -2.375 -24.016 20.219 1 91.12 56 ARG B N 1
ATOM 2767 C CA . ARG B 1 56 ? -1.115 -23.672 19.562 1 91.12 56 ARG B CA 1
ATOM 2768 C C . ARG B 1 56 ? -0.222 -24.891 19.422 1 91.12 56 ARG B C 1
ATOM 2770 O O . ARG B 1 56 ? -0.152 -25.734 20.328 1 91.12 56 ARG B O 1
ATOM 2777 N N . LEU B 1 57 ? 0.43 -24.938 18.297 1 90.81 57 LEU B N 1
ATOM 2778 C CA . LEU B 1 57 ? 1.362 -26.031 18.094 1 90.81 57 LEU B CA 1
ATOM 2779 C C . LEU B 1 57 ? 2.422 -26.062 19.188 1 90.81 57 LEU B C 1
ATOM 2781 O O . LEU B 1 57 ? 2.994 -25.031 19.531 1 90.81 57 LEU B O 1
ATOM 2785 N N . ASN B 1 58 ? 2.652 -27.188 19.797 1 90.75 58 ASN B N 1
ATOM 2786 C CA . ASN B 1 58 ? 3.812 -27.375 20.656 1 90.75 58 ASN B CA 1
ATOM 2787 C C . ASN B 1 58 ? 5.051 -27.766 19.859 1 90.75 58 ASN B C 1
ATOM 2789 O O . ASN B 1 58 ? 5.062 -27.672 18.641 1 90.75 58 ASN B O 1
ATOM 2793 N N . GLU B 1 59 ? 6.105 -28.203 20.5 1 88.06 59 GLU B N 1
ATOM 2794 C CA . GLU B 1 59 ? 7.352 -28.531 19.828 1 88.06 59 GLU B CA 1
ATOM 2795 C C . GLU B 1 59 ? 7.164 -29.719 18.875 1 88.06 59 GLU B C 1
ATOM 2797 O O . GLU B 1 59 ? 7.625 -29.672 17.719 1 88.06 59 GLU B O 1
ATOM 2802 N N . SER B 1 60 ? 6.539 -30.734 19.359 1 89.69 60 SER B N 1
ATOM 2803 C CA . SER B 1 60 ? 6.242 -31.875 18.516 1 89.69 60 SER B CA 1
ATOM 2804 C C . SER B 1 60 ? 5.355 -31.5 17.344 1 89.69 60 SER B C 1
ATOM 2806 O O . SER B 1 60 ? 5.547 -31.984 16.234 1 89.69 60 SER B O 1
ATOM 2808 N N . GLY B 1 61 ? 4.406 -30.641 17.609 1 91 61 GLY B N 1
ATOM 2809 C CA . GLY B 1 61 ? 3.514 -30.156 16.562 1 91 61 GLY B CA 1
ATOM 2810 C C . GLY B 1 61 ? 4.238 -29.406 15.461 1 91 61 GLY B C 1
ATOM 2811 O O . GLY B 1 61 ? 3.963 -29.609 14.273 1 91 61 GLY B O 1
ATOM 2812 N N . ARG B 1 62 ? 5.156 -28.625 15.789 1 88.75 62 ARG B N 1
ATOM 2813 C CA . ARG B 1 62 ? 5.926 -27.859 14.82 1 88.75 62 ARG B CA 1
ATOM 2814 C C . ARG B 1 62 ? 6.77 -28.781 13.938 1 88.75 62 ARG B C 1
ATOM 2816 O O . ARG B 1 62 ? 6.852 -28.578 12.727 1 88.75 62 ARG B O 1
ATOM 2823 N N . LEU B 1 63 ? 7.375 -29.719 14.578 1 85.62 63 LEU B N 1
ATOM 2824 C CA . LEU B 1 63 ? 8.172 -30.688 13.828 1 85.62 63 LEU B CA 1
ATOM 2825 C C . LEU B 1 63 ? 7.293 -31.469 12.859 1 85.62 63 LEU B C 1
ATOM 2827 O O . LEU B 1 63 ? 7.648 -31.641 11.688 1 85.62 63 LEU B O 1
ATOM 2831 N N . PHE B 1 64 ? 6.215 -31.969 13.383 1 87 64 PHE B N 1
ATOM 2832 C CA . PHE B 1 64 ? 5.301 -32.75 12.547 1 87 64 PHE B CA 1
ATOM 2833 C C . PHE B 1 64 ? 4.74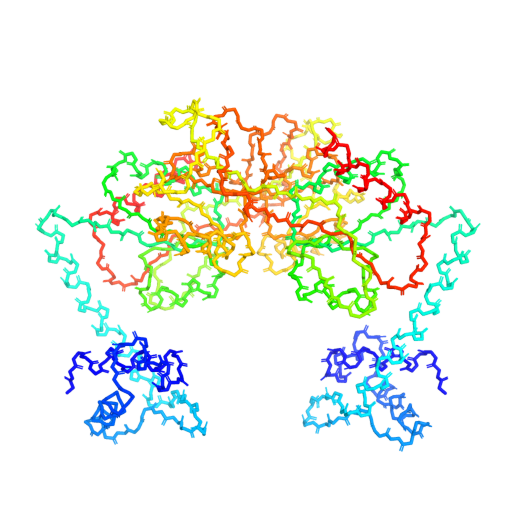6 -31.891 11.414 1 87 64 PHE B C 1
ATOM 2835 O O . PHE B 1 64 ? 4.57 -32.375 10.297 1 87 64 PHE B O 1
ATOM 2842 N N . MET B 1 65 ? 4.473 -30.625 11.688 1 88.88 65 MET B N 1
ATOM 2843 C CA . MET B 1 65 ? 3.928 -29.719 10.688 1 88.88 65 MET B CA 1
ATOM 2844 C C . MET B 1 65 ? 4.875 -29.594 9.492 1 88.88 65 MET B C 1
ATOM 2846 O O . MET B 1 65 ? 4.445 -29.672 8.344 1 88.88 65 MET B O 1
ATOM 2850 N N . ARG B 1 66 ? 6.09 -29.516 9.773 1 81.56 66 ARG B N 1
ATOM 2851 C CA . ARG B 1 66 ? 7.094 -29.391 8.719 1 81.56 66 ARG B CA 1
ATOM 2852 C C . ARG B 1 66 ? 7.074 -30.609 7.805 1 81.56 66 ARG B C 1
ATOM 2854 O O . ARG B 1 66 ? 7.082 -30.469 6.582 1 81.56 66 ARG B O 1
ATOM 2861 N N . ARG B 1 67 ? 7.016 -31.719 8.422 1 80.12 67 ARG B N 1
ATOM 2862 C CA . ARG B 1 67 ? 7.031 -32.969 7.664 1 80.12 67 ARG B CA 1
ATOM 2863 C C . ARG B 1 67 ? 5.707 -33.188 6.941 1 80.12 67 ARG B C 1
ATOM 2865 O O . ARG B 1 67 ? 5.684 -33.656 5.809 1 80.12 67 ARG B O 1
ATOM 2872 N N . ALA B 1 68 ? 4.656 -32.875 7.641 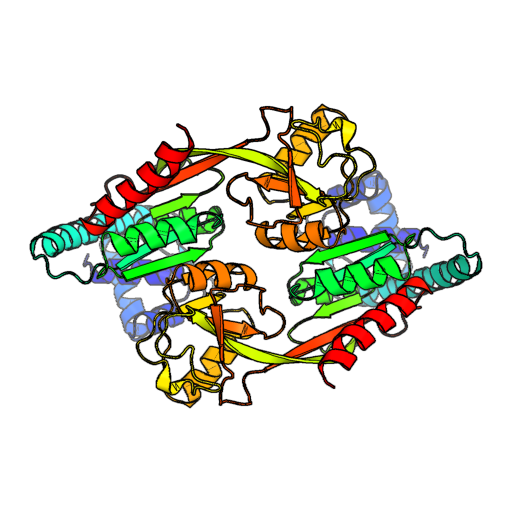1 82.88 68 ALA B N 1
ATOM 2873 C CA . ALA B 1 68 ? 3.334 -33.031 7.039 1 82.88 68 ALA B CA 1
ATOM 2874 C C . ALA B 1 68 ? 3.201 -32.125 5.805 1 82.88 68 ALA B C 1
ATOM 2876 O O . ALA B 1 68 ? 2.688 -32.562 4.77 1 82.88 68 ALA B O 1
ATOM 2877 N N . GLU B 1 69 ? 3.662 -30.953 5.941 1 83.62 69 GLU B N 1
ATOM 2878 C CA . GLU B 1 69 ? 3.617 -30.031 4.816 1 83.62 69 GLU B CA 1
ATOM 2879 C C . GLU B 1 69 ? 4.434 -30.547 3.637 1 83.62 69 GLU B C 1
ATOM 2881 O O . GLU B 1 69 ? 4.012 -30.438 2.484 1 83.62 69 GLU B O 1
ATOM 2886 N N . GLN B 1 70 ? 5.547 -31.125 3.949 1 79.38 70 GLN B N 1
ATOM 2887 C CA . GLN B 1 70 ? 6.383 -31.688 2.895 1 79.38 70 GLN B CA 1
ATOM 2888 C C . GLN B 1 70 ? 5.672 -32.844 2.195 1 79.38 70 GLN B C 1
ATOM 2890 O O . GLN B 1 70 ? 5.73 -32.969 0.97 1 79.38 70 GLN B O 1
ATOM 2895 N N . ALA B 1 71 ? 5.078 -33.656 2.979 1 79.19 71 ALA B N 1
ATOM 2896 C CA . ALA B 1 71 ? 4.355 -34.812 2.42 1 79.19 71 ALA B CA 1
ATOM 2897 C C . ALA B 1 71 ? 3.201 -34.344 1.535 1 79.19 71 ALA B C 1
ATOM 2899 O O . ALA B 1 71 ? 3.023 -34.844 0.422 1 79.19 71 ALA B O 1
ATOM 2900 N N . LEU B 1 72 ? 2.479 -33.438 2.078 1 82.12 72 LEU B N 1
ATOM 2901 C CA . LEU B 1 72 ? 1.35 -32.906 1.318 1 82.12 72 LEU B CA 1
ATOM 2902 C C . LEU B 1 72 ? 1.824 -32.219 0.046 1 82.12 72 LEU B C 1
ATOM 2904 O O . LEU B 1 72 ? 1.176 -32.312 -0.999 1 82.12 72 LEU B O 1
ATOM 2908 N N . PHE B 1 73 ? 2.906 -31.609 0.163 1 80.94 73 PHE B N 1
ATOM 2909 C CA . PHE B 1 73 ? 3.514 -30.953 -0.992 1 80.94 73 PHE B CA 1
ATOM 2910 C C . PHE B 1 73 ? 3.869 -31.984 -2.064 1 80.94 73 PHE B C 1
ATOM 2912 O O . PHE B 1 73 ? 3.533 -31.797 -3.238 1 80.94 73 PHE B O 1
ATOM 2919 N N . GLU B 1 74 ? 4.453 -33.062 -1.677 1 79.62 74 GLU B N 1
ATOM 2920 C CA . GLU B 1 74 ? 4.855 -34.125 -2.625 1 79.62 74 GLU B CA 1
ATOM 2921 C C . GLU B 1 74 ? 3.645 -34.719 -3.312 1 79.62 74 GLU B C 1
ATOM 2923 O O . GLU B 1 74 ? 3.682 -35.031 -4.512 1 79.62 74 GLU B O 1
ATOM 2928 N N . LEU B 1 75 ? 2.691 -34.906 -2.559 1 75.56 75 LEU B N 1
ATOM 2929 C CA . LEU B 1 75 ? 1.473 -35.469 -3.129 1 75.56 75 LEU B CA 1
ATOM 2930 C C . LEU B 1 75 ? 0.848 -34.5 -4.137 1 75.56 75 LEU B C 1
ATOM 2932 O O . LEU B 1 75 ? 0.378 -34.938 -5.195 1 75.56 75 LEU B O 1
ATOM 2936 N N . GLU B 1 76 ? 0.821 -33.281 -3.764 1 79.06 76 GLU B N 1
ATOM 2937 C CA . GLU B 1 76 ? 0.283 -32.281 -4.668 1 79.06 76 GLU B CA 1
ATOM 2938 C C . GLU B 1 76 ? 1.103 -32.188 -5.953 1 79.06 76 GLU B C 1
ATOM 2940 O O . GLU B 1 76 ? 0.544 -32.062 -7.043 1 79.06 76 GLU B O 1
ATOM 2945 N N . GLN B 1 77 ? 2.355 -32.312 -5.824 1 78.75 77 GLN B N 1
ATOM 2946 C CA . GLN B 1 77 ? 3.215 -32.312 -7 1 78.75 77 GLN B CA 1
ATOM 2947 C C . GLN B 1 77 ? 2.906 -33.5 -7.914 1 78.75 77 GLN B C 1
ATOM 2949 O O . GLN B 1 77 ? 2.83 -33.344 -9.133 1 78.75 77 GLN B O 1
ATOM 2954 N N . ALA B 1 78 ? 2.748 -34.562 -7.332 1 75.06 78 ALA B N 1
ATOM 2955 C CA . ALA B 1 78 ? 2.436 -35.781 -8.094 1 75.06 78 ALA B CA 1
ATOM 2956 C C . ALA B 1 78 ? 1.115 -35.625 -8.844 1 75.06 78 ALA B C 1
ATOM 2958 O O . ALA B 1 78 ? 1.014 -36 -10.016 1 75.06 78 ALA B O 1
ATOM 2959 N N . ARG B 1 79 ? 0.209 -35.125 -8.148 1 74.88 79 ARG B N 1
ATOM 2960 C CA . ARG B 1 79 ? -1.093 -34.875 -8.766 1 74.88 79 ARG B CA 1
ATOM 2961 C C . ARG B 1 79 ? -0.974 -33.938 -9.953 1 74.88 79 ARG B C 1
ATOM 2963 O O . ARG B 1 79 ? -1.546 -34.188 -11.016 1 74.88 79 ARG B O 1
ATOM 2970 N N . GLN B 1 80 ? -0.225 -32.875 -9.727 1 75 80 GLN B N 1
ATOM 2971 C CA . GLN B 1 80 ? -0.035 -31.906 -10.789 1 75 80 GLN B CA 1
ATOM 2972 C C . GLN B 1 80 ? 0.691 -32.5 -11.984 1 75 80 GLN B C 1
ATOM 2974 O O . GLN B 1 80 ? 0.336 -32.25 -13.133 1 75 80 GLN B O 1
ATOM 2979 N N . GLU B 1 81 ? 1.618 -33.281 -11.75 1 75.81 81 GLU B N 1
ATOM 2980 C CA . GLU B 1 81 ? 2.381 -33.938 -12.805 1 75.81 81 GLU B CA 1
ATOM 2981 C C . GLU B 1 81 ? 1.487 -34.844 -13.648 1 75.81 81 GLU B C 1
ATOM 2983 O O . GLU B 1 81 ? 1.579 -34.844 -14.875 1 75.81 81 GLU B O 1
ATOM 2988 N N . VAL B 1 82 ? 0.688 -35.5 -12.961 1 73.62 82 VAL B N 1
ATOM 2989 C CA . VAL B 1 82 ? -0.201 -36.438 -13.656 1 73.62 82 VAL B CA 1
ATOM 2990 C C . VAL B 1 82 ? -1.231 -35.656 -14.469 1 73.62 82 VAL B C 1
ATOM 2992 O O . VAL B 1 82 ? -1.545 -36 -15.602 1 73.62 82 VAL B O 1
ATOM 2995 N N . ARG B 1 83 ? -1.762 -34.594 -13.891 1 73 83 ARG B N 1
ATOM 2996 C CA . ARG B 1 83 ? -2.758 -33.781 -14.57 1 73 83 ARG B CA 1
ATOM 2997 C C . ARG B 1 83 ? -2.17 -33.125 -15.812 1 73 83 ARG B C 1
ATOM 2999 O O . ARG B 1 83 ? -2.855 -32.969 -16.828 1 73 83 ARG B O 1
ATOM 3006 N N . ASP B 1 84 ? -1.017 -32.625 -15.703 1 73.56 84 ASP B N 1
ATOM 3007 C CA . ASP B 1 84 ? -0.337 -31.969 -16.812 1 73.56 84 ASP B CA 1
ATOM 3008 C C . ASP B 1 84 ? -0.197 -32.906 -18.016 1 73.56 84 ASP B C 1
ATOM 3010 O O . ASP B 1 84 ? -0.157 -32.438 -19.156 1 73.56 84 ASP B O 1
ATOM 3014 N N . LEU B 1 85 ? -0.093 -34.156 -17.766 1 67.31 85 LEU B N 1
ATOM 3015 C CA . LEU B 1 85 ? -0.009 -35.125 -18.828 1 67.31 85 LEU B CA 1
ATOM 3016 C C . LEU B 1 85 ? -1.329 -35.219 -19.594 1 67.31 85 LEU B C 1
ATOM 3018 O O . LEU B 1 85 ? -1.348 -35.594 -20.781 1 67.31 85 LEU B O 1
ATOM 3022 N N . SER B 1 86 ? -2.396 -34.875 -18.875 1 64.69 86 SER B N 1
ATOM 3023 C CA . SER B 1 86 ? -3.703 -35.031 -19.5 1 64.69 86 SER B CA 1
ATOM 3024 C C . SER B 1 86 ? -4.121 -33.75 -20.219 1 64.69 86 SER B C 1
ATOM 3026 O O . SER B 1 86 ? -5.148 -33.719 -20.891 1 64.69 86 SER B O 1
ATOM 3028 N N . ALA B 1 87 ? -3.248 -32.781 -20.797 1 59.66 87 ALA B N 1
ATOM 3029 C CA . ALA B 1 87 ? -3.355 -31.531 -21.562 1 59.66 87 ALA B CA 1
ATOM 3030 C C . ALA B 1 87 ? -4.484 -30.656 -21.031 1 59.66 87 ALA B C 1
ATOM 3032 O O . ALA B 1 87 ? -4.668 -29.516 -21.484 1 59.66 87 ALA B O 1
ATOM 3033 N N . ARG B 1 88 ? -5.543 -31.094 -20.297 1 53.44 88 ARG B N 1
ATOM 3034 C CA . ARG B 1 88 ? -6.836 -30.438 -20.109 1 53.44 88 ARG B CA 1
ATOM 3035 C C . ARG B 1 88 ? -6.789 -29.438 -18.969 1 53.44 88 ARG B C 1
ATOM 3037 O O . ARG B 1 88 ? -7.828 -28.953 -18.516 1 53.44 88 ARG B O 1
ATOM 3044 N N . SER B 1 89 ? -5.566 -29.203 -18.438 1 55.03 89 SER B N 1
ATOM 3045 C CA . SER B 1 89 ? -5.844 -28.672 -17.109 1 55.03 89 SER B CA 1
ATOM 3046 C C . SER B 1 89 ? -5.867 -27.141 -17.125 1 55.03 89 SER B C 1
ATOM 3048 O O . SER B 1 89 ? -5.043 -26.516 -17.797 1 55.03 89 SER B O 1
ATOM 3050 N N . ASP B 1 90 ? -7.133 -26.688 -16.938 1 59.5 90 ASP B N 1
ATOM 3051 C CA . ASP B 1 90 ? -7.348 -25.312 -16.531 1 59.5 90 ASP B CA 1
ATOM 3052 C C . ASP B 1 90 ? -6.387 -24.906 -15.422 1 59.5 90 ASP B C 1
ATOM 3054 O O . ASP B 1 90 ? -6.664 -25.125 -14.242 1 59.5 90 ASP B O 1
ATOM 3058 N N . GLU B 1 91 ? -5.137 -24.719 -15.875 1 72 91 GLU B N 1
ATOM 3059 C CA . GLU B 1 91 ? -4.074 -24.453 -14.914 1 72 91 GLU B CA 1
ATOM 3060 C C . GLU B 1 91 ? -4.125 -23 -14.438 1 72 91 GLU B C 1
ATOM 3062 O O . GLU B 1 91 ? -4.367 -22.094 -15.227 1 72 91 GLU B O 1
ATOM 3067 N N . THR B 1 92 ? -4.34 -22.891 -13.094 1 84.38 92 THR B N 1
ATOM 3068 C CA . THR B 1 92 ? -4.223 -21.578 -12.477 1 84.38 92 THR B CA 1
ATOM 3069 C C . THR B 1 92 ? -2.82 -21.359 -11.914 1 84.38 92 THR B C 1
ATOM 3071 O O . THR B 1 92 ? -2.316 -22.203 -11.164 1 84.38 92 THR B O 1
ATOM 3074 N N . LEU B 1 93 ? -2.168 -20.422 -12.414 1 90.62 93 LEU B N 1
ATOM 3075 C CA . LEU B 1 93 ? -0.866 -20.031 -11.883 1 90.62 93 LEU B CA 1
ATOM 3076 C C . LEU B 1 93 ? -1.019 -19.031 -10.75 1 90.62 93 LEU B C 1
ATOM 3078 O O . LEU B 1 93 ? -1.646 -17.984 -10.922 1 90.62 93 LEU B O 1
ATOM 3082 N N . LYS B 1 94 ? -0.471 -19.344 -9.578 1 93.44 94 LYS B N 1
ATOM 3083 C CA . LYS B 1 94 ? -0.547 -18.469 -8.414 1 93.44 94 LYS B CA 1
ATOM 3084 C C . LYS B 1 94 ? 0.778 -17.75 -8.18 1 93.44 94 LYS B C 1
ATOM 3086 O O . LYS B 1 94 ? 1.829 -18.391 -8.094 1 93.44 94 LYS B O 1
ATOM 3091 N N . LEU B 1 95 ? 0.665 -16.391 -8.047 1 94.69 95 LEU B N 1
ATOM 3092 C CA . LEU B 1 95 ? 1.866 -15.57 -7.941 1 94.69 95 LEU B CA 1
ATOM 3093 C C . LEU B 1 95 ? 1.783 -14.633 -6.738 1 94.69 95 LEU B C 1
ATOM 3095 O O . LEU B 1 95 ? 0.726 -14.062 -6.461 1 94.69 95 LEU B O 1
ATOM 3099 N N . ALA B 1 96 ? 2.893 -14.539 -6 1 95 96 ALA B N 1
ATOM 3100 C CA . ALA B 1 96 ? 3.068 -13.492 -4.996 1 95 96 ALA B CA 1
ATOM 3101 C C . ALA B 1 96 ? 4.09 -12.461 -5.461 1 95 96 ALA B C 1
ATOM 3103 O O . ALA B 1 96 ? 5.117 -12.805 -6.043 1 95 96 ALA B O 1
ATOM 3104 N N . VAL B 1 97 ? 3.717 -11.203 -5.207 1 91.81 97 VAL B N 1
ATOM 3105 C CA . VAL B 1 97 ? 4.605 -10.148 -5.691 1 91.81 97 VAL B CA 1
ATOM 3106 C C . VAL B 1 97 ? 4.773 -9.078 -4.617 1 91.81 97 VAL B C 1
ATOM 3108 O O . VAL B 1 97 ? 3.803 -8.688 -3.963 1 91.81 97 VAL B O 1
ATOM 3111 N N . THR B 1 98 ? 6.059 -8.602 -4.418 1 85.31 98 THR B N 1
ATOM 3112 C CA . THR B 1 98 ? 6.289 -7.496 -3.492 1 85.31 98 THR B CA 1
ATOM 3113 C C . THR B 1 98 ? 6.27 -6.16 -4.227 1 85.31 98 THR B C 1
ATOM 3115 O O . THR B 1 98 ? 5.965 -5.125 -3.633 1 85.31 98 THR B O 1
ATOM 3118 N N . ALA B 1 99 ? 6.789 -6.121 -5.383 1 74.44 99 ALA B N 1
ATOM 3119 C CA . ALA B 1 99 ? 6.793 -4.91 -6.199 1 74.44 99 ALA B CA 1
ATOM 3120 C C . ALA B 1 99 ? 6.258 -5.188 -7.598 1 74.44 99 ALA B C 1
ATOM 3122 O O . ALA B 1 99 ? 6.781 -6.047 -8.312 1 74.44 99 ALA B O 1
ATOM 3123 N N . GLY B 1 100 ? 5.305 -4.445 -8.047 1 75.75 100 GLY B N 1
ATOM 3124 C CA . GLY B 1 100 ? 4.535 -4.895 -9.195 1 75.75 100 GLY B CA 1
ATOM 3125 C C . GLY B 1 100 ? 4.711 -4.004 -10.414 1 75.75 100 GLY B C 1
ATOM 3126 O O . GLY B 1 100 ? 3.896 -4.043 -11.336 1 75.75 100 GLY B O 1
ATOM 3127 N N . SER B 1 101 ? 5.836 -3.273 -10.492 1 79.12 101 SER B N 1
ATOM 3128 C CA . SER B 1 101 ? 5.883 -2.271 -11.547 1 79.12 101 SER B CA 1
ATOM 3129 C C . SER B 1 101 ? 5.934 -2.928 -12.922 1 79.12 101 SER B C 1
ATOM 3131 O O . SER B 1 101 ? 5.328 -2.43 -13.875 1 79.12 101 SER B O 1
ATOM 3133 N N . ARG B 1 102 ? 6.492 -4.086 -13.039 1 86.5 102 ARG B N 1
ATOM 3134 C CA . ARG B 1 102 ? 6.641 -4.734 -14.336 1 86.5 102 ARG B CA 1
ATOM 3135 C C . ARG B 1 102 ? 5.59 -5.824 -14.531 1 86.5 102 ARG B C 1
ATOM 3137 O O . ARG B 1 102 ? 5.52 -6.445 -15.594 1 86.5 102 ARG B O 1
ATOM 3144 N N . LEU B 1 103 ? 4.789 -5.992 -13.602 1 89.25 103 LEU B N 1
ATOM 3145 C CA . LEU B 1 103 ? 3.838 -7.102 -13.602 1 89.25 103 LEU B CA 1
ATOM 3146 C C . LEU B 1 103 ? 2.887 -7 -14.789 1 89.25 103 LEU B C 1
ATOM 3148 O O . LEU B 1 103 ? 2.609 -8.008 -15.445 1 89.25 103 LEU B O 1
ATOM 3152 N N . PRO B 1 104 ? 2.373 -5.812 -15.125 1 88.81 104 PRO B N 1
ATOM 3153 C CA . PRO B 1 104 ? 1.445 -5.73 -16.25 1 88.81 104 PRO B CA 1
ATOM 3154 C C . PRO B 1 104 ? 2.055 -6.246 -17.562 1 88.81 104 PRO B C 1
ATOM 3156 O O . PRO B 1 104 ? 1.418 -7.023 -18.281 1 88.81 104 PRO B O 1
ATOM 3159 N N . ASP B 1 105 ? 3.279 -5.906 -17.781 1 90.12 105 ASP B N 1
ATOM 3160 C CA . ASP B 1 105 ? 3.947 -6.332 -19.016 1 90.12 105 ASP B CA 1
ATOM 3161 C C . ASP B 1 105 ? 4.207 -7.84 -19 1 90.12 105 ASP B C 1
ATOM 3163 O O . ASP B 1 105 ? 4.043 -8.508 -20.016 1 90.12 105 ASP B O 1
ATOM 3167 N N . ILE B 1 106 ? 4.594 -8.281 -17.875 1 92.56 106 ILE B N 1
ATOM 3168 C CA . ILE B 1 106 ? 4.902 -9.695 -17.734 1 92.56 106 ILE B CA 1
ATOM 3169 C C . ILE B 1 106 ? 3.635 -10.523 -17.938 1 92.56 106 ILE B C 1
ATOM 3171 O O . ILE B 1 106 ? 3.639 -11.508 -18.672 1 92.56 106 ILE B O 1
ATOM 3175 N N . LEU B 1 107 ? 2.553 -10.133 -17.328 1 92.88 107 LEU B N 1
ATOM 3176 C CA . LEU B 1 107 ? 1.299 -10.875 -17.422 1 92.88 107 LEU B CA 1
ATOM 3177 C C . LEU B 1 107 ? 0.723 -10.789 -18.828 1 92.88 107 LEU B C 1
ATOM 3179 O O . LEU B 1 107 ? 0.133 -11.758 -19.312 1 92.88 107 LEU B O 1
ATOM 3183 N N . LYS B 1 108 ? 0.879 -9.656 -19.422 1 91.25 108 LYS B N 1
ATOM 3184 C CA . LYS B 1 108 ? 0.442 -9.516 -20.812 1 91.25 108 LYS B CA 1
ATOM 3185 C C . LYS B 1 108 ? 1.174 -10.492 -21.719 1 91.25 108 LYS B C 1
ATOM 3187 O O . LYS B 1 108 ? 0.549 -11.172 -22.531 1 91.25 108 LYS B O 1
ATOM 3192 N N . ALA B 1 109 ? 2.461 -10.516 -21.578 1 91.88 109 ALA B N 1
ATOM 3193 C CA . ALA B 1 109 ? 3.279 -11.43 -22.359 1 91.88 109 ALA B CA 1
ATOM 3194 C C . ALA B 1 109 ? 2.885 -12.883 -22.109 1 91.88 109 ALA B C 1
ATOM 3196 O O . ALA B 1 109 ? 2.781 -13.68 -23.047 1 91.88 109 ALA B O 1
ATOM 3197 N N . PHE B 1 110 ? 2.656 -13.211 -20.906 1 91.81 110 PHE B N 1
ATOM 3198 C CA . PHE B 1 110 ? 2.287 -14.57 -20.547 1 91.81 110 PHE B CA 1
ATOM 3199 C C . PHE B 1 110 ? 0.928 -14.945 -21.125 1 91.81 110 PHE B C 1
ATOM 3201 O O . PHE B 1 110 ? 0.753 -16.047 -21.656 1 91.81 110 PHE B O 1
ATOM 3208 N N . ARG B 1 111 ? 0.017 -14.031 -20.969 1 88.31 111 ARG B N 1
ATOM 3209 C CA . ARG B 1 111 ? -1.305 -14.266 -21.531 1 88.31 111 ARG B CA 1
ATOM 3210 C C . ARG B 1 111 ? -1.219 -14.477 -23.047 1 88.31 111 ARG B C 1
ATOM 3212 O O . ARG B 1 111 ? -1.966 -15.273 -23.609 1 88.31 111 ARG B O 1
ATOM 3219 N N . GLY B 1 112 ? -0.428 -13.695 -23.688 1 86.75 112 GLY B N 1
ATOM 3220 C CA . GLY B 1 112 ? -0.21 -13.883 -25.109 1 86.75 112 GLY B CA 1
ATOM 3221 C C . GLY B 1 112 ? 0.31 -15.266 -25.453 1 86.75 112 GLY B C 1
ATOM 3222 O O . GLY B 1 112 ? -0.085 -15.844 -26.469 1 86.75 112 GLY B O 1
ATOM 3223 N N . SER B 1 113 ? 1.109 -15.797 -24.609 1 86.06 113 SER B N 1
ATOM 3224 C CA . SER B 1 113 ? 1.721 -17.109 -24.844 1 86.06 113 SER B CA 1
ATOM 3225 C C . SER B 1 113 ? 0.784 -18.234 -24.438 1 86.06 113 SER B C 1
ATOM 3227 O O . SER B 1 113 ? 0.829 -19.328 -25.016 1 86.06 113 SER B O 1
ATOM 3229 N N . ARG B 1 114 ? -0.031 -17.891 -23.438 1 85.5 114 ARG B N 1
ATOM 3230 C CA . ARG B 1 114 ? -0.966 -18.891 -22.922 1 85.5 114 ARG B CA 1
ATOM 3231 C C . ARG B 1 114 ? -2.328 -18.266 -22.625 1 85.5 114 ARG B C 1
ATOM 3233 O O . ARG B 1 114 ? -2.701 -18.078 -21.469 1 85.5 114 ARG B O 1
ATOM 3240 N N . PRO B 1 115 ? -3.129 -18.094 -23.594 1 78.81 115 PRO B N 1
ATOM 3241 C CA . PRO B 1 115 ? -4.398 -17.375 -23.438 1 78.81 115 PRO B CA 1
ATOM 3242 C C . PRO B 1 115 ? -5.379 -18.125 -22.531 1 78.81 115 PRO B C 1
ATOM 3244 O O . PRO B 1 115 ? -6.246 -17.5 -21.906 1 78.81 115 PRO B O 1
ATOM 3247 N N . GLY B 1 116 ? -5.23 -19.406 -22.359 1 76.5 116 GLY B N 1
ATOM 3248 C CA . GLY B 1 116 ? -6.203 -20.172 -21.594 1 76.5 116 GLY B CA 1
ATOM 3249 C C . GLY B 1 116 ? -5.824 -20.328 -20.141 1 76.5 116 GLY B C 1
ATOM 3250 O O . GLY B 1 116 ? -6.629 -20.781 -19.328 1 76.5 116 GLY B O 1
ATOM 3251 N N . VAL B 1 117 ? -4.668 -19.906 -19.766 1 78.62 117 VAL B N 1
ATOM 3252 C CA . VAL B 1 117 ? -4.203 -20.109 -18.406 1 78.62 117 VAL B CA 1
ATOM 3253 C C . VAL B 1 117 ? -4.75 -19 -17.5 1 78.62 117 VAL B C 1
ATOM 3255 O O . VAL B 1 117 ? -4.777 -17.828 -17.891 1 78.62 117 VAL B O 1
ATOM 3258 N N . GLN B 1 118 ? -5.277 -19.469 -16.438 1 84.25 118 GLN B N 1
ATOM 3259 C CA . GLN B 1 118 ? -5.699 -18.531 -15.406 1 84.25 118 GLN B CA 1
ATOM 3260 C C . GLN B 1 118 ? -4.562 -18.234 -14.438 1 84.25 118 GLN B C 1
ATOM 3262 O O . GLN B 1 118 ? -3.695 -19.078 -14.211 1 84.25 118 GLN B O 1
ATOM 3267 N N . PHE B 1 119 ? -4.508 -17 -14.023 1 86.19 119 PHE B N 1
ATOM 3268 C CA . PHE B 1 119 ? -3.537 -16.688 -12.984 1 86.19 119 PHE B CA 1
ATOM 3269 C C . PHE B 1 119 ? -4.184 -15.859 -11.875 1 86.19 119 PHE B C 1
ATOM 3271 O O . PHE B 1 119 ? -5.223 -15.234 -12.086 1 86.19 119 PHE B O 1
ATOM 3278 N N . TYR B 1 120 ? -3.609 -16.047 -10.773 1 91.06 120 TYR B N 1
ATOM 3279 C CA . TYR B 1 120 ? -3.992 -15.297 -9.578 1 91.06 120 TYR B CA 1
ATOM 3280 C C . TYR B 1 120 ? -2.775 -14.664 -8.914 1 91.06 120 TYR B C 1
ATOM 3282 O O . TYR B 1 120 ? -1.854 -15.375 -8.492 1 91.06 120 TYR B O 1
ATOM 3290 N N . VAL B 1 121 ? -2.791 -13.32 -8.891 1 92.75 121 VAL B N 1
ATOM 3291 C CA . VAL B 1 121 ? -1.652 -12.586 -8.352 1 92.75 121 VAL B CA 1
ATOM 3292 C C . VAL B 1 121 ? -2.057 -11.883 -7.059 1 92.75 121 VAL B C 1
ATOM 3294 O O . VAL B 1 121 ? -3.117 -11.25 -6.996 1 92.75 121 VAL B O 1
ATOM 3297 N N . GLN B 1 122 ? -1.184 -12.031 -6.09 1 90.75 122 GLN B N 1
ATOM 3298 C CA . GLN B 1 122 ? -1.378 -11.312 -4.832 1 90.75 122 GLN B CA 1
ATOM 3299 C C . GLN B 1 122 ? -0.153 -10.477 -4.48 1 90.75 122 GLN B C 1
ATOM 3301 O O . GLN B 1 122 ? 0.968 -10.984 -4.449 1 90.75 122 GLN B O 1
ATOM 3306 N N . MET B 1 123 ? -0.418 -9.203 -4.246 1 88.06 123 MET B N 1
ATOM 3307 C CA . MET B 1 123 ? 0.623 -8.391 -3.621 1 88.06 123 MET B CA 1
ATOM 3308 C C . MET B 1 123 ? 0.818 -8.781 -2.16 1 88.06 123 MET B C 1
ATOM 3310 O O . MET B 1 123 ? -0.149 -8.875 -1.402 1 88.06 123 MET B O 1
ATOM 3314 N N . GLN B 1 124 ? 2.119 -9.055 -1.76 1 87.44 124 GLN B N 1
ATOM 3315 C CA . GLN B 1 124 ? 2.439 -9.5 -0.41 1 87.44 124 GLN B CA 1
ATOM 3316 C C . GLN B 1 124 ? 3.727 -8.852 0.095 1 87.44 124 GLN B C 1
ATOM 3318 O O . GLN B 1 124 ? 4.582 -8.461 -0.7 1 87.44 124 GLN B O 1
ATOM 3323 N N . THR B 1 125 ? 3.83 -8.711 1.428 1 84.19 125 THR B N 1
ATOM 3324 C CA . THR B 1 125 ? 5.117 -8.383 2.031 1 84.19 125 THR B CA 1
ATOM 3325 C C . THR B 1 125 ? 6.098 -9.539 1.878 1 84.19 125 THR B C 1
ATOM 3327 O O . THR B 1 125 ? 5.699 -10.664 1.567 1 84.19 125 THR B O 1
ATOM 3330 N N . THR B 1 126 ? 7.301 -9.242 2.127 1 86.81 126 THR B N 1
ATOM 3331 C CA . THR B 1 126 ? 8.32 -10.289 2.053 1 86.81 126 THR B CA 1
ATOM 3332 C C . THR B 1 126 ? 8.008 -11.414 3.033 1 86.81 126 THR B C 1
ATOM 3334 O O . THR B 1 126 ? 8.172 -12.594 2.705 1 86.81 126 THR B O 1
ATOM 3337 N N . ARG B 1 127 ? 7.566 -11.07 4.156 1 86.62 127 ARG B N 1
ATOM 3338 C CA . ARG B 1 127 ? 7.23 -12.062 5.172 1 86.62 127 ARG B CA 1
ATOM 3339 C C . ARG B 1 127 ? 6.07 -12.938 4.719 1 86.62 127 ARG B C 1
ATOM 3341 O O . ARG B 1 127 ? 6.156 -14.172 4.777 1 86.62 127 ARG B O 1
ATOM 3348 N N . GLU B 1 128 ? 5.008 -12.352 4.273 1 87.75 128 GLU B N 1
ATOM 3349 C CA . GLU B 1 128 ? 3.852 -13.086 3.777 1 87.75 128 GLU B CA 1
ATOM 3350 C C . GLU B 1 128 ? 4.238 -13.992 2.613 1 87.75 128 GLU B C 1
ATOM 3352 O O . GLU B 1 128 ? 3.768 -15.133 2.523 1 87.75 128 GLU B O 1
ATOM 3357 N N . MET B 1 129 ? 5.043 -13.461 1.786 1 91.69 129 MET B N 1
ATOM 3358 C CA . MET B 1 129 ? 5.48 -14.18 0.591 1 91.69 129 MET B CA 1
ATOM 3359 C C . MET B 1 129 ? 6.27 -15.43 0.963 1 91.69 129 MET B C 1
ATOM 3361 O O . MET B 1 129 ? 6.066 -16.5 0.375 1 91.69 129 MET B O 1
ATOM 3365 N N . THR B 1 130 ? 7.125 -15.312 1.946 1 91.62 130 THR B N 1
ATOM 3366 C CA . THR B 1 130 ? 7.914 -16.438 2.414 1 91.62 130 THR B CA 1
ATOM 3367 C C . THR B 1 130 ? 7.012 -17.531 2.975 1 91.62 130 THR B C 1
ATOM 3369 O O . THR B 1 130 ? 7.215 -18.719 2.697 1 91.62 130 THR B O 1
ATOM 3372 N N . GLU B 1 131 ? 6.047 -17.109 3.68 1 89.19 131 GLU B N 1
ATOM 3373 C CA . GLU B 1 131 ? 5.082 -18.047 4.246 1 89.19 131 GLU B CA 1
ATOM 3374 C C . GLU B 1 131 ? 4.27 -18.734 3.148 1 89.19 131 GLU B C 1
ATOM 3376 O O . GLU B 1 131 ? 4.055 -19.953 3.193 1 89.19 131 GLU B O 1
ATOM 3381 N N . SER B 1 132 ? 3.846 -17.938 2.195 1 92.12 132 SER B N 1
ATOM 3382 C CA . SER B 1 132 ? 3.061 -18.484 1.087 1 92.12 132 SER B CA 1
ATOM 3383 C C . SER B 1 132 ? 3.857 -19.5 0.289 1 92.12 132 SER B C 1
ATOM 3385 O O . SER B 1 132 ? 3.312 -20.531 -0.137 1 92.12 132 SER B O 1
ATOM 3387 N N . LEU B 1 133 ? 5.105 -19.266 0.083 1 91.69 133 LEU B N 1
ATOM 3388 C CA . LEU B 1 133 ? 5.98 -20.203 -0.625 1 91.69 133 LEU B CA 1
ATOM 3389 C C . LEU B 1 133 ? 6.184 -21.469 0.181 1 91.69 133 LEU B C 1
ATOM 3391 O O . LEU B 1 133 ? 6.086 -22.578 -0.361 1 91.69 133 LEU B O 1
ATOM 3395 N N . ALA B 1 134 ? 6.391 -21.266 1.465 1 85.5 134 ALA B N 1
ATOM 3396 C CA . ALA B 1 134 ? 6.633 -22.406 2.342 1 85.5 134 ALA B CA 1
ATOM 3397 C C . ALA B 1 134 ? 5.406 -23.312 2.416 1 85.5 134 ALA B C 1
ATOM 3399 O O . ALA B 1 134 ? 5.531 -24.531 2.51 1 85.5 134 ALA B O 1
ATOM 3400 N N . ARG B 1 135 ? 4.289 -22.688 2.33 1 80.94 135 ARG B N 1
ATOM 3401 C CA . ARG B 1 135 ? 3.029 -23.422 2.465 1 80.94 135 ARG B CA 1
ATOM 3402 C C . ARG B 1 135 ? 2.508 -23.859 1.104 1 80.94 135 ARG B C 1
ATOM 3404 O O . ARG B 1 135 ? 1.409 -24.406 1.005 1 80.94 135 ARG B O 1
ATOM 3411 N N . ASN B 1 136 ? 3.203 -23.562 0.138 1 83.81 136 ASN B N 1
ATOM 3412 C CA . ASN B 1 136 ? 2.848 -23.953 -1.222 1 83.81 136 ASN B CA 1
ATOM 3413 C C . ASN B 1 136 ? 1.541 -23.312 -1.669 1 83.81 136 ASN B C 1
ATOM 3415 O O . ASN B 1 136 ? 0.729 -23.938 -2.346 1 83.81 136 ASN B O 1
ATOM 3419 N N . GLU B 1 137 ? 1.381 -22.156 -1.24 1 87.75 137 GLU B N 1
ATOM 3420 C CA . GLU B 1 137 ? 0.16 -21.438 -1.589 1 87.75 137 GLU B CA 1
ATOM 3421 C C . GLU B 1 137 ? 0.324 -20.688 -2.902 1 87.75 137 GLU B C 1
ATOM 3423 O O . GLU B 1 137 ? -0.663 -20.266 -3.508 1 87.75 137 GLU B O 1
ATOM 3428 N N . VAL B 1 138 ? 1.593 -20.516 -3.332 1 92.81 138 VAL B N 1
ATOM 3429 C CA . VAL B 1 138 ? 1.89 -19.859 -4.605 1 92.81 138 VAL B CA 1
ATOM 3430 C C . VAL B 1 138 ? 2.906 -20.703 -5.383 1 92.81 138 VAL B C 1
ATOM 3432 O O . VAL B 1 138 ? 3.701 -21.438 -4.789 1 92.81 138 VAL B O 1
ATOM 3435 N N . ASP B 1 139 ? 2.826 -20.562 -6.707 1 92.19 139 ASP B N 1
ATOM 3436 C CA . ASP B 1 139 ? 3.752 -21.281 -7.578 1 92.19 139 ASP B CA 1
ATOM 3437 C C . ASP B 1 139 ? 5.082 -20.547 -7.699 1 92.19 139 ASP B C 1
ATOM 3439 O O . ASP B 1 139 ? 6.145 -21.156 -7.715 1 92.19 139 ASP B O 1
ATOM 3443 N N . PHE B 1 140 ? 4.961 -19.234 -7.844 1 95.25 140 PHE B N 1
ATOM 3444 C CA . PHE B 1 140 ? 6.125 -18.359 -7.953 1 95.25 140 PHE B CA 1
ATOM 3445 C C . PHE B 1 140 ? 5.941 -17.109 -7.113 1 95.25 140 PHE B C 1
ATOM 3447 O O . PHE B 1 140 ? 4.816 -16.75 -6.758 1 95.25 140 PHE B O 1
ATOM 3454 N N . ALA B 1 141 ? 7.098 -16.531 -6.832 1 95.88 141 ALA B N 1
ATOM 3455 C CA . ALA B 1 141 ? 7.102 -15.188 -6.258 1 95.88 141 ALA B CA 1
ATOM 3456 C C . ALA B 1 141 ? 8.094 -14.289 -6.98 1 95.88 141 ALA B C 1
ATOM 3458 O O . ALA B 1 141 ? 9.156 -14.742 -7.414 1 95.88 141 ALA B O 1
ATOM 3459 N N . LEU B 1 142 ? 7.703 -13.125 -7.207 1 94.31 142 LEU B N 1
ATOM 3460 C CA . LEU B 1 142 ? 8.594 -12.055 -7.641 1 94.31 142 LEU B CA 1
ATOM 3461 C C . LEU B 1 142 ? 8.852 -11.07 -6.508 1 94.31 142 LEU B C 1
ATOM 3463 O O . LEU B 1 142 ? 7.941 -10.375 -6.062 1 94.31 142 LEU B O 1
ATOM 3467 N N . SER B 1 143 ? 10.156 -11.078 -6.125 1 92.69 143 SER B N 1
ATOM 3468 C CA . SER B 1 143 ? 10.414 -10.383 -4.867 1 92.69 143 SER B CA 1
ATOM 3469 C C . SER B 1 143 ? 11.562 -9.383 -5.016 1 92.69 143 SER B C 1
ATOM 3471 O O . SER B 1 143 ? 12.516 -9.633 -5.754 1 92.69 143 SER B O 1
ATOM 3473 N N . SER B 1 144 ? 11.414 -8.297 -4.34 1 89.81 144 SER B N 1
ATOM 3474 C CA . SER B 1 144 ? 12.508 -7.379 -4.02 1 89.81 144 SER B CA 1
ATOM 3475 C C . SER B 1 144 ? 12.375 -6.836 -2.602 1 89.81 144 SER B C 1
ATOM 3477 O O . SER B 1 144 ? 11.375 -6.203 -2.262 1 89.81 144 SER B O 1
ATOM 3479 N N . PRO B 1 145 ? 13.297 -7.059 -1.729 1 88.12 145 PRO B N 1
ATOM 3480 C CA . PRO B 1 145 ? 14.562 -7.75 -1.978 1 88.12 145 PRO B CA 1
ATOM 3481 C C . PRO B 1 145 ? 14.391 -9.258 -2.148 1 88.12 145 PRO B C 1
ATOM 3483 O O . PRO B 1 145 ? 13.32 -9.789 -1.872 1 88.12 145 PRO B O 1
ATOM 3486 N N . PRO B 1 146 ? 15.461 -9.93 -2.627 1 91.38 146 PRO B N 1
ATOM 3487 C CA . PRO B 1 146 ? 15.391 -11.383 -2.727 1 91.38 146 PRO B CA 1
ATOM 3488 C C . PRO B 1 146 ? 15.227 -12.062 -1.368 1 91.38 146 PRO B C 1
ATOM 3490 O O . PRO B 1 146 ? 15.578 -11.484 -0.338 1 91.38 146 PRO B O 1
ATOM 3493 N N . VAL B 1 147 ? 14.633 -13.156 -1.398 1 89.69 147 VAL B N 1
ATOM 3494 C CA . VAL B 1 147 ? 14.508 -13.992 -0.211 1 89.69 147 VAL B CA 1
ATOM 3495 C C . VAL B 1 147 ? 15.391 -15.234 -0.358 1 89.69 147 VAL B C 1
ATOM 3497 O O . VAL B 1 147 ? 15.242 -16 -1.309 1 89.69 147 VAL B O 1
ATOM 3500 N N . ARG B 1 148 ? 16.234 -15.305 0.632 1 90.69 148 ARG B N 1
ATOM 3501 C CA . ARG B 1 148 ? 17.109 -16.469 0.641 1 90.69 148 ARG B CA 1
ATOM 3502 C C . ARG B 1 148 ? 16.859 -17.328 1.868 1 90.69 148 ARG B C 1
ATOM 3504 O O . ARG B 1 148 ? 17.328 -17.016 2.965 1 90.69 148 ARG B O 1
ATOM 3511 N N . GLU B 1 149 ? 16.062 -18.281 1.716 1 90.38 149 GLU B N 1
ATOM 3512 C CA . GLU B 1 149 ? 15.711 -19.219 2.777 1 90.38 149 GLU B CA 1
ATOM 3513 C C . GLU B 1 149 ? 15.844 -20.672 2.303 1 90.38 149 GLU B C 1
ATOM 3515 O O . GLU B 1 149 ? 15.734 -20.953 1.108 1 90.38 149 GLU B O 1
ATOM 3520 N N . ASP B 1 150 ? 16.031 -21.531 3.275 1 88.94 150 ASP B N 1
ATOM 3521 C CA . ASP B 1 150 ? 16.125 -22.953 2.951 1 88.94 150 ASP B CA 1
ATOM 3522 C C . ASP B 1 150 ? 14.82 -23.453 2.344 1 88.94 150 ASP B C 1
ATOM 3524 O O . ASP B 1 150 ? 13.734 -23.109 2.814 1 88.94 150 ASP B O 1
ATOM 3528 N N . GLY B 1 151 ? 15.047 -24.172 1.277 1 90.25 151 GLY B N 1
ATOM 3529 C CA . GLY B 1 151 ? 13.883 -24.781 0.651 1 90.25 151 GLY B CA 1
ATOM 3530 C C . GLY B 1 151 ? 13.258 -23.906 -0.41 1 90.25 151 GLY B C 1
ATOM 3531 O O . GLY B 1 151 ? 12.312 -24.312 -1.091 1 90.25 151 GLY B O 1
ATOM 3532 N N . ILE B 1 152 ? 13.773 -22.734 -0.538 1 93.38 152 ILE B N 1
ATOM 3533 C CA . ILE B 1 152 ? 13.281 -21.812 -1.549 1 93.38 152 ILE B CA 1
ATOM 3534 C C . ILE B 1 152 ? 14.383 -21.5 -2.557 1 93.38 152 ILE B C 1
ATOM 3536 O O . ILE B 1 152 ? 15.492 -21.109 -2.174 1 93.38 152 ILE B O 1
ATOM 3540 N N . VAL B 1 153 ? 14.125 -21.766 -3.787 1 94.38 153 VAL B N 1
ATOM 3541 C CA . VAL B 1 153 ? 15.055 -21.391 -4.852 1 94.38 153 VAL B CA 1
ATOM 3542 C C . VAL B 1 153 ? 14.945 -19.906 -5.137 1 94.38 153 VAL B C 1
ATOM 3544 O O . VAL B 1 153 ? 13.844 -19.359 -5.25 1 94.38 153 VAL B O 1
ATOM 3547 N N . CYS B 1 154 ? 16.031 -19.297 -5.199 1 95.5 154 CYS B N 1
ATOM 3548 C CA . CYS B 1 154 ? 16.125 -17.859 -5.457 1 95.5 154 CYS B CA 1
ATOM 3549 C C . CYS B 1 154 ? 16.953 -17.578 -6.711 1 95.5 154 CYS B C 1
ATOM 3551 O O . CYS B 1 154 ? 18.156 -17.844 -6.742 1 95.5 154 CYS B O 1
ATOM 3553 N N . ARG B 1 155 ? 16.344 -17.062 -7.734 1 94.25 155 ARG B N 1
ATOM 3554 C CA . ARG B 1 155 ? 17.031 -16.688 -8.961 1 94.25 155 ARG B CA 1
ATOM 3555 C C . ARG B 1 155 ? 16.938 -15.18 -9.195 1 94.25 155 ARG B C 1
ATOM 3557 O O . ARG B 1 155 ? 15.859 -14.648 -9.461 1 94.25 155 ARG B O 1
ATOM 3564 N N . ILE B 1 156 ? 18.062 -14.539 -9.195 1 94.88 156 ILE B N 1
ATOM 3565 C CA . ILE B 1 156 ? 18.062 -13.117 -9.516 1 94.88 156 ILE B CA 1
ATOM 3566 C C . ILE B 1 156 ? 17.797 -12.914 -11.008 1 94.88 156 ILE B C 1
ATOM 3568 O O . ILE B 1 156 ? 18.516 -13.453 -11.852 1 94.88 156 ILE B O 1
ATOM 3572 N N . VAL B 1 157 ? 16.766 -12.148 -11.297 1 94 157 VAL B N 1
ATOM 3573 C CA . VAL B 1 157 ? 16.375 -12.023 -12.695 1 94 157 VAL B CA 1
ATOM 3574 C C . VAL B 1 157 ? 16.703 -10.617 -13.203 1 94 157 VAL B C 1
ATOM 3576 O O . VAL B 1 157 ? 16.734 -10.375 -14.406 1 94 157 VAL B O 1
ATOM 3579 N N . HIS B 1 158 ? 16.906 -9.68 -12.266 1 93.25 158 HIS B N 1
ATOM 3580 C CA . HIS B 1 158 ? 17.141 -8.312 -12.703 1 93.25 158 HIS B CA 1
ATOM 3581 C C . HIS B 1 158 ? 17.828 -7.496 -11.609 1 93.25 158 HIS B C 1
ATOM 3583 O O . HIS B 1 158 ? 17.5 -7.621 -10.43 1 93.25 158 HIS B O 1
ATOM 3589 N N . ASN B 1 159 ? 18.844 -6.77 -11.969 1 93.44 159 ASN B N 1
ATOM 3590 C CA . ASN B 1 159 ? 19.375 -5.684 -11.156 1 93.44 159 ASN B CA 1
ATOM 3591 C C . ASN B 1 159 ? 18.766 -4.34 -11.555 1 93.44 159 ASN B C 1
ATOM 3593 O O . ASN B 1 159 ? 19.062 -3.811 -12.625 1 93.44 159 ASN B O 1
ATOM 3597 N N . ASP B 1 160 ? 17.953 -3.816 -10.719 1 92.81 160 ASP B N 1
ATOM 3598 C CA . ASP B 1 160 ? 17.109 -2.67 -11 1 92.81 160 ASP B CA 1
ATOM 3599 C C . ASP B 1 160 ? 17.688 -1.391 -10.398 1 92.81 160 ASP B C 1
ATOM 3601 O O . ASP B 1 160 ? 17.469 -1.104 -9.219 1 92.81 160 ASP B O 1
ATOM 3605 N N . PRO B 1 161 ? 18.375 -0.594 -11.219 1 94.88 161 PRO B N 1
ATOM 3606 C CA . PRO B 1 161 ? 18.938 0.632 -10.656 1 94.88 161 PRO B CA 1
ATOM 3607 C C . PRO B 1 161 ? 17.875 1.618 -10.18 1 94.88 161 PRO B C 1
ATOM 3609 O O . PRO B 1 161 ? 16.766 1.647 -10.719 1 94.88 161 PRO B O 1
ATOM 3612 N N . LEU B 1 162 ? 18.266 2.336 -9.109 1 95.62 162 LEU B N 1
ATOM 3613 C CA . LEU B 1 162 ? 17.422 3.467 -8.719 1 95.62 162 LEU B CA 1
ATOM 3614 C C . LEU B 1 162 ? 17.75 4.703 -9.547 1 95.62 162 LEU B C 1
ATOM 3616 O O . LEU B 1 162 ? 18.922 4.953 -9.852 1 95.62 162 LEU B O 1
ATOM 3620 N N . ILE B 1 163 ? 16.719 5.453 -9.867 1 95.81 163 ILE B N 1
ATOM 3621 C CA . ILE B 1 163 ? 16.859 6.656 -10.688 1 95.81 163 ILE B CA 1
ATOM 3622 C C . ILE B 1 163 ? 16.156 7.828 -10.008 1 95.81 163 ILE B C 1
ATOM 3624 O O . ILE B 1 163 ? 15.375 7.633 -9.07 1 95.81 163 ILE B O 1
ATOM 3628 N N . LEU B 1 164 ? 16.484 8.961 -10.445 1 97.19 164 LEU B N 1
ATOM 3629 C CA . LEU B 1 164 ? 15.859 10.18 -9.945 1 97.19 164 LEU B CA 1
ATOM 3630 C C . LEU B 1 164 ? 14.82 10.703 -10.938 1 97.19 164 LEU B C 1
ATOM 3632 O O . LEU B 1 164 ? 15.109 10.852 -12.125 1 97.19 164 LEU B O 1
ATOM 3636 N N . ALA B 1 165 ? 13.625 10.906 -10.523 1 96.5 165 ALA B N 1
ATOM 3637 C CA . ALA B 1 165 ? 12.57 11.539 -11.312 1 96.5 165 ALA B CA 1
ATOM 3638 C C . ALA B 1 165 ? 12.406 13.008 -10.938 1 96.5 165 ALA B C 1
ATOM 3640 O O . ALA B 1 165 ? 12.273 13.344 -9.758 1 96.5 165 ALA B O 1
ATOM 3641 N N . VAL B 1 166 ? 12.477 13.891 -11.891 1 97.31 166 VAL B N 1
ATOM 3642 C CA . VAL B 1 166 ? 12.297 15.328 -11.688 1 97.31 166 VAL B CA 1
ATOM 3643 C C . VAL B 1 166 ? 11.273 15.867 -12.688 1 97.31 166 VAL B C 1
ATOM 3645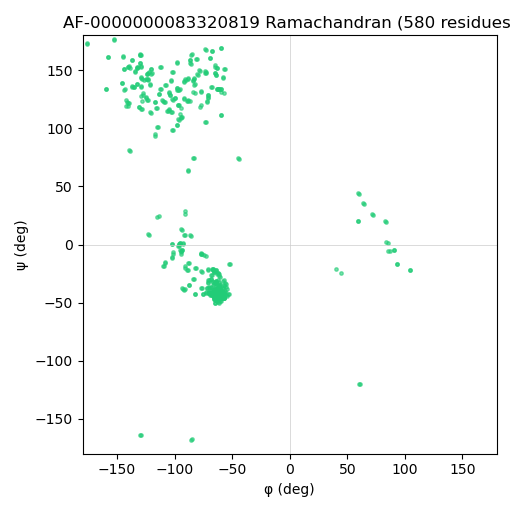 O O . VAL B 1 166 ? 11.07 15.281 -13.75 1 97.31 166 VAL B O 1
ATOM 3648 N N . PRO B 1 167 ? 10.586 16.969 -12.312 1 94.94 167 PRO B N 1
ATOM 3649 C CA . PRO B 1 167 ? 9.766 17.609 -13.344 1 94.94 167 PRO B CA 1
ATOM 3650 C C . PRO B 1 167 ? 10.57 18.016 -14.578 1 94.94 167 PRO B C 1
ATOM 3652 O O . PRO B 1 167 ? 11.758 18.328 -14.469 1 94.94 167 PRO B O 1
ATOM 3655 N N . ALA B 1 168 ? 9.898 18.031 -15.719 1 92.88 168 ALA B N 1
ATOM 3656 C CA . ALA B 1 168 ? 10.57 18.297 -16.984 1 92.88 168 ALA B CA 1
ATOM 3657 C C . ALA B 1 168 ? 11.203 19.688 -16.984 1 92.88 168 ALA B C 1
ATOM 3659 O O . ALA B 1 168 ? 12.219 19.922 -17.641 1 92.88 168 ALA B O 1
ATOM 3660 N N . GLU B 1 169 ? 10.672 20.594 -16.234 1 92.5 169 GLU B N 1
ATOM 3661 C CA . GLU B 1 169 ? 11.172 21.969 -16.203 1 92.5 169 GLU B CA 1
ATOM 3662 C C . GLU B 1 169 ? 12.148 22.172 -15.055 1 92.5 169 GLU B C 1
ATOM 3664 O O . GLU B 1 169 ? 12.625 23.281 -14.836 1 92.5 169 GLU B O 1
ATOM 3669 N N . HIS B 1 170 ? 12.422 21.156 -14.297 1 94.5 170 HIS B N 1
ATOM 3670 C CA . HIS B 1 170 ? 13.336 21.25 -13.164 1 94.5 170 HIS B CA 1
ATOM 3671 C C . HIS B 1 170 ? 14.758 21.562 -13.633 1 94.5 170 HIS B C 1
ATOM 3673 O O . HIS B 1 170 ? 15.156 21.156 -14.727 1 94.5 170 HIS B O 1
ATOM 3679 N N . ARG B 1 171 ? 15.562 22.156 -12.891 1 95 171 ARG B N 1
ATOM 3680 C CA . ARG B 1 171 ? 16.922 22.578 -13.227 1 95 171 ARG B CA 1
ATOM 3681 C C . ARG B 1 171 ? 17.812 21.375 -13.555 1 95 171 ARG B C 1
ATOM 3683 O O . ARG B 1 171 ? 18.766 21.484 -14.328 1 95 171 ARG B O 1
ATOM 3690 N N . LEU B 1 172 ? 17.453 20.234 -13.031 1 95.31 172 LEU B N 1
ATOM 3691 C CA . LEU B 1 172 ? 18.281 19.047 -13.219 1 95.31 172 LEU B CA 1
ATOM 3692 C C . LEU B 1 172 ? 17.859 18.281 -14.461 1 95.31 172 LEU B C 1
ATOM 3694 O O . LEU B 1 172 ? 18.562 17.359 -14.891 1 95.31 172 LEU B O 1
ATOM 3698 N N . ALA B 1 173 ? 16.625 18.391 -15.086 1 93.81 173 ALA B N 1
ATOM 3699 C CA . ALA B 1 173 ? 16.016 17.609 -16.156 1 93.81 173 ALA B CA 1
ATOM 3700 C C . ALA B 1 173 ? 16.953 17.5 -17.359 1 93.81 173 ALA B C 1
ATOM 3702 O O . ALA B 1 173 ? 16.922 16.516 -18.094 1 93.81 173 ALA B O 1
ATOM 3703 N N . GLY B 1 174 ? 17.938 18.297 -17.484 1 88.56 174 GLY B N 1
ATOM 3704 C CA . GLY B 1 174 ? 18.828 18.281 -18.641 1 88.56 174 GLY B CA 1
ATOM 3705 C C . GLY B 1 174 ? 20.094 17.484 -18.406 1 88.56 174 GLY B C 1
ATOM 3706 O O . GLY B 1 174 ? 20.844 17.203 -19.344 1 88.56 174 GLY B O 1
ATOM 3707 N N . GLN B 1 175 ? 20.234 16.969 -17.281 1 92.12 175 GLN B N 1
ATOM 3708 C CA . GLN B 1 175 ? 21.422 16.203 -16.938 1 92.12 175 GLN B CA 1
ATOM 3709 C C . GLN B 1 175 ? 21.172 14.703 -17.094 1 92.12 175 GLN B C 1
ATOM 3711 O O . GLN B 1 175 ? 20.031 14.258 -17.062 1 92.12 175 GLN B O 1
ATOM 3716 N N . ASP B 1 176 ? 22.266 13.977 -17.281 1 93.56 176 ASP B N 1
ATOM 3717 C CA . ASP B 1 176 ? 22.156 12.523 -17.406 1 93.56 176 ASP B CA 1
ATOM 3718 C C . ASP B 1 176 ? 22.312 11.844 -16.047 1 93.56 176 ASP B C 1
ATOM 3720 O O . ASP B 1 176 ? 21.641 10.844 -15.773 1 93.56 176 ASP B O 1
ATOM 3724 N N . ARG B 1 177 ? 23.266 12.453 -15.289 1 96.12 177 ARG B N 1
ATOM 3725 C CA . ARG B 1 177 ? 23.594 11.867 -14 1 96.12 177 ARG B CA 1
ATOM 3726 C C . ARG B 1 177 ? 23.672 12.93 -12.914 1 96.12 177 ARG B C 1
ATOM 3728 O O . ARG B 1 177 ? 23.969 14.094 -13.188 1 96.12 177 ARG B O 1
ATOM 3735 N N . VAL B 1 178 ? 23.344 12.547 -11.695 1 97 178 VAL B N 1
ATOM 3736 C CA . VAL B 1 178 ? 23.406 13.453 -10.555 1 97 178 VAL B CA 1
ATOM 3737 C C . VAL B 1 178 ? 23.812 12.688 -9.297 1 97 178 VAL B C 1
ATOM 3739 O O . VAL B 1 178 ? 23.422 11.531 -9.117 1 97 178 VAL B O 1
ATOM 3742 N N . GLY B 1 179 ? 24.656 13.312 -8.523 1 97.19 179 GLY B N 1
ATOM 3743 C CA . GLY B 1 179 ? 24.984 12.734 -7.234 1 97.19 179 GLY B CA 1
ATOM 3744 C C . GLY B 1 179 ? 24.016 13.125 -6.141 1 97.19 179 GLY B C 1
ATOM 3745 O O . GLY B 1 179 ? 23.406 14.195 -6.195 1 97.19 179 GLY B O 1
ATOM 3746 N N . LEU B 1 180 ? 23.938 12.281 -5.098 1 96.56 180 LEU B N 1
ATOM 3747 C CA . LEU B 1 180 ? 23.016 12.523 -3.99 1 96.56 180 LEU B CA 1
ATOM 3748 C C . LEU B 1 180 ? 23.328 13.844 -3.297 1 96.56 180 LEU B C 1
ATOM 3750 O O . LEU B 1 180 ? 22.438 14.539 -2.826 1 96.56 180 LEU B O 1
ATOM 3754 N N . ALA B 1 181 ? 24.578 14.18 -3.244 1 95.44 181 ALA B N 1
ATOM 3755 C CA . ALA B 1 181 ? 25 15.398 -2.572 1 95.44 181 ALA B CA 1
ATOM 3756 C C . ALA B 1 181 ? 24.406 16.641 -3.242 1 95.44 181 ALA B C 1
ATOM 3758 O O . ALA B 1 181 ? 24.125 17.641 -2.578 1 95.44 181 ALA B O 1
ATOM 3759 N N . GLN B 1 182 ? 24.188 16.562 -4.52 1 95.31 182 GLN B N 1
ATOM 3760 C CA . GLN B 1 182 ? 23.641 17.672 -5.281 1 95.31 182 GLN B CA 1
ATOM 3761 C C . GLN B 1 182 ? 22.141 17.844 -5 1 95.31 182 GLN B C 1
ATOM 3763 O O . GLN B 1 182 ? 21.547 18.844 -5.41 1 95.31 182 GLN B O 1
ATOM 3768 N N . LEU B 1 183 ? 21.547 16.875 -4.285 1 96 183 LEU B N 1
ATOM 3769 C CA . LEU B 1 183 ? 20.109 16.875 -4.062 1 96 183 LEU B CA 1
ATOM 3770 C C . LEU B 1 183 ? 19.766 17.5 -2.715 1 96 183 LEU B C 1
ATOM 3772 O O . LEU B 1 183 ? 18.594 17.609 -2.355 1 96 183 LEU B O 1
ATOM 3776 N N . GLN B 1 184 ? 20.797 17.906 -2.049 1 92.69 184 GLN B N 1
ATOM 3777 C CA . GLN B 1 184 ? 20.562 18.594 -0.778 1 92.69 184 GLN B CA 1
ATOM 3778 C C . GLN B 1 184 ? 19.719 19.844 -0.971 1 92.69 184 GLN B C 1
ATOM 3780 O O . GLN B 1 184 ? 19.953 20.625 -1.9 1 92.69 184 GLN B O 1
ATOM 3785 N N . GLY B 1 185 ? 18.703 20.016 -0.095 1 91.62 185 GLY B N 1
ATOM 3786 C CA . GLY B 1 185 ? 17.859 21.203 -0.168 1 91.62 185 GLY B CA 1
ATOM 3787 C C . GLY B 1 185 ? 16.609 20.984 -1.008 1 91.62 185 GLY B C 1
ATOM 3788 O O . GLY B 1 185 ? 15.68 21.797 -0.953 1 91.62 185 GLY B O 1
ATOM 3789 N N . GLU B 1 186 ? 16.578 19.938 -1.828 1 93.81 186 GLU B N 1
ATOM 3790 C CA . GLU B 1 186 ? 15.406 19.625 -2.633 1 93.81 186 GLU B CA 1
ATOM 3791 C C . GLU B 1 186 ? 14.336 18.922 -1.794 1 93.81 186 GLU B C 1
ATOM 3793 O O . GLU B 1 186 ? 14.656 18.219 -0.828 1 93.81 186 GLU B O 1
ATOM 3798 N N . SER B 1 187 ? 13.086 19.141 -2.178 1 93.88 187 SER B N 1
ATOM 3799 C CA . SER B 1 187 ? 11.992 18.391 -1.574 1 93.88 187 SER B CA 1
ATOM 3800 C C . SER B 1 187 ? 11.805 17.031 -2.262 1 93.88 187 SER B C 1
ATOM 3802 O O . SER B 1 187 ? 11.898 16.938 -3.488 1 93.88 187 SER B O 1
ATOM 3804 N N . PHE B 1 188 ? 11.516 16.031 -1.436 1 95.75 188 PHE B N 1
ATOM 3805 C CA . PHE B 1 188 ? 11.375 14.695 -1.98 1 95.75 188 PHE B CA 1
ATOM 3806 C C . PHE B 1 188 ? 10.008 14.109 -1.634 1 95.75 188 PHE B C 1
ATOM 3808 O O . PHE B 1 188 ? 9.414 14.477 -0.617 1 95.75 188 PHE B O 1
ATOM 3815 N N . VAL B 1 189 ? 9.539 13.336 -2.533 1 94.81 189 VAL B N 1
ATOM 3816 C CA . VAL B 1 189 ? 8.43 12.43 -2.273 1 94.81 189 VAL B CA 1
ATOM 3817 C C . VAL B 1 189 ? 8.906 10.984 -2.363 1 94.81 189 VAL B C 1
ATOM 3819 O O . VAL B 1 189 ? 9.602 10.609 -3.311 1 94.81 189 VAL B O 1
ATOM 3822 N N . GLY B 1 190 ? 8.609 10.156 -1.349 1 93.06 190 GLY B N 1
ATOM 3823 C CA .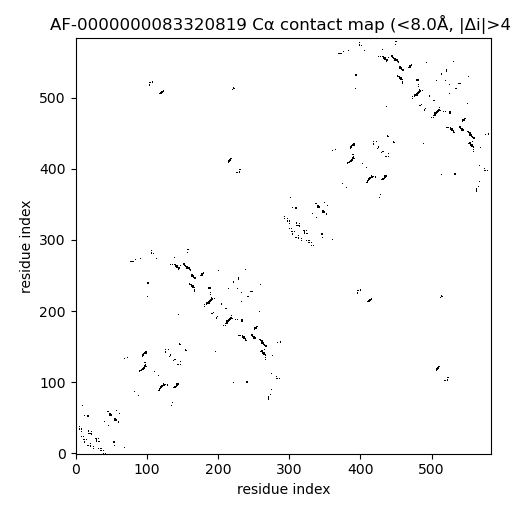 GLY B 1 190 ? 9.141 8.805 -1.337 1 93.06 190 GLY B CA 1
ATOM 3824 C C . GLY B 1 190 ? 8.273 7.828 -0.577 1 93.06 190 GLY B C 1
ATOM 3825 O O . GLY B 1 190 ? 7.219 8.203 -0.052 1 93.06 190 GLY B O 1
ATOM 3826 N N . VAL B 1 191 ? 8.734 6.617 -0.646 1 88.56 191 VAL B N 1
ATOM 3827 C CA . VAL B 1 191 ? 8.055 5.59 0.14 1 88.56 191 VAL B CA 1
ATOM 3828 C C . VAL B 1 191 ? 8.539 5.652 1.589 1 88.56 191 VAL B C 1
ATOM 3830 O O . VAL B 1 191 ? 9.586 6.227 1.879 1 88.56 191 VAL B O 1
ATOM 3833 N N . LYS B 1 192 ? 7.777 5.113 2.467 1 87 192 LYS B N 1
ATOM 3834 C CA . LYS B 1 192 ? 8.039 5.168 3.902 1 87 192 LYS B CA 1
ATOM 3835 C C . LYS B 1 192 ? 9.258 4.324 4.27 1 87 192 LYS B C 1
ATOM 3837 O O . LYS B 1 192 ? 9.672 3.451 3.504 1 87 192 LYS B O 1
ATOM 3842 N N . LYS B 1 193 ? 9.805 4.645 5.445 1 85 193 LYS B N 1
ATOM 3843 C CA . LYS B 1 193 ? 10.828 3.783 6.02 1 85 193 LYS B CA 1
ATOM 3844 C C . LYS B 1 193 ? 10.312 2.359 6.211 1 85 193 LYS B C 1
ATOM 3846 O O . LYS B 1 193 ? 9.141 2.158 6.535 1 85 193 LYS B O 1
ATOM 3851 N N . GLY B 1 194 ? 11.156 1.46 6 1 76.94 194 GLY B N 1
ATOM 3852 C CA . GLY B 1 194 ? 10.742 0.065 6.043 1 76.94 194 GLY B CA 1
ATOM 3853 C C . GLY B 1 194 ? 10.617 -0.563 4.668 1 76.94 194 GLY B C 1
ATOM 3854 O O . GLY B 1 194 ? 10.656 -1.787 4.531 1 76.94 194 GLY B O 1
ATOM 3855 N N . TYR B 1 195 ? 10.461 0.328 3.748 1 78.88 195 TYR B N 1
ATOM 3856 C CA . TYR B 1 195 ? 10.523 -0.147 2.371 1 78.88 195 TYR B CA 1
ATOM 3857 C C . TYR B 1 195 ? 11.969 -0.251 1.898 1 78.88 195 TYR B C 1
ATOM 3859 O O . TYR B 1 195 ? 12.789 0.631 2.174 1 78.88 195 TYR B O 1
ATOM 3867 N N . GLY B 1 196 ? 12.305 -1.267 1.228 1 81.12 196 GLY B N 1
ATOM 3868 C CA . GLY B 1 196 ? 13.672 -1.562 0.824 1 81.12 196 GLY B CA 1
ATOM 3869 C C . GLY B 1 196 ? 14.336 -0.413 0.092 1 81.12 196 GLY B C 1
ATOM 3870 O O . GLY B 1 196 ? 15.484 -0.072 0.379 1 81.12 196 GLY B O 1
ATOM 3871 N N . THR B 1 197 ? 13.602 0.202 -0.791 1 87.06 197 THR B N 1
ATOM 3872 C CA . THR B 1 197 ? 14.164 1.294 -1.581 1 87.06 197 THR B CA 1
ATOM 3873 C C . THR B 1 197 ? 14.5 2.486 -0.692 1 87.06 197 THR B C 1
ATOM 3875 O O . THR B 1 197 ? 15.578 3.078 -0.823 1 87.06 197 THR B O 1
ATOM 3878 N N . ARG B 1 198 ? 13.625 2.791 0.222 1 91.06 198 ARG B N 1
ATOM 3879 C CA . ARG B 1 198 ? 13.836 3.902 1.145 1 91.06 198 ARG B CA 1
ATOM 3880 C C . ARG B 1 198 ? 15.023 3.633 2.062 1 91.06 198 ARG B C 1
ATOM 3882 O O . ARG B 1 198 ? 15.891 4.492 2.238 1 91.06 198 ARG B O 1
ATOM 3889 N N . ASP B 1 199 ? 15.109 2.502 2.629 1 90.38 199 ASP B N 1
ATOM 3890 C CA . ASP B 1 199 ? 16.172 2.148 3.562 1 90.38 199 ASP B CA 1
ATOM 3891 C C . ASP B 1 199 ? 17.531 2.16 2.873 1 90.38 199 ASP B C 1
ATOM 3893 O O . ASP B 1 199 ? 18.531 2.604 3.453 1 90.38 199 ASP B O 1
ATOM 3897 N N . LEU B 1 200 ? 17.531 1.685 1.678 1 92.31 200 LEU B N 1
ATOM 3898 C CA . LEU B 1 200 ? 18.766 1.696 0.889 1 92.31 200 LEU B CA 1
ATOM 3899 C C . LEU B 1 200 ? 19.234 3.125 0.638 1 92.31 200 LEU B C 1
ATOM 3901 O O . LEU B 1 200 ? 20.406 3.439 0.844 1 92.31 200 LEU B O 1
ATOM 3905 N N . VAL B 1 201 ? 18.344 3.982 0.219 1 95.19 201 VAL B N 1
ATOM 3906 C CA . VAL B 1 201 ? 18.688 5.375 -0.065 1 95.19 201 VAL B CA 1
ATOM 3907 C C . VAL B 1 201 ? 19.172 6.055 1.21 1 95.19 201 VAL B C 1
ATOM 3909 O O . VAL B 1 201 ? 20.188 6.762 1.193 1 95.19 201 VAL B O 1
ATOM 3912 N N . ASP B 1 202 ? 18.5 5.809 2.305 1 94.31 202 ASP B N 1
ATOM 3913 C CA . ASP B 1 202 ? 18.891 6.418 3.574 1 94.31 202 ASP B CA 1
ATOM 3914 C C . ASP B 1 202 ? 20.297 5.973 3.992 1 94.31 202 ASP B C 1
ATOM 3916 O O . ASP B 1 202 ? 21.094 6.785 4.465 1 94.31 202 ASP B O 1
ATOM 3920 N N . THR B 1 203 ? 20.547 4.723 3.842 1 94.19 203 THR B N 1
ATOM 3921 C CA . THR B 1 203 ? 21.859 4.176 4.211 1 94.19 203 THR B CA 1
ATOM 3922 C C . THR B 1 203 ? 22.969 4.844 3.414 1 94.19 203 THR B C 1
ATOM 3924 O O . THR B 1 203 ? 23.984 5.242 3.98 1 94.19 203 THR B O 1
ATOM 3927 N N . VAL B 1 204 ? 22.75 4.961 2.158 1 95.19 204 VAL B N 1
ATOM 3928 C CA . VAL B 1 204 ? 23.766 5.562 1.299 1 95.19 204 VAL B CA 1
ATOM 3929 C C . VAL B 1 204 ? 23.906 7.047 1.621 1 95.19 204 VAL B C 1
ATOM 3931 O O . VAL B 1 204 ? 25.016 7.57 1.704 1 95.19 204 VAL B O 1
ATOM 3934 N N . CYS B 1 205 ? 22.812 7.738 1.83 1 95.75 205 CYS B N 1
ATOM 3935 C CA . CYS B 1 205 ? 22.844 9.148 2.209 1 95.75 205 CYS B CA 1
ATOM 3936 C C . CYS B 1 205 ? 23.625 9.352 3.502 1 95.75 205 CYS B C 1
ATOM 3938 O O . CYS B 1 205 ? 24.438 10.266 3.604 1 95.75 205 CYS B O 1
ATOM 3940 N N . ASP B 1 206 ? 23.328 8.5 4.441 1 94.25 206 ASP B N 1
ATOM 3941 C CA . ASP B 1 206 ? 24.016 8.578 5.727 1 94.25 206 ASP B CA 1
ATOM 3942 C C . ASP B 1 206 ? 25.531 8.461 5.551 1 94.25 206 ASP B C 1
ATOM 3944 O O . ASP B 1 206 ? 26.281 9.203 6.176 1 94.25 206 ASP B O 1
ATOM 3948 N N . SER B 1 207 ? 25.953 7.555 4.754 1 94.56 207 SER B N 1
ATOM 3949 C CA . SER B 1 207 ? 27.375 7.332 4.52 1 94.56 207 SER B CA 1
ATOM 3950 C C . SER B 1 207 ? 28.031 8.547 3.861 1 94.56 207 SER B C 1
ATOM 3952 O O . SER B 1 207 ? 29.234 8.75 3.971 1 94.56 207 SER B O 1
ATOM 3954 N N . LEU B 1 208 ? 27.25 9.406 3.191 1 94.31 208 LEU B N 1
ATOM 3955 C CA . LEU B 1 208 ? 27.75 10.57 2.475 1 94.31 208 LEU B CA 1
ATOM 3956 C C . LEU B 1 208 ? 27.531 11.844 3.285 1 94.31 208 LEU B C 1
ATOM 3958 O O . LEU B 1 208 ? 27.953 12.93 2.871 1 94.31 208 LEU B O 1
ATOM 3962 N N . GLY B 1 209 ? 26.812 11.68 4.406 1 94.44 209 GLY B N 1
ATOM 3963 C CA . GLY B 1 209 ? 26.469 12.852 5.195 1 94.44 209 GLY B CA 1
ATOM 3964 C C . GLY B 1 209 ? 25.422 13.727 4.531 1 94.44 209 GLY B C 1
ATOM 3965 O O . GLY B 1 209 ? 25.469 14.953 4.648 1 94.44 209 GLY B O 1
ATOM 3966 N N . VAL B 1 210 ? 24.609 13.141 3.693 1 93.75 210 VAL B N 1
ATOM 3967 C CA . VAL B 1 210 ? 23.547 13.844 2.98 1 93.75 210 VAL B CA 1
ATOM 3968 C C . VAL B 1 210 ? 22.203 13.539 3.625 1 93.75 210 VAL B C 1
ATOM 3970 O O . VAL B 1 210 ? 21.969 12.414 4.086 1 93.75 210 VAL B O 1
ATOM 3973 N N . ALA B 1 211 ? 21.344 14.539 3.703 1 93.06 211 ALA B N 1
ATOM 3974 C CA . ALA B 1 211 ? 19.984 14.336 4.184 1 93.06 211 ALA B CA 1
ATOM 3975 C C . ALA B 1 211 ? 18.969 14.812 3.152 1 93.06 211 ALA B C 1
ATOM 3977 O O . ALA B 1 211 ? 19.016 15.953 2.697 1 93.06 211 ALA B O 1
ATOM 3978 N N . LEU B 1 212 ? 18.094 13.914 2.791 1 93.75 212 LEU B N 1
ATOM 3979 C CA . LEU B 1 212 ? 17.016 14.289 1.88 1 93.75 212 LEU B CA 1
ATOM 3980 C C . LEU B 1 212 ? 15.781 14.734 2.652 1 93.75 212 LEU B C 1
ATOM 3982 O O . LEU B 1 212 ? 15.453 14.164 3.693 1 93.75 212 LEU B O 1
ATOM 3986 N N . ASP B 1 213 ? 15.133 15.719 2.201 1 93.62 213 ASP B N 1
ATOM 3987 C CA . ASP B 1 213 ? 13.961 16.281 2.855 1 93.62 213 ASP B CA 1
ATOM 3988 C C . ASP B 1 213 ? 12.672 15.742 2.232 1 93.62 213 ASP B C 1
ATOM 3990 O O . ASP B 1 213 ? 12.227 16.234 1.194 1 93.62 213 ASP B O 1
ATOM 3994 N N . TYR B 1 214 ? 12 14.805 2.889 1 92.31 214 TYR B N 1
ATOM 3995 C CA . TYR B 1 214 ? 10.773 14.211 2.373 1 92.31 214 TYR B CA 1
ATOM 3996 C C . TYR B 1 214 ? 9.555 15.008 2.812 1 92.31 214 TYR B C 1
ATOM 3998 O O . TYR B 1 214 ? 9.312 15.18 4.012 1 92.31 214 TYR B O 1
ATOM 4006 N N . VAL B 1 215 ? 8.781 15.445 1.817 1 91.75 215 VAL B N 1
ATOM 4007 C CA . VAL B 1 215 ? 7.562 16.203 2.096 1 91.75 215 VAL B CA 1
ATOM 4008 C C . VAL B 1 215 ? 6.344 15.289 1.948 1 91.75 215 VAL B C 1
ATOM 4010 O O . VAL B 1 215 ? 5.23 15.672 2.305 1 91.75 215 VAL B O 1
ATOM 4013 N N . TYR B 1 216 ? 6.602 14.117 1.378 1 90.5 216 TYR B N 1
ATOM 4014 C CA . TYR B 1 216 ? 5.582 13.078 1.239 1 90.5 216 TYR B CA 1
ATOM 4015 C C . TYR B 1 216 ? 6.184 11.695 1.433 1 90.5 216 TYR B C 1
ATOM 4017 O O . TYR B 1 216 ? 7.238 11.383 0.876 1 90.5 216 TYR B O 1
ATOM 4025 N N . GLU B 1 217 ? 5.5 10.93 2.219 1 89.62 217 GLU B N 1
ATOM 4026 C CA . GLU B 1 217 ? 5.879 9.531 2.385 1 89.62 217 GLU B CA 1
ATOM 4027 C C . GLU B 1 217 ? 4.676 8.602 2.225 1 89.62 217 GLU B C 1
ATOM 4029 O O . GLU B 1 217 ? 3.703 8.711 2.977 1 89.62 217 GLU B O 1
ATOM 4034 N N . GLY B 1 218 ? 4.809 7.75 1.207 1 85.19 218 GLY B N 1
ATOM 4035 C CA . GLY B 1 218 ? 3.729 6.812 0.948 1 85.19 218 GLY B CA 1
ATOM 4036 C C . GLY B 1 218 ? 4.207 5.379 0.809 1 85.19 218 GLY B C 1
ATOM 4037 O O . GLY B 1 218 ? 5.289 5.031 1.286 1 85.19 218 GLY B O 1
ATOM 4038 N N . ASP B 1 219 ? 3.348 4.527 0.248 1 75.88 219 ASP B N 1
ATOM 4039 C CA . ASP B 1 219 ? 3.658 3.102 0.233 1 75.88 219 ASP B CA 1
ATOM 4040 C C . ASP B 1 219 ? 3.682 2.561 -1.194 1 75.88 219 ASP B C 1
ATOM 4042 O O . ASP B 1 219 ? 3.801 1.351 -1.403 1 75.88 219 ASP B O 1
ATOM 4046 N N . GLU B 1 220 ? 3.604 3.453 -2.152 1 72.56 220 GLU B N 1
ATOM 4047 C CA . GLU B 1 220 ? 3.555 2.982 -3.533 1 72.56 220 GLU B CA 1
ATOM 4048 C C . GLU B 1 220 ? 4.398 3.865 -4.449 1 72.56 220 GLU B C 1
ATOM 4050 O O . GLU B 1 220 ? 4.062 5.027 -4.684 1 72.56 220 GLU B O 1
ATOM 4055 N N . PRO B 1 221 ? 5.344 3.311 -5.105 1 73 221 PRO B N 1
ATOM 4056 C CA . PRO B 1 221 ? 6.238 4.09 -5.961 1 73 221 PRO B CA 1
ATOM 4057 C C . PRO B 1 221 ? 5.523 4.703 -7.164 1 73 221 PRO B C 1
ATOM 4059 O O . PRO B 1 221 ? 5.863 5.809 -7.59 1 73 221 PRO B O 1
ATOM 4062 N N . THR B 1 222 ? 4.543 4.023 -7.703 1 69.31 222 THR B N 1
ATOM 4063 C CA . THR B 1 222 ? 3.879 4.516 -8.906 1 69.31 222 THR B CA 1
ATOM 4064 C C . THR B 1 222 ? 3.123 5.809 -8.617 1 69.31 222 THR B C 1
ATOM 4066 O O . THR B 1 222 ? 2.934 6.637 -9.508 1 69.31 222 THR B O 1
ATOM 4069 N N . ARG B 1 223 ? 2.783 6.012 -7.398 1 77.75 223 ARG B N 1
ATOM 4070 C CA . ARG B 1 223 ? 2.088 7.234 -7.008 1 77.75 223 ARG B CA 1
ATOM 4071 C C . ARG B 1 223 ? 3.051 8.414 -6.945 1 77.75 223 ARG B C 1
ATOM 4073 O O . ARG B 1 223 ? 2.639 9.562 -7.102 1 77.75 223 ARG B O 1
ATOM 4080 N N . LEU B 1 224 ? 4.238 8.109 -6.773 1 88.94 224 LEU B N 1
ATOM 4081 C CA . LEU B 1 224 ? 5.238 9.156 -6.598 1 88.94 224 LEU B CA 1
ATOM 4082 C C . LEU B 1 224 ? 5.363 10.008 -7.859 1 88.94 224 LEU B C 1
ATOM 4084 O O . LEU B 1 224 ? 5.578 11.219 -7.781 1 88.94 224 LEU B O 1
ATOM 4088 N N . LEU B 1 225 ? 5.129 9.391 -8.984 1 89.25 225 LEU B N 1
ATOM 4089 C CA . LEU B 1 225 ? 5.344 10.094 -10.242 1 89.25 225 LEU B CA 1
ATOM 4090 C C . LEU B 1 225 ? 4.297 11.188 -10.438 1 89.25 225 LEU B C 1
ATOM 4092 O O . LEU B 1 225 ? 4.602 12.25 -10.992 1 89.25 225 LEU B O 1
ATOM 4096 N N . ALA B 1 226 ? 3.08 10.922 -10.023 1 87.25 226 ALA B N 1
ATOM 4097 C CA . ALA B 1 226 ? 2.053 11.953 -10.102 1 87.25 226 ALA B CA 1
ATOM 4098 C C . ALA B 1 226 ? 2.428 13.164 -9.25 1 87.25 226 ALA B C 1
ATOM 4100 O O . ALA B 1 226 ? 2.129 14.305 -9.609 1 87.25 226 ALA B O 1
ATOM 4101 N N . LEU B 1 227 ? 3.051 12.938 -8.133 1 91.12 227 LEU B N 1
ATOM 4102 C CA . LEU B 1 227 ? 3.486 14.016 -7.25 1 91.12 227 LEU B CA 1
ATOM 4103 C C . LEU B 1 227 ? 4.664 14.773 -7.855 1 91.12 227 LEU B C 1
ATOM 4105 O O . LEU B 1 227 ? 4.75 15.992 -7.738 1 91.12 227 LEU B O 1
ATOM 4109 N N . VAL B 1 228 ? 5.535 14.016 -8.5 1 94.38 228 VAL B N 1
ATOM 4110 C CA . VAL B 1 228 ? 6.648 14.648 -9.203 1 94.38 228 VAL B CA 1
ATOM 4111 C C . VAL B 1 228 ? 6.117 15.555 -10.312 1 94.38 228 VAL B C 1
ATOM 4113 O O . VAL B 1 228 ? 6.535 16.703 -10.43 1 94.38 228 VAL B O 1
ATOM 4116 N N . GLU B 1 229 ? 5.23 15.023 -11.055 1 90.38 229 GLU B N 1
ATOM 4117 C CA . GLU B 1 229 ? 4.637 15.781 -12.156 1 90.38 229 GLU B CA 1
ATOM 4118 C C . GLU B 1 229 ? 3.988 17.062 -11.656 1 90.38 229 GLU B C 1
ATOM 4120 O O . GLU B 1 229 ? 4.062 18.109 -12.312 1 90.38 229 GLU B O 1
ATOM 4125 N N . ALA B 1 230 ? 3.389 16.984 -10.516 1 89.19 230 ALA B N 1
ATOM 4126 C CA . ALA B 1 230 ? 2.684 18.125 -9.93 1 89.19 230 ALA B CA 1
ATOM 4127 C C . ALA B 1 230 ? 3.664 19.109 -9.32 1 89.19 230 ALA B C 1
ATOM 4129 O O . ALA B 1 230 ? 3.258 20.172 -8.812 1 89.19 230 ALA B O 1
ATOM 4130 N N . GLY B 1 231 ? 4.934 18.719 -9.273 1 90.94 231 GLY B N 1
ATOM 4131 C CA . GLY B 1 231 ? 5.957 19.625 -8.766 1 90.94 231 GLY B CA 1
ATOM 4132 C C . GLY B 1 231 ? 6.062 19.625 -7.254 1 90.94 231 GLY B C 1
ATOM 4133 O O . GLY B 1 231 ? 6.602 20.562 -6.664 1 90.94 231 GLY B O 1
ATOM 4134 N N . ILE B 1 232 ? 5.578 18.594 -6.633 1 91.88 232 ILE B N 1
ATOM 4135 C CA . ILE B 1 232 ? 5.559 18.547 -5.176 1 91.88 232 ILE B CA 1
ATOM 4136 C C . ILE B 1 232 ? 6.957 18.219 -4.652 1 91.88 232 ILE B C 1
ATOM 4138 O O . ILE B 1 232 ? 7.375 18.719 -3.611 1 91.88 232 ILE B O 1
ATOM 4142 N N . GLY B 1 233 ? 7.617 17.359 -5.367 1 94.81 233 GLY B N 1
ATOM 4143 C CA . GLY B 1 233 ? 8.969 16.969 -4.996 1 94.81 233 GLY B CA 1
ATOM 4144 C C . GLY B 1 233 ? 9.609 16.031 -6 1 94.81 233 GLY B C 1
ATOM 4145 O O . GLY B 1 233 ? 8.969 15.617 -6.965 1 94.81 233 GLY B O 1
ATOM 4146 N N . LEU B 1 234 ? 10.906 15.766 -5.754 1 97.12 234 LEU B N 1
ATOM 4147 C CA . LEU B 1 234 ? 11.641 14.781 -6.539 1 97.12 234 LEU B CA 1
ATOM 4148 C C . LEU B 1 234 ? 11.461 13.383 -5.961 1 97.12 234 LEU B C 1
ATOM 4150 O O . LEU B 1 234 ? 11.07 13.234 -4.801 1 97.12 234 LEU B O 1
ATOM 4154 N N . ALA B 1 235 ? 11.688 12.414 -6.785 1 96.69 235 ALA B N 1
ATOM 4155 C CA . ALA B 1 235 ? 11.547 11.047 -6.289 1 96.69 235 ALA B CA 1
ATOM 4156 C C . ALA B 1 235 ? 12.711 10.172 -6.75 1 96.69 235 ALA B C 1
ATOM 4158 O O . ALA B 1 235 ? 13.156 10.281 -7.895 1 96.69 235 ALA B O 1
ATOM 4159 N N . ILE B 1 236 ? 13.234 9.391 -5.844 1 95.81 236 ILE B N 1
ATOM 4160 C CA . ILE B 1 236 ? 14.125 8.289 -6.176 1 95.81 236 ILE B CA 1
ATOM 4161 C C . ILE B 1 236 ? 13.328 6.98 -6.227 1 95.81 236 ILE B C 1
ATOM 4163 O O . ILE B 1 236 ? 12.688 6.605 -5.246 1 95.81 236 ILE B O 1
ATOM 4167 N N . LEU B 1 237 ? 13.344 6.344 -7.402 1 93.25 237 LEU B N 1
ATOM 4168 C CA . LEU B 1 237 ? 12.539 5.137 -7.59 1 93.25 237 LEU B CA 1
ATOM 4169 C C . LEU B 1 237 ? 13.258 4.145 -8.5 1 93.25 237 LEU B C 1
ATOM 4171 O O . LEU B 1 237 ? 14.211 4.508 -9.195 1 93.25 237 LEU B O 1
ATOM 4175 N N . PRO B 1 238 ? 12.836 2.887 -8.453 1 92.25 238 PRO B N 1
ATOM 4176 C CA . PRO B 1 238 ? 13.445 1.9 -9.352 1 92.25 238 PRO B CA 1
ATOM 4177 C C . PRO B 1 238 ? 13.18 2.201 -10.828 1 92.25 238 PRO B C 1
ATOM 4179 O O . PRO B 1 238 ? 12.094 2.668 -11.18 1 92.25 238 PRO B O 1
ATOM 4182 N N . GLU B 1 239 ? 14.117 1.896 -11.656 1 91.81 239 GLU B N 1
ATOM 4183 C CA . GLU B 1 239 ? 13.992 2.092 -13.094 1 91.81 239 GLU B CA 1
ATOM 4184 C C . GLU B 1 239 ? 12.766 1.379 -13.648 1 91.81 239 GLU B C 1
ATOM 4186 O O . GLU B 1 239 ? 12.148 1.847 -14.609 1 91.81 239 GLU B O 1
ATOM 4191 N N . THR B 1 240 ? 12.438 0.275 -13.07 1 88.31 240 THR B N 1
ATOM 4192 C CA . THR B 1 240 ? 11.297 -0.508 -13.539 1 88.31 240 THR B CA 1
ATOM 4193 C C . THR B 1 240 ? 9.992 0.25 -13.312 1 88.31 240 THR B C 1
ATOM 4195 O O . THR B 1 240 ? 8.969 -0.071 -13.922 1 88.31 240 THR B O 1
ATOM 4198 N N . ALA B 1 241 ? 10.023 1.189 -12.398 1 86.5 241 ALA B N 1
ATOM 4199 C CA . ALA B 1 241 ? 8.828 1.976 -12.109 1 86.5 241 ALA B CA 1
ATOM 4200 C C . ALA B 1 241 ? 8.781 3.238 -12.961 1 86.5 241 ALA B C 1
ATOM 4202 O O . ALA B 1 241 ? 7.914 4.098 -12.766 1 86.5 241 ALA B O 1
ATOM 4203 N N . ARG B 1 242 ? 9.695 3.303 -13.891 1 86.69 242 ARG B N 1
ATOM 4204 C CA . ARG B 1 242 ? 9.711 4.457 -14.789 1 86.69 242 ARG B CA 1
ATOM 4205 C C . ARG B 1 242 ? 8.398 4.566 -15.562 1 86.69 242 ARG B C 1
ATOM 4207 O O . ARG B 1 242 ? 7.926 3.584 -16.141 1 86.69 242 ARG B O 1
ATOM 4214 N N . GLY B 1 243 ? 7.602 5.508 -15.328 1 74.62 243 GLY B N 1
ATOM 4215 C CA . GLY B 1 243 ? 6.352 5.723 -16.047 1 74.62 243 GLY B CA 1
ATOM 4216 C C . GLY B 1 243 ? 6.523 6.512 -17.328 1 74.62 243 GLY B C 1
ATOM 4217 O O . GLY B 1 243 ? 7.629 6.941 -17.656 1 74.62 243 GLY B O 1
ATOM 4218 N N . ARG B 1 244 ? 5.438 6.375 -18.109 1 69.5 244 ARG B N 1
ATOM 4219 C CA . ARG B 1 244 ? 5.422 7.113 -19.359 1 69.5 244 ARG B CA 1
ATOM 4220 C C . ARG B 1 244 ? 4.832 8.508 -19.172 1 69.5 244 ARG B C 1
ATOM 4222 O O . ARG B 1 244 ? 3.689 8.758 -19.562 1 69.5 244 ARG B O 1
ATOM 4229 N N . TYR B 1 245 ? 5.535 9.227 -18.375 1 73.06 245 TYR B N 1
ATOM 4230 C CA . TYR B 1 245 ? 5.086 10.609 -18.203 1 73.06 245 TYR B CA 1
ATOM 4231 C C . TYR B 1 245 ? 5.949 11.57 -19 1 73.06 245 TYR B C 1
ATOM 4233 O O . TYR B 1 245 ? 7.156 11.672 -18.781 1 73.06 245 TYR B O 1
ATOM 4241 N N . GLU B 1 246 ? 5.34 12.109 -19.906 1 76.06 246 GLU B N 1
ATOM 4242 C CA . GLU B 1 246 ? 6.062 13.078 -20.719 1 76.06 246 GLU B CA 1
ATOM 4243 C C . GLU B 1 246 ? 6.551 14.258 -19.891 1 76.06 246 GLU B C 1
ATOM 4245 O O . GLU B 1 246 ? 7.547 14.898 -20.219 1 76.06 246 GLU B O 1
ATOM 4250 N N . SER B 1 247 ? 5.953 14.531 -18.859 1 89.25 247 SER B N 1
ATOM 4251 C CA . SER B 1 247 ? 6.246 15.711 -18.047 1 89.25 247 SER B CA 1
ATOM 4252 C C . SER B 1 247 ? 7.242 15.398 -16.938 1 89.25 247 SER B C 1
ATOM 4254 O O . SER B 1 247 ? 7.469 16.219 -16.047 1 89.25 247 SER B O 1
ATOM 4256 N N . VAL B 1 248 ? 7.867 14.234 -17.016 1 93.31 248 VAL B N 1
ATOM 4257 C CA . VAL B 1 248 ? 8.852 13.828 -16.016 1 93.31 248 VAL B CA 1
ATOM 4258 C C . VAL B 1 248 ? 10.148 13.422 -16.703 1 93.31 248 VAL B C 1
ATOM 4260 O O . VAL B 1 248 ? 10.133 12.727 -17.719 1 93.31 248 VAL B O 1
ATOM 4263 N N . SER B 1 249 ? 11.242 13.969 -16.266 1 95.44 249 SER B N 1
ATOM 4264 C CA . SER B 1 249 ? 12.57 13.578 -16.719 1 95.44 249 SER B CA 1
ATOM 4265 C C . SER B 1 249 ? 13.258 12.664 -15.703 1 95.44 249 SER B C 1
ATOM 4267 O O . SER B 1 249 ? 13.047 12.797 -14.5 1 95.44 249 SER B O 1
ATOM 4269 N N . TYR B 1 250 ? 14.062 11.805 -16.188 1 96 250 TYR B N 1
ATOM 4270 C CA . TYR B 1 250 ? 14.727 10.82 -15.328 1 96 250 TYR B CA 1
ATOM 4271 C C . TYR B 1 250 ? 16.234 10.945 -15.43 1 96 250 TYR B C 1
ATOM 4273 O O . TYR B 1 250 ? 16.781 11.172 -16.516 1 96 250 TYR B O 1
ATOM 4281 N N . LEU B 1 251 ? 16.922 10.867 -14.312 1 97.19 251 LEU B N 1
ATOM 4282 C CA . LEU B 1 251 ? 18.375 10.906 -14.234 1 97.19 251 LEU B CA 1
ATOM 4283 C C . LEU B 1 251 ? 18.922 9.648 -13.555 1 97.19 251 LEU B C 1
ATOM 4285 O O . LEU B 1 251 ? 18.312 9.117 -12.633 1 97.19 251 LEU B O 1
ATOM 4289 N N . HIS B 1 252 ? 20.094 9.289 -14.008 1 96.69 252 HIS B N 1
ATOM 4290 C CA . HIS B 1 252 ? 20.828 8.242 -13.297 1 96.69 252 HIS B CA 1
ATOM 4291 C C . HIS B 1 252 ? 21.531 8.805 -12.062 1 96.69 252 HIS B C 1
ATOM 4293 O O . HIS B 1 252 ? 21.922 9.977 -12.047 1 96.69 252 HIS B O 1
ATOM 4299 N N . LEU B 1 253 ? 21.594 7.961 -11.039 1 97.19 253 LEU B N 1
ATOM 4300 C CA . LEU B 1 253 ? 22.344 8.344 -9.844 1 97.19 253 LEU B CA 1
ATOM 4301 C C . LEU B 1 253 ? 23.797 7.898 -9.945 1 97.19 253 LEU B C 1
ATOM 4303 O O . LEU B 1 253 ? 24.078 6.809 -10.445 1 97.19 253 LEU B O 1
ATOM 4307 N N . GLU B 1 254 ? 24.672 8.664 -9.492 1 95.5 254 GLU B N 1
ATOM 4308 C CA . GLU B 1 254 ? 26.109 8.375 -9.578 1 95.5 254 GLU B CA 1
ATOM 4309 C C . GLU B 1 254 ? 26.484 7.223 -8.648 1 95.5 254 GLU B C 1
ATOM 4311 O O . GLU B 1 254 ? 27.438 6.488 -8.93 1 95.5 254 GLU B O 1
ATOM 4316 N N . GLU B 1 255 ? 25.766 7.082 -7.547 1 95 255 GLU B N 1
ATOM 4317 C CA . GLU B 1 255 ? 26.047 6.039 -6.566 1 95 255 GLU B CA 1
ATOM 4318 C C . GLU B 1 255 ? 25.625 4.664 -7.078 1 95 255 GLU B C 1
ATOM 4320 O O . GLU B 1 255 ? 24.438 4.336 -7.074 1 95 255 GLU B O 1
ATOM 4325 N N . ALA B 1 256 ? 26.516 3.854 -7.457 1 84.88 256 ALA B N 1
ATOM 4326 C CA . ALA B 1 256 ? 26.281 2.582 -8.133 1 84.88 256 ALA B CA 1
ATOM 4327 C C . ALA B 1 256 ? 25.594 1.586 -7.211 1 84.88 256 ALA B C 1
ATOM 4329 O O . ALA B 1 256 ? 24.969 0.625 -7.676 1 84.88 256 ALA B O 1
ATOM 4330 N N . GLN B 1 257 ? 25.734 1.865 -5.91 1 91.62 257 GLN B N 1
ATOM 4331 C CA . GLN B 1 257 ? 25.172 0.921 -4.957 1 91.62 257 GLN B CA 1
ATOM 4332 C C . GLN B 1 257 ? 23.656 1.072 -4.867 1 91.62 257 GLN B C 1
ATOM 4334 O O . GLN B 1 257 ? 22.969 0.238 -4.266 1 91.62 257 GLN B O 1
ATOM 4339 N N . LEU B 1 258 ? 23.188 2.104 -5.512 1 95 258 LEU B N 1
ATOM 4340 C CA . LEU B 1 258 ? 21.75 2.342 -5.461 1 95 258 LEU B CA 1
ATOM 4341 C C . LEU B 1 258 ? 21.031 1.503 -6.508 1 95 258 LEU B C 1
ATOM 4343 O O . LEU B 1 258 ? 20.578 2.029 -7.531 1 95 258 LEU B O 1
ATOM 4347 N N . SER B 1 259 ? 20.938 0.236 -6.234 1 94.56 259 SER B N 1
ATOM 4348 C CA . SER B 1 259 ? 20.234 -0.74 -7.055 1 94.56 259 SER B CA 1
ATOM 4349 C C . SER B 1 259 ? 19.547 -1.798 -6.191 1 94.56 259 SER B C 1
ATOM 4351 O O . SER B 1 259 ? 19.984 -2.061 -5.066 1 94.56 259 SER B O 1
ATOM 4353 N N . ARG B 1 260 ? 18.484 -2.293 -6.742 1 91.75 260 ARG B N 1
ATOM 4354 C CA . ARG B 1 260 ? 17.797 -3.379 -6.043 1 91.75 260 ARG B CA 1
ATOM 4355 C C . ARG B 1 260 ? 17.75 -4.633 -6.906 1 91.75 260 ARG B C 1
ATOM 4357 O O . ARG B 1 260 ? 17.734 -4.547 -8.141 1 91.75 260 ARG B O 1
ATOM 4364 N N . GLU B 1 261 ? 17.719 -5.742 -6.238 1 92.19 261 GLU B N 1
ATOM 4365 C CA . GLU B 1 261 ? 17.625 -7.02 -6.941 1 92.19 261 GLU B CA 1
ATOM 4366 C C . GLU B 1 261 ? 16.188 -7.52 -6.984 1 92.19 261 GLU B C 1
ATOM 4368 O O . GLU B 1 261 ? 15.477 -7.461 -5.984 1 92.19 261 GLU B O 1
ATOM 4373 N N . ILE B 1 262 ? 15.82 -7.918 -8.148 1 93.25 262 ILE B N 1
ATOM 4374 C CA . ILE B 1 262 ? 14.555 -8.625 -8.312 1 93.25 262 ILE B CA 1
ATOM 4375 C C . ILE B 1 262 ? 14.82 -10.117 -8.516 1 93.25 262 ILE B C 1
ATOM 4377 O O . ILE B 1 262 ? 15.672 -10.5 -9.32 1 93.25 262 ILE B O 1
ATOM 4381 N N . ALA B 1 263 ? 14.078 -10.891 -7.746 1 94.94 263 ALA B N 1
ATOM 4382 C CA . ALA B 1 263 ? 14.297 -12.336 -7.816 1 94.94 263 ALA B CA 1
ATOM 4383 C C . ALA B 1 263 ? 13 -13.07 -8.125 1 94.94 263 ALA B C 1
ATOM 4385 O O . ALA B 1 263 ? 11.922 -12.641 -7.711 1 94.94 263 ALA B O 1
ATOM 4386 N N . LEU B 1 264 ? 13.117 -14.07 -8.891 1 95.5 264 LEU B N 1
ATOM 4387 C CA . LEU B 1 264 ? 12.078 -15.086 -9.039 1 95.5 264 LEU B CA 1
ATOM 4388 C C . LEU B 1 264 ? 12.305 -16.234 -8.062 1 95.5 264 LEU B C 1
ATOM 4390 O O . LEU B 1 264 ? 13.398 -16.797 -8 1 95.5 264 LEU B O 1
ATOM 4394 N N . LEU B 1 265 ? 11.242 -16.516 -7.277 1 96.25 265 LEU B N 1
ATOM 4395 C CA . LEU B 1 265 ? 11.352 -17.516 -6.223 1 96.25 265 LEU B CA 1
ATOM 4396 C C . LEU B 1 265 ? 10.352 -18.641 -6.441 1 96.25 265 LEU B C 1
ATOM 4398 O O . LEU B 1 265 ? 9.242 -18.406 -6.922 1 96.25 265 LEU B O 1
ATOM 4402 N N . TRP B 1 266 ? 10.734 -19.812 -6.055 1 94.75 266 TRP B N 1
ATOM 4403 C CA . TRP B 1 266 ? 9.812 -20.938 -5.969 1 94.75 266 TRP B CA 1
ATOM 4404 C C . TRP B 1 266 ? 10.344 -22 -5.012 1 94.75 266 TRP B C 1
ATOM 4406 O O . TRP B 1 266 ? 11.516 -21.969 -4.625 1 94.75 266 TRP B O 1
ATOM 4416 N N . LYS B 1 267 ? 9.438 -22.875 -4.562 1 92.44 267 LYS B N 1
ATOM 4417 C CA . LYS B 1 267 ? 9.82 -23.922 -3.627 1 92.44 267 LYS B CA 1
ATOM 4418 C C . LYS B 1 267 ? 10.727 -24.953 -4.301 1 92.44 267 LYS B C 1
ATOM 4420 O O . LYS B 1 267 ? 10.484 -25.359 -5.438 1 92.44 267 LYS B O 1
ATOM 4425 N N . GLU B 1 268 ? 11.742 -25.312 -3.611 1 89.94 268 GLU B N 1
ATOM 4426 C CA . GLU B 1 268 ? 12.648 -26.344 -4.105 1 89.94 268 GLU B CA 1
ATOM 4427 C C . GLU B 1 268 ? 11.922 -27.672 -4.289 1 89.94 268 GLU B C 1
ATOM 4429 O O . GLU B 1 268 ? 11.133 -28.078 -3.438 1 89.94 268 GLU B O 1
ATOM 4434 N N . GLY B 1 269 ? 12.172 -28.312 -5.449 1 84.94 269 GLY B N 1
ATOM 4435 C CA . GLY B 1 269 ? 11.562 -29.609 -5.699 1 84.94 269 GLY B CA 1
ATOM 4436 C C . GLY B 1 269 ? 10.18 -29.516 -6.312 1 84.94 269 GLY B C 1
ATOM 4437 O O . GLY B 1 269 ? 9.578 -30.531 -6.66 1 84.94 269 GLY B O 1
ATOM 4438 N N . ARG B 1 270 ? 9.664 -28.328 -6.434 1 85.62 270 ARG B N 1
ATOM 4439 C CA . ARG B 1 270 ? 8.328 -28.156 -7.008 1 85.62 270 ARG B CA 1
ATOM 4440 C C . ARG B 1 270 ? 8.297 -28.625 -8.461 1 85.62 270 ARG B C 1
ATOM 4442 O O . ARG B 1 270 ? 9.219 -28.359 -9.227 1 85.62 270 ARG B O 1
ATOM 4449 N N . TYR B 1 271 ? 7.254 -29.359 -8.672 1 80.81 271 TYR B N 1
ATOM 4450 C CA . TYR B 1 271 ? 6.977 -29.672 -10.07 1 80.81 271 TYR B CA 1
ATOM 4451 C C . TYR B 1 271 ? 6.492 -28.438 -10.828 1 80.81 271 TYR B C 1
ATOM 4453 O O . TYR B 1 271 ? 5.562 -27.766 -10.383 1 80.81 271 TYR B O 1
ATOM 4461 N N . LEU B 1 272 ? 7.121 -28.141 -11.906 1 83.12 272 LEU B N 1
ATOM 4462 C CA . LEU B 1 272 ? 6.707 -27.031 -12.742 1 83.12 272 LEU B CA 1
ATOM 4463 C C . LEU B 1 272 ? 5.832 -27.5 -13.898 1 83.12 272 LEU B C 1
ATOM 4465 O O . LEU B 1 272 ? 6.324 -28.141 -14.828 1 83.12 272 LEU B O 1
ATOM 4469 N N . SER B 1 273 ? 4.578 -27.188 -13.789 1 81.69 273 SER B N 1
ATOM 4470 C CA . SER B 1 273 ? 3.67 -27.469 -14.891 1 81.69 273 SER B CA 1
ATOM 4471 C C . SER B 1 273 ? 4.105 -26.734 -16.156 1 81.69 273 SER B C 1
ATOM 4473 O O . SER B 1 273 ? 5.023 -25.922 -16.125 1 81.69 273 SER B O 1
ATOM 4475 N N . SER B 1 274 ? 3.475 -27.109 -17.266 1 82.12 274 SER B N 1
ATOM 4476 C CA . SER B 1 274 ? 3.783 -26.438 -18.531 1 82.12 274 SER B CA 1
ATOM 4477 C C . SER B 1 274 ? 3.551 -24.938 -18.422 1 82.12 274 SER B C 1
ATOM 4479 O O . SER B 1 274 ? 4.363 -24.141 -18.891 1 82.12 274 SER B O 1
ATOM 4481 N N . ALA B 1 275 ? 2.473 -24.594 -17.781 1 83.88 275 ALA B N 1
ATOM 4482 C CA . ALA B 1 275 ? 2.152 -23.188 -17.594 1 83.88 275 ALA B CA 1
ATOM 4483 C C . ALA B 1 275 ? 3.197 -22.5 -16.719 1 83.88 275 ALA B C 1
ATOM 4485 O O . ALA B 1 275 ? 3.615 -21.375 -17.016 1 83.88 275 ALA B O 1
ATOM 4486 N N . ALA B 1 276 ? 3.643 -23.203 -15.727 1 87.81 276 ALA B N 1
ATOM 4487 C CA . ALA B 1 276 ? 4.645 -22.656 -14.812 1 87.81 276 ALA B CA 1
ATOM 4488 C C . ALA B 1 276 ? 5.984 -22.469 -15.523 1 87.81 276 ALA B C 1
ATOM 4490 O O . ALA B 1 276 ? 6.66 -21.453 -15.328 1 87.81 276 ALA B O 1
ATOM 4491 N N . GLN B 1 277 ? 6.32 -23.453 -16.297 1 88.5 277 GLN B N 1
ATOM 4492 C CA . GLN B 1 277 ? 7.559 -23.359 -17.062 1 88.5 277 GLN B CA 1
ATOM 4493 C C . GLN B 1 277 ? 7.516 -22.188 -18.047 1 88.5 277 GLN B C 1
ATOM 4495 O O . GLN B 1 277 ? 8.508 -21.469 -18.203 1 88.5 277 GLN B O 1
ATOM 4500 N N . GLN B 1 278 ? 6.41 -22.094 -18.656 1 88.69 278 GLN B N 1
ATOM 4501 C CA . GLN B 1 278 ? 6.254 -21 -19.594 1 88.69 278 GLN B CA 1
ATOM 4502 C C . GLN B 1 278 ? 6.34 -19.641 -18.891 1 88.69 278 GLN B C 1
ATOM 4504 O O . GLN B 1 278 ? 6.934 -18.703 -19.406 1 88.69 278 GLN B O 1
ATOM 4509 N N . PHE B 1 279 ? 5.73 -19.531 -17.75 1 93.06 279 PHE B N 1
ATOM 4510 C CA . PHE B 1 279 ? 5.785 -18.281 -16.984 1 93.06 279 PHE B CA 1
ATOM 4511 C C . PHE B 1 279 ? 7.223 -17.938 -16.609 1 93.06 279 PHE B C 1
ATOM 4513 O O . PHE B 1 279 ? 7.645 -16.797 -16.766 1 93.06 279 PHE B O 1
ATOM 4520 N N . ARG B 1 280 ? 7.895 -18.938 -16.125 1 92.5 280 ARG B N 1
ATOM 4521 C CA . ARG B 1 280 ? 9.297 -18.734 -15.781 1 92.5 280 ARG B CA 1
ATOM 4522 C C . ARG B 1 280 ? 10.078 -18.203 -16.984 1 92.5 280 ARG B C 1
ATOM 4524 O O . ARG B 1 280 ? 10.859 -17.25 -16.859 1 92.5 280 ARG B O 1
ATOM 4531 N N . SER B 1 281 ? 9.852 -18.75 -18.125 1 92.75 281 SER B N 1
ATOM 4532 C CA . SER B 1 281 ? 10.523 -18.312 -19.359 1 92.75 281 SER B CA 1
ATOM 4533 C C . SER B 1 281 ? 10.172 -16.875 -19.688 1 92.75 281 SER B C 1
ATOM 4535 O O . SER B 1 281 ? 11.047 -16.094 -20.078 1 92.75 281 SER B O 1
ATOM 4537 N N . VAL B 1 282 ? 8.938 -16.5 -19.578 1 93.56 282 VAL B N 1
ATOM 4538 C CA . VAL B 1 282 ? 8.469 -15.141 -19.859 1 93.56 282 VAL B CA 1
ATOM 4539 C C . VAL B 1 282 ? 9.172 -14.141 -18.938 1 93.56 282 VAL B C 1
ATOM 4541 O O . VAL B 1 282 ? 9.625 -13.086 -19.391 1 93.56 282 VAL B O 1
ATOM 4544 N N . VAL B 1 283 ? 9.266 -14.461 -17.641 1 93.94 283 VAL B N 1
ATOM 4545 C CA . VAL B 1 283 ? 9.906 -13.578 -16.672 1 93.94 283 VAL B CA 1
ATOM 4546 C C . VAL B 1 283 ? 11.375 -13.383 -17.031 1 93.94 283 VAL B C 1
ATOM 4548 O O . VAL B 1 283 ? 11.867 -12.258 -17.062 1 93.94 283 VAL B O 1
ATOM 4551 N N . LEU B 1 284 ? 12.016 -14.492 -17.375 1 91.75 284 LEU B N 1
ATOM 4552 C CA . LEU B 1 284 ? 13.438 -14.445 -17.688 1 91.75 284 LEU B CA 1
ATOM 4553 C C . LEU B 1 284 ? 13.688 -13.664 -18.984 1 91.75 284 LEU B C 1
ATOM 4555 O O . LEU B 1 284 ? 14.641 -12.891 -19.062 1 91.75 284 LEU B O 1
ATOM 4559 N N . HIS B 1 285 ? 12.859 -13.836 -19.922 1 91.12 285 HIS B N 1
ATOM 4560 C CA . HIS B 1 285 ? 12.992 -13.117 -21.188 1 91.12 285 HIS B CA 1
ATOM 4561 C C . HIS B 1 285 ? 12.727 -11.633 -21 1 91.12 285 HIS B C 1
ATOM 4563 O O . HIS B 1 285 ? 13.43 -10.797 -21.578 1 91.12 285 HIS B O 1
ATOM 4569 N N . HIS B 1 286 ? 11.672 -11.352 -20.219 1 90.62 286 HIS B N 1
ATOM 4570 C CA . HIS B 1 286 ? 11.305 -9.961 -19.984 1 90.62 286 HIS B CA 1
ATOM 4571 C C . HIS B 1 286 ? 12.461 -9.188 -19.359 1 90.62 286 HIS B C 1
ATOM 4573 O O . HIS B 1 286 ? 12.781 -8.078 -19.797 1 90.62 286 HIS B O 1
ATOM 4579 N N . PHE B 1 287 ? 13.109 -9.719 -18.375 1 89.31 287 PHE B N 1
ATOM 4580 C CA . PHE B 1 287 ? 14.172 -9.016 -17.672 1 89.31 287 PHE B CA 1
ATOM 4581 C C . PHE B 1 287 ? 15.516 -9.227 -18.359 1 89.31 287 PHE B C 1
ATOM 4583 O O . PHE B 1 287 ? 16.438 -8.43 -18.188 1 89.31 287 PHE B O 1
ATOM 4590 N N . GLY B 1 288 ? 15.781 -10.438 -18.953 1 78.62 288 GLY B N 1
ATOM 4591 C CA . GLY B 1 288 ? 17 -10.688 -19.703 1 78.62 288 GLY B CA 1
ATOM 4592 C C . GLY B 1 288 ? 17.172 -9.742 -20.875 1 78.62 288 GLY B C 1
ATOM 4593 O O . GLY B 1 288 ? 18.297 -9.367 -21.219 1 78.62 288 GLY B O 1
ATOM 4594 N N . HIS B 1 289 ? 16.141 -9.508 -21.625 1 59.97 289 HIS B N 1
ATOM 4595 C CA . HIS B 1 289 ? 16.188 -8.562 -22.734 1 59.97 289 HIS B CA 1
ATOM 4596 C C . HIS B 1 289 ? 16.438 -7.145 -22.25 1 59.97 289 HIS B C 1
ATOM 4598 O O . HIS B 1 289 ? 17.047 -6.336 -22.953 1 59.97 289 HIS B O 1
ATOM 4604 N N . GLU B 1 290 ? 16 -6.766 -21.125 1 48.19 290 GLU B N 1
ATOM 4605 C CA . GLU B 1 290 ? 16.203 -5.414 -20.609 1 48.19 290 GLU B CA 1
ATOM 4606 C C . GLU B 1 290 ? 17.672 -5.195 -20.219 1 48.19 290 GLU B C 1
ATOM 4608 O O . GLU B 1 290 ? 18.156 -4.066 -20.234 1 48.19 290 GLU B O 1
ATOM 4613 N N . SER B 1 291 ? 18.391 -6.246 -19.734 1 42.25 291 SER B N 1
ATOM 4614 C CA . SER B 1 291 ? 19.812 -6.152 -19.438 1 42.25 291 SER B CA 1
ATOM 4615 C C . SER B 1 291 ? 20.656 -6.062 -20.703 1 42.25 291 SER B C 1
ATOM 4617 O O . SER B 1 291 ? 21.859 -5.844 -20.641 1 42.25 291 SER B O 1
ATOM 4619 N N . LEU B 1 292 ? 20.188 -6.508 -21.906 1 35.28 292 LEU B N 1
ATOM 4620 C CA . LEU B 1 292 ? 20.984 -6.328 -23.094 1 35.28 292 LEU B CA 1
ATOM 4621 C C . LEU B 1 292 ? 20.781 -4.938 -23.703 1 35.28 292 LEU B C 1
ATOM 4623 O O . LEU B 1 292 ? 19.656 -4.441 -23.734 1 35.28 292 LEU B O 1
#

Organism: Saccharibacillus brassicae (NCBI:txid2583377)

Sequence (584 aa):
MELLQLEYFRVVARLEHMTEAARALHVTQSSLSKTIRRLEEDLGVPLFDRTGRRLRLNESGRLFMRRAEQALFELEQARQEVRDLSARSDETLKLAVTAGSRLPDILKAFRGSRPGVQFYVQMQTTREMTESLARNEVDFALSSPPVREDGIVCRIVHNDPLILAVPAEHRLAGQDRVGLAQLQGESFVGVKKGYGTRDLVDTVCDSLGVALDYVYEGDEPTRLLALVEAGIGLAILPETARGRYESVSYLHLEEAQLSREIALLWKEGRYLSSAAQQFRSVVLHHFGHESLMELLQLEYFRVVARLEHMTEAARALHVTQSSLSKTIRRLEEDLGVPLFDRTGRRLRLNESGRLFMRRAEQALFELEQARQEVRDLSARSDETLKLAVTAGSRLPDILKAFRGSRPGVQFYVQMQTTREMTESLARNEVDFALSSPPVREDGIVCRIVHNDPLILAVPAEHRLAGQDRVGLAQLQGESFVGVKKGYGTRDLVDTVCDSLGVALDYVYEGDEPTRLLALVEAGIGLAILPETARGRYESVSYLHLEEAQLSREIALLWKEGRYLSSAAQQFRSVVLHHFGHESL

Radius of gyration: 27.13 Å; Cα contacts (8 Å, |Δi|>4): 994; chains: 2; bounding box: 55×80×72 Å

Solvent-accessible surface area (backbone atoms only — not comparable to full-atom values): 31174 Å² total; per-residue (Å²): 139,51,72,65,46,51,53,51,48,53,45,30,61,72,61,24,21,60,61,61,27,13,58,73,68,72,48,51,46,67,58,48,52,50,45,49,49,49,49,23,58,74,70,70,43,72,37,60,43,74,60,86,76,38,42,41,66,34,74,59,21,50,56,50,46,55,51,47,51,50,52,54,46,52,51,51,35,51,50,48,55,55,44,57,72,62,72,70,62,81,45,68,47,31,35,31,28,55,63,63,64,56,44,36,62,50,51,36,53,39,38,72,77,38,74,77,54,43,49,38,38,35,61,36,53,72,68,56,40,53,50,32,39,75,68,61,69,32,62,36,32,40,28,59,64,64,65,87,48,91,64,40,42,63,41,79,49,39,81,37,43,39,27,36,38,31,26,50,83,41,91,62,41,84,41,64,63,46,48,74,72,76,44,53,88,43,47,24,31,38,52,36,83,84,36,65,70,39,48,51,52,50,52,54,27,55,76,70,74,40,65,78,45,67,35,30,29,32,90,50,73,73,58,41,52,54,29,14,55,46,63,70,21,32,30,74,42,45,53,66,53,62,69,94,46,87,53,46,25,70,25,40,48,63,58,78,79,48,51,41,46,34,17,44,32,33,45,58,88,61,68,69,46,72,68,51,47,49,45,54,50,47,53,45,50,60,36,48,55,67,74,99,137,51,72,64,46,52,52,51,48,52,45,31,59,72,62,25,21,60,60,61,27,14,57,74,69,72,47,51,47,68,57,50,52,49,45,50,51,50,48,23,58,75,69,71,46,69,38,58,42,75,60,88,74,38,40,40,66,35,74,59,21,51,55,49,47,56,52,47,49,51,50,52,48,52,51,50,35,50,52,50,56,55,44,57,71,64,75,71,61,80,44,67,47,30,35,30,27,54,64,64,64,55,45,37,61,49,52,36,53,39,39,72,77,35,74,76,54,42,51,38,38,34,61,36,54,71,67,55,39,52,50,32,38,73,66,60,70,32,63,35,31,39,28,59,63,64,65,88,48,92,64,41,44,63,41,80,52,39,80,37,43,39,26,37,39,31,26,50,84,41,91,62,42,84,42,64,63,44,48,74,71,76,46,54,88,44,47,23,30,41,53,35,83,84,38,67,69,39,47,51,52,49,52,55,28,55,78,69,73,41,66,78,44,67,35,30,30,33,90,50,73,74,60,42,53,55,28,15,56,48,63,70,21,30,31,74,43,47,53,65,55,61,68,94,46,86,53,46,24,69,26,41,46,64,58,77,77,48,52,44,45,32,18,45,31,34,44,60,88,62,69,68,47,71,68,50,46,50,45,53,49,46,54,45,49,61,35,49,55,68,75,98

Nearest PDB structures (foldseek):
  2hxr-assembly1_B  TM=9.300E-01  e=6.298E-18  Escherichia coli K-12
  5z49-assembly1_A  TM=8.809E-01  e=1.945E-18  Synechococcus elongatus PCC 7942 = FACHB-805
  5y2w-assembly1_A-2  TM=8.312E-01  e=6.699E-18  Synechocystis sp. PCC 6803 substr. Kazusa
  5ted-assembly1_A  TM=7.850E-01  e=5.833E-17  Listeria monocytogenes EGD-e
  3hhg-assembly1_D  TM=5.543E-01  e=1.099E-17  Neisseria meningitidis serogroup B

Foldseek 3Di:
DDLVLLVLLQQCQVVQALCVSCVVVVHDSVVSVVSQVVVCVVVVHHQWDDDPRGTHGDPNVVVVNLVSLVVVQVVVQVVLVVVLVVVPDLAEAEEEEQACLCVVVLVVVLCVVPVSHHYDYDYDDPVVRVVCQSNVVHAKYKDWAWDDDPQKDKAFQAKWFKKKKAFCPDPCLPDAEDELQVCAPFEEAEEDPPDPLVVQVVVVCVVVVGDHHYPHYHHHPLVRNVCRLVVVGMYIDTPSSDDPDPRMGIHGYPPPSRIITIIMMHGPPHNQRPSNVSSVVSSNCVRVVVVD/DDLVLLVLLQLCQVVQALCVSCVVVVHDSVVSVVSQVVVCVVVVHHQWDDDPRGTHGDPNVVVVNLVSLVVVQVVVQVVLVVVLVVVPDLAEAEEEEQACLCVVVLVVVLCVVPVSHHYDYDYDDPVVRVVCQSNVVHAKYKDWAWDDDPQKDKAWQAKWFKKKKAFCPDPCLPDAEDELQVCAPFEEAEEDPPDPLVVQVVVVCVVVVGDHHYPHYHHHPLVRNVCRLVVVGMYIDTPSSDDPDPRMGIHGYPPPSRIITIIMMHGPPHDQRPSNVSSVVSSNCVRVVVVD

InterPro domains:
  IPR000847 LysR, HTH, N-terminal domain [PF00126] (5-62)
  IPR000847 LysR, HTH, N-terminal domain [PR00039] (18-29)
  IPR000847 LysR, HTH, N-terminal domain [PR00039] (29-39)
  IPR000847 LysR, HTH, N-terminal domain [PR00039] (39-50)
  IPR000847 LysR, HTH, N-terminal domain [PS50931] (1-58)
  IPR005119 LysR, substrate-binding [PF03466] (90-287)
  IPR036388 Winged helix-like DNA-binding domain superfamily [G3DSA:1.10.10.10] (1-87)
  IPR036390 Winged helix DNA-binding domain superfamily [SSF46785] (1-86)